Protein AF-0000000084339479 (afdb_homodimer)

Structure (mmCIF, N/CA/C/O backbone):
data_AF-0000000084339479-model_v1
#
loop_
_entity.id
_entity.type
_entity.pdbx_description
1 polymer 'Peptide/nickel transport system permease protein'
#
loop_
_atom_site.group_PDB
_atom_site.id
_atom_site.type_symbol
_atom_site.label_atom_id
_atom_site.label_alt_id
_atom_site.label_comp_id
_atom_site.label_asym_id
_atom_site.label_entity_id
_atom_site.label_seq_id
_atom_site.pdbx_PDB_ins_code
_atom_site.Cartn_x
_atom_site.Cartn_y
_atom_site.Cartn_z
_atom_site.occupancy
_atom_site.B_iso_or_equiv
_atom_site.auth_seq_id
_atom_site.auth_comp_id
_atom_site.auth_asym_id
_atom_site.auth_atom_id
_atom_site.pdbx_PDB_model_num
ATOM 1 N N . MET A 1 1 ? 28.578 -11.828 -44.906 1 36.53 1 MET A N 1
ATOM 2 C CA . MET A 1 1 ? 28.547 -10.891 -43.781 1 36.53 1 MET A CA 1
ATOM 3 C C . MET A 1 1 ? 27.219 -10.984 -43.031 1 36.53 1 MET A C 1
ATOM 5 O O . MET A 1 1 ? 27.062 -10.43 -41.938 1 36.53 1 MET A O 1
ATOM 9 N N . PRO A 1 2 ? 26.031 -11.352 -43.688 1 53.72 2 PRO A N 1
ATOM 10 C CA . PRO A 1 2 ? 24.734 -11.594 -43.062 1 53.72 2 PRO A CA 1
ATOM 11 C C . PRO A 1 2 ? 24.766 -12.773 -42.062 1 53.72 2 PRO A C 1
ATOM 13 O O . PRO A 1 2 ? 23.953 -12.828 -41.156 1 53.72 2 PRO A O 1
ATOM 16 N N . ASP A 1 3 ? 25.703 -13.727 -42.344 1 50.62 3 ASP A N 1
ATOM 17 C CA . ASP A 1 3 ? 25.672 -14.961 -41.562 1 50.62 3 ASP A CA 1
ATOM 18 C C . ASP A 1 3 ? 26.141 -14.719 -40.125 1 50.62 3 ASP A C 1
ATOM 20 O O . ASP A 1 3 ? 25.75 -15.445 -39.219 1 50.62 3 ASP A O 1
ATOM 24 N N . ALA A 1 4 ? 27.078 -13.734 -39.969 1 52.03 4 ALA A N 1
ATOM 25 C CA . ALA A 1 4 ? 27.609 -13.484 -38.625 1 52.03 4 ALA A CA 1
ATOM 26 C C . ALA A 1 4 ? 26.531 -12.914 -37.688 1 52.03 4 ALA A C 1
ATOM 28 O O . ALA A 1 4 ? 26.547 -13.172 -36.5 1 52.03 4 ALA A O 1
ATOM 29 N N . LEU A 1 5 ? 25.578 -12.125 -38.188 1 45.97 5 LEU A N 1
ATOM 30 C CA . LEU A 1 5 ? 24.531 -11.57 -37.312 1 45.97 5 LEU A CA 1
ATOM 31 C C . LEU A 1 5 ? 23.578 -12.656 -36.844 1 45.97 5 LEU A C 1
ATOM 33 O O . LEU A 1 5 ? 23.078 -12.594 -35.719 1 45.97 5 LEU A O 1
ATOM 37 N N . LEU A 1 6 ? 23.375 -13.727 -37.719 1 43.97 6 LEU A N 1
ATOM 38 C CA . LEU A 1 6 ? 22.453 -14.781 -37.312 1 43.97 6 LEU A CA 1
ATOM 39 C C . LEU A 1 6 ? 23.094 -15.656 -36.219 1 43.97 6 LEU A C 1
ATOM 41 O O . LEU A 1 6 ? 22.391 -16.203 -35.375 1 43.97 6 LEU A O 1
ATOM 45 N N . ASP A 1 7 ? 24.391 -15.797 -36.219 1 41 7 ASP A N 1
ATOM 46 C CA . ASP A 1 7 ? 25.016 -16.688 -35.219 1 41 7 ASP A CA 1
ATOM 47 C C . ASP A 1 7 ? 25.016 -16.047 -33.844 1 41 7 ASP A C 1
ATOM 49 O O . ASP A 1 7 ? 25.031 -16.766 -32.844 1 41 7 ASP A O 1
ATOM 53 N N . ARG A 1 8 ? 25.156 -14.688 -33.75 1 44.06 8 ARG A N 1
ATOM 54 C CA . ARG A 1 8 ? 25.141 -14.125 -32.406 1 44.06 8 ARG A CA 1
ATOM 55 C C . ARG A 1 8 ? 23.734 -14.18 -31.797 1 44.06 8 ARG A C 1
ATOM 57 O O . ARG A 1 8 ? 23.562 -14.086 -30.578 1 44.06 8 ARG A O 1
ATOM 64 N N . ALA A 1 9 ? 22.766 -14.07 -32.531 1 43.03 9 ALA A N 1
ATOM 65 C CA . ALA A 1 9 ? 21.406 -14.188 -31.984 1 43.03 9 ALA A CA 1
ATOM 66 C C . ALA A 1 9 ? 21.141 -15.594 -31.469 1 43.03 9 ALA A C 1
ATOM 68 O O . ALA A 1 9 ? 20.438 -15.773 -30.469 1 43.03 9 ALA A O 1
ATOM 69 N N . ALA A 1 10 ? 21.625 -16.656 -32.188 1 42.41 10 ALA A N 1
ATOM 70 C CA . ALA A 1 10 ? 21.406 -18.016 -31.734 1 42.41 10 ALA A CA 1
ATOM 71 C C . ALA A 1 10 ? 22.172 -18.312 -30.438 1 42.41 10 ALA A C 1
ATOM 73 O O . ALA A 1 10 ? 21.797 -19.203 -29.688 1 42.41 10 ALA A O 1
ATOM 74 N N . ARG A 1 11 ? 23.297 -17.656 -30.312 1 43.84 11 ARG A N 1
ATOM 75 C CA . ARG A 1 11 ? 24.062 -17.984 -29.109 1 43.84 11 ARG A CA 1
ATOM 76 C C . ARG A 1 11 ? 23.484 -17.281 -27.891 1 43.84 11 ARG A C 1
ATOM 78 O O . ARG A 1 11 ? 23.859 -17.578 -26.75 1 43.84 11 ARG A O 1
ATOM 85 N N . SER A 1 12 ? 22.797 -16.219 -28.109 1 44.03 12 SER A N 1
ATOM 86 C CA . SER A 1 12 ? 22.297 -15.469 -26.969 1 44.03 12 SER A CA 1
ATOM 87 C C . SER A 1 12 ? 21.094 -16.156 -26.328 1 44.03 12 SER A C 1
ATOM 89 O O . SER A 1 12 ? 20.828 -15.984 -25.141 1 44.03 12 SER A O 1
ATOM 91 N N . VAL A 1 13 ? 20.359 -17 -27.109 1 41.72 13 VAL A N 1
ATOM 92 C CA . VAL A 1 13 ? 19.188 -17.625 -26.5 1 41.72 13 VAL A CA 1
ATOM 93 C C . VAL A 1 13 ? 19.609 -18.766 -25.578 1 41.72 13 VAL A C 1
ATOM 95 O O . VAL A 1 13 ? 19.016 -18.969 -24.516 1 41.72 13 VAL A O 1
ATOM 98 N N . PRO A 1 14 ? 20.672 -19.484 -26.047 1 42.66 14 PRO A N 1
ATOM 99 C CA . PRO A 1 14 ? 20.969 -20.625 -25.188 1 42.66 14 PRO A CA 1
ATOM 100 C C . PRO A 1 14 ? 21.484 -20.219 -23.812 1 42.66 14 PRO A C 1
ATOM 102 O O . PRO A 1 14 ? 21.234 -20.906 -22.812 1 42.66 14 PRO A O 1
ATOM 105 N N . ALA A 1 15 ? 22.438 -19.281 -23.906 1 44.34 15 ALA A N 1
ATOM 106 C CA . ALA A 1 15 ? 23.016 -18.938 -22.609 1 44.34 15 ALA A CA 1
ATOM 107 C C . ALA A 1 15 ? 21.953 -18.406 -21.656 1 44.34 15 ALA A C 1
ATOM 109 O O . ALA A 1 15 ? 22 -18.641 -20.453 1 44.34 15 ALA A O 1
ATOM 110 N N . ARG A 1 16 ? 21.062 -17.75 -22.25 1 49 16 ARG A N 1
ATOM 111 C CA . ARG A 1 16 ? 19.953 -17.266 -21.422 1 49 16 ARG A CA 1
ATOM 112 C C . ARG A 1 16 ? 19.094 -18.422 -20.938 1 49 16 ARG A C 1
ATOM 114 O O . ARG A 1 16 ? 18.516 -18.359 -19.844 1 49 16 ARG A O 1
ATOM 121 N N . ALA A 1 17 ? 18.844 -19.391 -21.797 1 45.84 17 ALA A N 1
ATOM 122 C CA . ALA A 1 17 ? 18.125 -20.594 -21.391 1 45.84 17 ALA A CA 1
ATOM 123 C C . ALA A 1 17 ? 18.922 -21.375 -20.344 1 45.84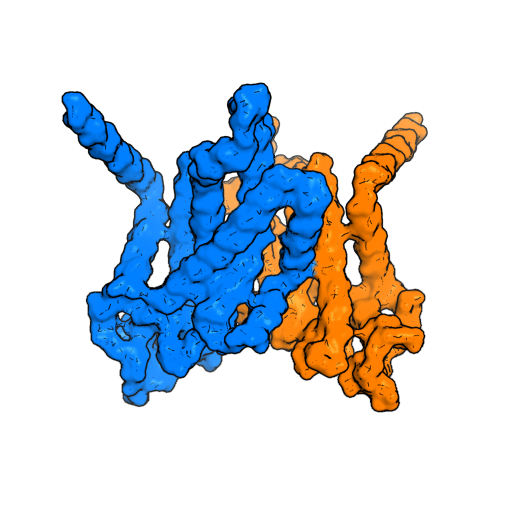 17 ALA A C 1
ATOM 125 O O . ALA A 1 17 ? 18.328 -21.969 -19.438 1 45.84 17 ALA A O 1
ATOM 126 N N . ALA A 1 18 ? 20.094 -21.422 -20.547 1 48.28 18 ALA A N 1
ATOM 127 C CA . ALA A 1 18 ? 20.922 -22.156 -19.594 1 48.28 18 ALA A CA 1
ATOM 128 C C . ALA A 1 18 ? 20.906 -21.5 -18.219 1 48.28 18 ALA A C 1
ATOM 130 O O . ALA A 1 18 ? 20.891 -22.172 -17.188 1 48.28 18 ALA A O 1
ATOM 131 N N . ALA A 1 19 ? 21.078 -20.219 -18.172 1 48.78 19 ALA A N 1
ATOM 132 C CA . ALA A 1 19 ? 20.984 -19.5 -16.891 1 48.78 19 ALA A CA 1
ATOM 133 C C . ALA A 1 19 ? 19.609 -19.688 -16.266 1 48.78 19 ALA A C 1
ATOM 135 O O . ALA A 1 19 ? 19.484 -19.688 -15.031 1 48.78 19 ALA A O 1
ATOM 136 N N . LEU A 1 20 ? 18.562 -19.922 -17.047 1 50.12 20 LEU A N 1
ATOM 137 C CA . LEU A 1 20 ? 17.25 -20.266 -16.547 1 50.12 20 LEU A CA 1
ATOM 138 C C . LEU A 1 20 ? 17.266 -21.641 -15.852 1 50.12 20 LEU A C 1
ATOM 140 O O . LEU A 1 20 ? 16.5 -21.875 -14.93 1 50.12 20 LEU A O 1
ATOM 144 N N . ARG A 1 21 ? 18.016 -22.562 -16.406 1 49.53 21 ARG A N 1
ATOM 145 C CA . ARG A 1 21 ? 18.094 -23.906 -15.852 1 49.53 21 ARG A CA 1
ATOM 146 C C . ARG A 1 21 ? 18.656 -23.891 -14.43 1 49.53 21 ARG A C 1
ATOM 148 O O . ARG A 1 21 ? 18.375 -24.797 -13.641 1 49.53 21 ARG A O 1
ATOM 155 N N . THR A 1 22 ? 19.391 -22.891 -14.109 1 56.66 22 THR A N 1
ATOM 156 C CA . THR A 1 22 ? 20.062 -22.969 -12.82 1 56.66 22 THR A CA 1
ATOM 157 C C . THR A 1 22 ? 19.25 -22.25 -11.742 1 56.66 22 THR A C 1
ATOM 159 O O . THR A 1 22 ? 19.625 -22.25 -10.57 1 56.66 22 THR A O 1
ATOM 162 N N . GLN A 1 23 ? 17.969 -21.828 -12.211 1 75.38 23 GLN A N 1
ATOM 163 C CA . GLN A 1 23 ? 17.219 -21.281 -11.094 1 75.38 23 GLN A CA 1
ATOM 164 C C . GLN A 1 23 ? 15.781 -21.797 -11.094 1 75.38 23 GLN A C 1
ATOM 166 O O . GLN A 1 23 ? 14.898 -21.188 -11.711 1 75.38 23 GLN A O 1
ATOM 171 N N . PRO A 1 24 ? 15.539 -23.047 -10.617 1 81.44 24 PRO A N 1
ATOM 172 C CA . PRO A 1 24 ? 14.219 -23.672 -10.609 1 81.44 24 PRO A CA 1
ATOM 173 C C . PRO A 1 24 ? 13.094 -22.703 -10.25 1 81.44 24 PRO A C 1
ATOM 175 O O . PRO A 1 24 ? 12 -22.781 -10.805 1 81.44 24 PRO A O 1
ATOM 178 N N . GLY A 1 25 ? 13.391 -21.734 -9.484 1 87.94 25 GLY A N 1
ATOM 179 C CA . GLY A 1 25 ? 12.383 -20.75 -9.125 1 87.94 25 GLY A CA 1
ATOM 180 C C . GLY A 1 25 ? 11.961 -19.875 -10.281 1 87.94 25 GLY A C 1
ATOM 181 O O . GLY A 1 25 ? 10.789 -19.531 -10.414 1 87.94 25 GLY A O 1
ATOM 182 N N . LEU A 1 26 ? 12.82 -19.656 -11.102 1 91.19 26 LEU A N 1
ATOM 183 C CA . LEU A 1 26 ? 12.531 -18.812 -12.258 1 91.19 26 LEU A CA 1
ATOM 184 C C . LEU A 1 26 ? 11.695 -19.562 -13.289 1 91.19 26 LEU A C 1
ATOM 186 O O . LEU A 1 26 ? 10.797 -18.984 -13.906 1 91.19 26 LEU A O 1
ATOM 190 N N . VAL A 1 27 ? 12.008 -20.828 -13.461 1 93.75 27 VAL A N 1
ATOM 191 C CA . VAL A 1 27 ? 11.266 -21.641 -14.414 1 93.75 27 VAL A CA 1
ATOM 192 C C . VAL A 1 27 ? 9.805 -21.75 -13.977 1 93.75 27 VAL A C 1
ATOM 194 O O . VAL A 1 27 ? 8.891 -21.594 -14.797 1 93.75 27 VAL A O 1
ATOM 197 N N . VAL A 1 28 ? 9.625 -21.938 -12.68 1 94.94 28 VAL A N 1
ATOM 198 C CA . VAL A 1 28 ? 8.266 -22.047 -12.148 1 94.94 28 VAL A CA 1
ATOM 199 C C . VAL A 1 28 ? 7.535 -20.719 -12.344 1 94.94 28 VAL A C 1
ATOM 201 O O . VAL A 1 28 ? 6.352 -20.703 -12.695 1 94.94 28 VAL A O 1
ATOM 204 N N . ALA A 1 29 ? 8.227 -19.688 -12.125 1 96 29 ALA A N 1
ATOM 205 C CA . ALA A 1 29 ? 7.637 -18.359 -12.289 1 96 29 ALA A CA 1
ATOM 206 C C . ALA A 1 29 ? 7.242 -18.109 -13.742 1 96 29 ALA A C 1
ATOM 208 O O . ALA A 1 29 ? 6.141 -17.641 -14.023 1 96 29 ALA A O 1
ATOM 209 N N . LEU A 1 30 ? 8.078 -18.516 -14.648 1 96.19 30 LEU A N 1
ATOM 210 C CA . LEU A 1 30 ? 7.805 -18.328 -16.078 1 96.19 30 LEU A CA 1
ATOM 211 C C . LEU A 1 30 ? 6.641 -19.203 -16.531 1 96.19 30 LEU A C 1
ATOM 213 O O . LEU A 1 30 ? 5.812 -18.766 -17.328 1 96.19 30 LEU A O 1
ATOM 217 N N . LEU A 1 31 ? 6.609 -20.344 -16.031 1 96.88 31 LEU A N 1
ATOM 218 C CA . LEU A 1 31 ? 5.516 -21.234 -16.375 1 96.88 31 LEU A CA 1
ATOM 219 C C . LEU A 1 31 ? 4.188 -20.703 -15.844 1 96.88 31 LEU A C 1
ATOM 221 O O . LEU A 1 31 ? 3.162 -20.797 -16.516 1 96.88 31 LEU A O 1
ATOM 225 N N . THR A 1 32 ? 4.23 -20.203 -14.641 1 97.31 32 THR A N 1
ATOM 226 C CA . THR A 1 32 ? 3.033 -19.609 -14.047 1 97.31 32 THR A CA 1
ATOM 227 C C . THR A 1 32 ? 2.535 -18.438 -14.891 1 97.31 32 THR A C 1
ATOM 229 O O . THR A 1 32 ? 1.341 -18.344 -15.18 1 97.31 32 THR A O 1
ATOM 232 N N . LEU A 1 33 ? 3.434 -17.625 -15.297 1 97.38 33 LEU A N 1
ATOM 233 C CA . LEU A 1 33 ? 3.055 -16.469 -16.094 1 97.38 33 LEU A CA 1
ATOM 234 C C . LEU A 1 33 ? 2.557 -16.906 -17.469 1 97.38 33 LEU A C 1
ATOM 236 O O . LEU A 1 33 ? 1.633 -16.297 -18.016 1 97.38 33 LEU A O 1
ATOM 240 N N . ALA A 1 34 ? 3.18 -17.938 -18.047 1 97.5 34 ALA A N 1
ATOM 241 C CA . ALA A 1 34 ? 2.719 -18.484 -19.328 1 97.5 34 ALA A CA 1
ATOM 242 C C . ALA A 1 34 ? 1.298 -19.016 -19.203 1 97.5 34 ALA A C 1
ATOM 244 O O . ALA A 1 34 ? 0.477 -18.828 -20.109 1 97.5 34 ALA A O 1
ATOM 245 N N . LEU A 1 35 ? 1.099 -19.641 -18.125 1 97.69 35 LEU A N 1
ATOM 246 C CA . LEU A 1 35 ? -0.233 -20.172 -17.891 1 97.69 35 LEU A CA 1
ATOM 247 C C . LEU A 1 35 ? -1.263 -19.062 -17.766 1 97.69 35 LEU A C 1
ATOM 249 O O . LEU A 1 35 ? -2.326 -19.109 -18.391 1 97.69 35 LEU A O 1
ATOM 253 N N . VAL A 1 36 ? -0.964 -18.094 -16.984 1 97.81 36 VAL A N 1
ATOM 254 C CA . VAL A 1 36 ? -1.865 -16.953 -16.781 1 97.81 36 VAL A CA 1
ATOM 255 C C . VAL A 1 36 ? -2.1 -16.234 -18.094 1 97.81 36 VAL A C 1
ATOM 257 O O . VAL A 1 36 ? -3.227 -15.828 -18.391 1 97.81 36 VAL A O 1
ATOM 260 N N . LEU A 1 37 ? -1.092 -16.078 -18.875 1 97.56 37 LEU A N 1
ATOM 261 C CA . LEU A 1 37 ? -1.228 -15.461 -20.188 1 97.56 37 LEU A CA 1
ATOM 262 C C . LEU A 1 37 ? -2.094 -16.312 -21.109 1 97.56 37 LEU A C 1
ATOM 264 O O . LEU A 1 37 ? -2.9 -15.789 -21.875 1 97.56 37 LEU A O 1
ATOM 268 N N . GLY A 1 38 ? -1.853 -17.625 -21.062 1 97.62 38 GLY A N 1
ATOM 269 C CA . GLY A 1 38 ? -2.717 -18.516 -21.797 1 97.62 38 GLY A CA 1
ATOM 270 C C . GLY A 1 38 ? -4.18 -18.391 -21.422 1 97.62 38 GLY A C 1
ATOM 271 O O . GLY A 1 38 ? -5.051 -18.375 -22.297 1 97.62 38 GLY A O 1
ATOM 272 N N . TRP A 1 39 ? -4.414 -18.25 -20.078 1 97.81 39 TRP A N 1
ATOM 273 C CA . TRP A 1 39 ? -5.781 -18.047 -19.609 1 97.81 39 TRP A CA 1
ATOM 274 C C . TRP A 1 39 ? -6.371 -16.766 -20.188 1 97.81 39 TRP A C 1
ATOM 276 O O . TRP A 1 39 ? -7.559 -16.719 -20.516 1 97.81 39 TRP A O 1
ATOM 286 N N . ALA A 1 40 ? -5.57 -15.766 -20.281 1 97.06 40 ALA A N 1
ATOM 287 C CA . ALA A 1 40 ? -6.039 -14.453 -20.734 1 97.06 40 ALA A CA 1
ATOM 288 C C . ALA A 1 40 ? -6.316 -14.445 -22.234 1 97.06 40 ALA A C 1
ATOM 290 O O . ALA A 1 40 ? -7.293 -13.844 -22.688 1 97.06 40 ALA A O 1
ATOM 291 N N . LEU A 1 41 ? -5.547 -15.164 -23 1 96.69 41 LEU A N 1
ATOM 292 C CA . LEU A 1 41 ? -5.621 -15.086 -24.453 1 96.69 41 LEU A CA 1
ATOM 293 C C . LEU A 1 41 ? -6.539 -16.172 -25.016 1 96.69 41 LEU A C 1
ATOM 295 O O . LEU A 1 41 ? -7.203 -15.961 -26.031 1 96.69 41 LEU A O 1
ATOM 299 N N . LEU A 1 42 ? -6.484 -17.328 -24.344 1 96.81 42 LEU A N 1
ATOM 300 C CA . LEU A 1 42 ? -7.266 -18.453 -24.828 1 96.81 42 LEU A CA 1
ATOM 301 C C . LEU A 1 42 ? -8.008 -19.125 -23.688 1 96.81 42 LEU A C 1
ATOM 303 O O . LEU A 1 42 ? -7.789 -20.312 -23.406 1 96.81 42 LEU A O 1
ATOM 307 N N . PRO A 1 43 ? -8.891 -18.375 -23.109 1 94.88 43 PRO A N 1
ATOM 308 C CA . PRO A 1 43 ? -9.57 -18.969 -21.969 1 94.88 43 PRO A CA 1
ATOM 309 C C . PRO A 1 43 ? -10.375 -20.203 -22.328 1 94.88 43 PRO A C 1
ATOM 311 O O . PRO A 1 43 ? -10.477 -21.141 -21.531 1 94.88 43 PRO A O 1
ATOM 314 N N . GLY A 1 44 ? -10.891 -20.312 -23.562 1 94.38 44 GLY A N 1
ATOM 315 C CA . GLY A 1 44 ? -11.703 -21.438 -24 1 94.38 44 GLY A CA 1
ATOM 316 C C . GLY A 1 44 ? -10.93 -22.75 -24.047 1 94.38 44 GLY A C 1
ATOM 317 O O . GLY A 1 44 ? -11.516 -23.828 -23.922 1 94.38 44 GLY A O 1
ATOM 318 N N . VAL A 1 45 ? -9.656 -22.672 -24.219 1 95.31 45 VAL A N 1
ATOM 319 C CA . VAL A 1 45 ? -8.82 -23.875 -24.281 1 95.31 45 VAL A CA 1
ATOM 320 C C . VAL A 1 45 ? -8.641 -24.469 -22.891 1 95.31 45 VAL A C 1
ATOM 322 O O . VAL A 1 45 ? -8.609 -25.688 -22.734 1 95.31 45 VAL A O 1
ATOM 325 N N . PHE A 1 46 ? -8.648 -23.641 -21.891 1 95.12 46 PHE A N 1
ATOM 326 C CA . PHE A 1 46 ? -8.398 -24.094 -20.531 1 95.12 46 PHE A CA 1
ATOM 327 C C . PHE A 1 46 ? -9.711 -24.344 -19.781 1 95.12 46 PHE A C 1
ATOM 329 O O . PHE A 1 46 ? -9.766 -25.156 -18.859 1 95.12 46 PHE A O 1
ATOM 336 N N . ALA A 1 47 ? -10.664 -23.578 -20.125 1 94.25 47 ALA A N 1
ATOM 337 C CA . ALA A 1 47 ? -12 -23.703 -19.562 1 94.25 47 ALA A CA 1
ATOM 338 C C . ALA A 1 47 ? -13.07 -23.469 -20.625 1 94.25 47 ALA A C 1
ATOM 340 O O . ALA A 1 47 ? -13.453 -22.344 -20.906 1 94.25 47 ALA A O 1
ATOM 341 N N . SER A 1 48 ? -13.641 -24.5 -21.109 1 88.75 48 SER A N 1
ATOM 342 C CA . SER A 1 48 ? -14.547 -24.438 -22.25 1 88.75 48 SER A CA 1
ATOM 343 C C . SER A 1 48 ? -15.961 -24.062 -21.812 1 88.75 48 SER A C 1
ATOM 345 O O . SER A 1 48 ? -16.797 -23.688 -22.625 1 88.75 48 SER A O 1
ATOM 347 N N . GLY A 1 49 ? -16.125 -24.062 -20.594 1 89.06 49 GLY A N 1
ATOM 348 C CA . GLY A 1 49 ? -17.484 -23.766 -20.125 1 89.06 49 GLY A CA 1
ATOM 349 C C . GLY A 1 49 ? -17.797 -22.281 -20.109 1 89.06 49 GLY A C 1
ATOM 350 O O . GLY A 1 49 ? -16.906 -21.453 -20.312 1 89.06 49 GLY A O 1
ATOM 351 N N . ASP A 1 50 ? -19.094 -22.016 -19.938 1 92.19 50 ASP A N 1
ATOM 352 C CA . ASP A 1 50 ? -19.578 -20.641 -19.781 1 92.19 50 ASP A CA 1
ATOM 353 C C . ASP A 1 50 ? -19.375 -20.156 -18.359 1 92.19 50 ASP A C 1
ATOM 355 O O . ASP A 1 50 ? -19.938 -20.719 -17.422 1 92.19 50 ASP A O 1
ATOM 359 N N . PRO A 1 51 ? -18.625 -19.078 -18.219 1 92.81 51 PRO A N 1
ATOM 360 C CA . PRO A 1 51 ? -18.359 -18.562 -16.875 1 92.81 51 PRO A CA 1
ATOM 361 C C . PRO A 1 51 ? -19.594 -18 -16.203 1 92.81 51 PRO A C 1
ATOM 363 O O . PRO A 1 51 ? -19.594 -17.766 -14.992 1 92.81 51 PRO A O 1
ATOM 366 N N . LEU A 1 52 ? -20.672 -17.812 -16.969 1 92 52 LEU A N 1
ATOM 367 C CA . LEU A 1 52 ? -21.875 -17.203 -16.422 1 92 52 LEU A CA 1
ATOM 368 C C . LEU A 1 52 ? -22.969 -18.234 -16.188 1 92 52 LEU A C 1
ATOM 370 O O . LEU A 1 52 ? -24.016 -17.922 -15.633 1 92 52 LEU A O 1
ATOM 374 N N . ARG A 1 53 ? -22.688 -19.469 -16.531 1 90.19 53 ARG A N 1
ATOM 375 C CA . ARG A 1 53 ? -23.719 -20.5 -16.406 1 90.19 53 ARG A CA 1
ATOM 376 C C . ARG A 1 53 ? -23.859 -20.953 -14.961 1 90.19 53 ARG A C 1
ATOM 378 O O . ARG A 1 53 ? -22.922 -21.484 -14.375 1 90.19 53 ARG A O 1
ATOM 385 N N . ALA A 1 54 ? -25.031 -20.688 -14.461 1 92.25 54 ALA A N 1
ATOM 386 C CA . ALA A 1 54 ? -25.359 -21.078 -13.086 1 92.25 54 ALA A CA 1
ATOM 387 C C . ALA A 1 54 ? -26.141 -22.391 -13.062 1 92.25 54 ALA A C 1
ATOM 389 O O . ALA A 1 54 ? -27 -22.609 -13.906 1 92.25 54 ALA A O 1
ATOM 390 N N . ASP A 1 55 ? -25.75 -23.281 -12.242 1 92.19 55 ASP A N 1
ATOM 391 C CA . ASP A 1 55 ? -26.484 -24.531 -11.992 1 92.19 55 ASP A CA 1
ATOM 392 C C . ASP A 1 55 ? -26.922 -24.609 -10.531 1 92.19 55 ASP A C 1
ATOM 394 O O . ASP A 1 55 ? -26.141 -25.016 -9.664 1 92.19 55 ASP A O 1
ATOM 398 N N . PRO A 1 56 ? -28.172 -24.359 -10.281 1 91.94 56 PRO A N 1
ATOM 399 C CA . PRO A 1 56 ? -28.656 -24.328 -8.906 1 91.94 56 PRO A CA 1
ATOM 400 C C . PRO A 1 56 ? -28.469 -25.672 -8.188 1 91.94 56 PRO A C 1
ATOM 402 O O . PRO A 1 56 ? -28.391 -25.703 -6.961 1 91.94 56 PRO A O 1
ATOM 405 N N . ALA A 1 57 ? -28.297 -26.703 -8.906 1 91.38 57 ALA A N 1
ATOM 406 C CA . ALA A 1 57 ? -28.141 -28.031 -8.32 1 91.38 57 ALA A CA 1
ATOM 407 C C . ALA A 1 57 ? -26.688 -28.25 -7.859 1 91.38 57 ALA A C 1
ATOM 409 O O . ALA A 1 57 ? -26.422 -29.156 -7.062 1 91.38 57 ALA A O 1
ATOM 410 N N . ALA A 1 58 ? -25.875 -27.516 -8.258 1 92.31 58 ALA A N 1
ATOM 411 C CA . ALA A 1 58 ? -24.453 -27.688 -7.957 1 92.31 58 ALA A CA 1
ATOM 412 C C . ALA A 1 58 ? -23.906 -26.516 -7.141 1 92.31 58 ALA A C 1
ATOM 414 O O . ALA A 1 58 ? -22.797 -26.047 -7.371 1 92.31 58 ALA A O 1
ATOM 415 N N . ARG A 1 59 ? -24.719 -26.047 -6.234 1 93.25 59 ARG A N 1
ATOM 416 C CA . ARG A 1 59 ? -24.312 -24.891 -5.43 1 93.25 59 ARG A CA 1
ATOM 417 C C . ARG A 1 59 ? -23.297 -25.297 -4.367 1 93.25 59 ARG A C 1
ATOM 419 O O . ARG A 1 59 ? -23.453 -26.344 -3.721 1 93.25 59 ARG A O 1
ATOM 426 N N . LEU A 1 60 ? -22.266 -24.547 -4.25 1 95.06 60 LEU A N 1
ATOM 427 C CA . LEU A 1 60 ? -21.281 -24.641 -3.178 1 95.06 60 LEU A CA 1
ATOM 428 C C . LEU A 1 60 ? -20.672 -26.047 -3.125 1 95.06 60 LEU A C 1
ATOM 430 O O . LEU A 1 60 ? -20.562 -26.641 -2.051 1 95.06 60 LEU A O 1
ATOM 434 N N . LEU A 1 61 ? -20.359 -26.562 -4.266 1 94.81 61 LEU A N 1
ATOM 435 C CA . LEU A 1 61 ? -19.641 -27.828 -4.34 1 94.81 61 LEU A CA 1
ATOM 436 C C . LEU A 1 61 ? -18.141 -27.609 -4.172 1 94.81 61 LEU A C 1
ATOM 438 O O . LEU A 1 61 ? -17.562 -26.75 -4.828 1 94.81 61 LEU A O 1
ATOM 442 N N . PRO A 1 62 ? -17.562 -28.359 -3.266 1 95.12 62 PRO A N 1
ATOM 443 C CA . PRO A 1 62 ? -16.109 -28.234 -3.084 1 95.12 62 PRO A CA 1
ATOM 444 C C . PRO A 1 62 ? -15.32 -28.672 -4.312 1 95.12 62 PRO A C 1
ATOM 446 O O . PRO A 1 62 ? -15.883 -29.297 -5.219 1 95.12 62 PRO A O 1
ATOM 449 N N . PRO A 1 63 ? -14.047 -28.328 -4.297 1 96 63 PRO A N 1
ATOM 450 C CA . PRO A 1 63 ? -13.211 -28.766 -5.422 1 96 63 PRO A CA 1
ATOM 451 C C . PRO A 1 63 ? -13.195 -30.281 -5.594 1 96 63 PRO A C 1
ATOM 453 O O . PRO A 1 63 ? -13.141 -31.016 -4.605 1 96 63 PRO A O 1
ATOM 456 N N . GLY A 1 64 ? -13.391 -30.719 -6.773 1 92.88 64 GLY A N 1
ATOM 457 C CA . GLY A 1 64 ? -13.43 -32.125 -7.105 1 92.88 64 GLY A CA 1
ATOM 458 C C . GLY A 1 64 ? -13.492 -32.406 -8.602 1 92.88 64 GLY A C 1
ATOM 459 O O . GLY A 1 64 ? -13.266 -31.484 -9.406 1 92.88 64 GLY A O 1
ATOM 460 N N . PRO A 1 65 ? -13.719 -33.688 -8.82 1 89.62 65 PRO A N 1
ATOM 461 C CA . PRO A 1 65 ? -13.836 -34.031 -10.242 1 89.62 65 PRO A CA 1
ATOM 462 C C . PRO A 1 65 ? -15 -33.312 -10.922 1 89.62 65 PRO A C 1
ATOM 464 O O . PRO A 1 65 ? -16.094 -33.25 -10.359 1 89.62 65 PRO A O 1
ATOM 467 N N . GLY A 1 66 ? -14.797 -32.656 -12 1 88.38 66 GLY A N 1
ATOM 468 C CA . GLY A 1 66 ? -15.812 -31.922 -12.734 1 88.38 66 GLY A CA 1
ATOM 469 C C . GLY A 1 66 ? -15.75 -30.422 -12.469 1 88.38 66 GLY A C 1
ATOM 470 O O . GLY A 1 66 ? -16.141 -29.625 -13.328 1 88.38 66 GLY A O 1
ATOM 471 N N . HIS A 1 67 ? -15.453 -30.156 -11.188 1 93.12 67 HIS A N 1
ATOM 472 C CA . HIS A 1 67 ? -15.273 -28.75 -10.797 1 93.12 67 HIS A CA 1
ATOM 473 C C . HIS A 1 67 ? -13.953 -28.562 -10.047 1 93.12 67 HIS A C 1
ATOM 475 O O . HIS A 1 67 ? -13.922 -28.609 -8.82 1 93.12 67 HIS A O 1
ATOM 481 N N . TRP A 1 68 ? -12.953 -28.172 -10.719 1 93.75 68 TRP A N 1
ATOM 482 C CA . TRP A 1 68 ? -11.594 -28.156 -10.188 1 93.75 68 TRP A CA 1
ATOM 483 C C . TRP A 1 68 ? -11.484 -27.203 -9.008 1 93.75 68 TRP A C 1
ATOM 485 O O . TRP A 1 68 ? -10.859 -27.516 -7.996 1 93.75 68 TRP A O 1
ATOM 495 N N . PHE A 1 69 ? -12.109 -26 -9.133 1 96.56 69 PHE A N 1
ATOM 496 C CA . PHE A 1 69 ? -12.062 -25.016 -8.078 1 96.56 69 PHE A CA 1
ATOM 497 C C . PHE A 1 69 ? -13.375 -24.984 -7.297 1 96.56 69 PHE A C 1
ATOM 499 O O . PHE A 1 69 ? -13.609 -24.078 -6.492 1 96.56 69 PHE A O 1
ATOM 506 N N . GLY A 1 70 ? -14.195 -26 -7.625 1 95.62 70 GLY A N 1
ATOM 507 C CA . GLY A 1 70 ? -15.516 -25.984 -7.004 1 95.62 70 GLY A CA 1
ATOM 508 C C . GLY A 1 70 ? -16.469 -25.016 -7.668 1 95.62 70 GLY A C 1
ATOM 509 O O . GLY A 1 70 ? -16.234 -24.562 -8.781 1 95.62 70 GLY A O 1
ATOM 510 N N . THR A 1 71 ? -17.688 -24.859 -6.992 1 95.5 71 THR A N 1
ATOM 511 C CA . THR A 1 71 ? -18.719 -23.969 -7.516 1 95.5 71 THR A CA 1
ATOM 512 C C . THR A 1 71 ? -19.062 -22.875 -6.496 1 95.5 71 THR A C 1
ATOM 514 O O . THR A 1 71 ? -18.672 -22.969 -5.332 1 95.5 71 THR A O 1
ATOM 517 N N . ASP A 1 72 ? -19.641 -21.828 -6.957 1 94.19 72 ASP A N 1
ATOM 518 C CA . ASP A 1 72 ? -19.938 -20.703 -6.074 1 94.19 72 ASP A CA 1
ATOM 519 C C . ASP A 1 72 ? -21.375 -20.781 -5.562 1 94.19 72 ASP A C 1
ATOM 521 O O . ASP A 1 72 ? -21.984 -21.859 -5.57 1 94.19 72 ASP A O 1
ATOM 525 N N . GLU A 1 73 ? -21.906 -19.688 -5.016 1 92 73 GLU A N 1
ATOM 526 C CA . GLU A 1 73 ? -23.172 -19.672 -4.293 1 92 73 GLU A CA 1
ATOM 527 C C . GLU A 1 73 ? -24.359 -19.891 -5.242 1 92 73 GLU A C 1
ATOM 529 O O . GLU A 1 73 ? -25.438 -20.297 -4.812 1 92 73 GLU A O 1
ATOM 534 N N . VAL A 1 74 ? -24.109 -19.625 -6.535 1 92.69 74 VAL A N 1
ATOM 535 C CA . VAL A 1 74 ? -25.203 -19.812 -7.48 1 92.69 74 VAL A CA 1
ATOM 536 C C . VAL A 1 74 ? -24.922 -21.016 -8.375 1 92.69 74 VAL A C 1
ATOM 538 O O . VAL A 1 74 ? -25.641 -21.281 -9.336 1 92.69 74 VAL A O 1
ATOM 541 N N . GLY A 1 75 ? -23.844 -21.719 -8.078 1 93.81 75 GLY A N 1
ATOM 542 C CA . GLY A 1 75 ? -23.547 -22.953 -8.773 1 93.81 75 GLY A CA 1
ATOM 543 C C . GLY A 1 75 ? -22.703 -22.75 -10.016 1 93.81 75 GLY A C 1
ATOM 544 O O . GLY A 1 75 ? -22.766 -23.547 -10.961 1 93.81 75 GLY A O 1
ATOM 545 N N . ARG A 1 76 ? -22.047 -21.656 -10.109 1 95.06 76 ARG A N 1
ATOM 546 C CA . ARG A 1 76 ? -21.141 -21.422 -11.234 1 95.06 76 ARG A CA 1
ATOM 547 C C . ARG A 1 76 ? -19.781 -22.062 -10.984 1 95.06 76 ARG A C 1
ATOM 549 O O . ARG A 1 76 ? -19.297 -22.078 -9.852 1 95.06 76 ARG A O 1
ATOM 556 N N . ASP A 1 77 ? -19.172 -22.594 -12.07 1 95 77 ASP A N 1
ATOM 557 C CA . ASP A 1 77 ? -17.875 -23.234 -11.977 1 95 77 ASP A CA 1
ATOM 558 C C . ASP A 1 77 ? -16.781 -22.203 -11.711 1 95 77 ASP A C 1
ATOM 560 O O . ASP A 1 77 ? -16.5 -21.344 -12.555 1 95 77 ASP A O 1
ATOM 564 N N . LEU A 1 78 ? -16.141 -22.328 -10.633 1 96.19 78 LEU A N 1
ATOM 565 C CA . LEU A 1 78 ? -15.188 -21.328 -10.188 1 96.19 78 LEU A CA 1
ATOM 566 C C . LEU A 1 78 ? -13.922 -21.375 -11.031 1 96.19 78 LEU A C 1
ATOM 568 O O . LEU A 1 78 ? -13.305 -20.328 -11.289 1 96.19 78 LEU A O 1
ATOM 572 N N . TRP A 1 79 ? -13.539 -22.547 -11.477 1 97 79 TRP A N 1
ATOM 573 C CA . TRP A 1 79 ? -12.383 -22.672 -12.352 1 97 79 TRP A CA 1
ATOM 574 C C . TRP A 1 79 ? -12.594 -21.891 -13.641 1 97 79 TRP A C 1
ATOM 576 O O . TRP A 1 79 ? -11.734 -21.094 -14.039 1 97 79 TRP A O 1
ATOM 586 N N . THR A 1 80 ? -13.727 -22.094 -14.211 1 96.44 80 THR A N 1
ATOM 587 C CA . THR A 1 80 ? -14.07 -21.406 -15.453 1 96.44 80 THR A CA 1
ATOM 588 C C . THR A 1 80 ? -14.102 -19.891 -15.242 1 96.44 80 THR A C 1
ATOM 590 O O . THR A 1 80 ? -13.602 -19.125 -16.078 1 96.44 80 THR A O 1
ATOM 593 N N . ARG A 1 81 ? -14.57 -19.5 -14.141 1 96.06 81 ARG A N 1
ATOM 594 C CA . ARG A 1 81 ? -14.68 -18.078 -13.867 1 96.06 81 ARG A CA 1
ATOM 595 C C . ARG A 1 81 ? -13.305 -17.453 -13.625 1 96.06 81 ARG A C 1
ATOM 597 O O . ARG A 1 81 ? -13.031 -16.344 -14.062 1 96.06 81 ARG A O 1
ATOM 604 N N . VAL A 1 82 ? -12.438 -18.156 -12.961 1 96.88 82 VAL A N 1
ATOM 605 C CA . VAL A 1 82 ? -11.094 -17.656 -12.703 1 96.88 82 VAL A CA 1
ATOM 606 C C . VAL A 1 82 ? -10.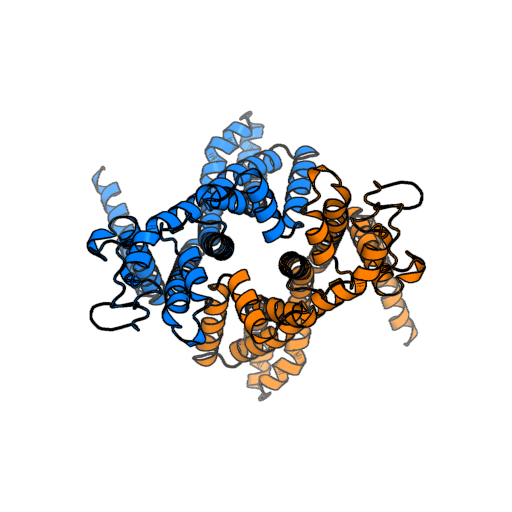336 -17.516 -14.023 1 96.88 82 VAL A C 1
ATOM 608 O O . VAL A 1 82 ? -9.703 -16.484 -14.281 1 96.88 82 VAL A O 1
ATOM 611 N N . VAL A 1 83 ? -10.414 -18.547 -14.859 1 97.56 83 VAL A N 1
ATOM 612 C CA . VAL A 1 83 ? -9.711 -18.562 -16.141 1 97.56 83 VAL A CA 1
ATOM 613 C C . VAL A 1 83 ? -10.227 -17.438 -17.031 1 97.56 83 VAL A C 1
ATOM 615 O O . VAL A 1 83 ? -9.438 -16.641 -17.547 1 97.56 83 VAL A O 1
ATOM 618 N N . HIS A 1 84 ? -11.5 -17.297 -17.109 1 96.25 84 HIS A N 1
ATOM 619 C CA . HIS A 1 84 ? -12.094 -16.297 -18 1 96.25 84 HIS A CA 1
ATOM 620 C C . HIS A 1 84 ? -11.969 -14.898 -17.391 1 96.25 84 HIS A C 1
ATOM 622 O O . HIS A 1 84 ? -12.07 -13.898 -18.109 1 96.25 84 HIS A O 1
ATOM 628 N N . GLY A 1 85 ? -11.758 -14.805 -16.125 1 95.56 85 GLY A N 1
ATOM 629 C CA . GLY A 1 85 ? -11.578 -13.523 -15.469 1 95.56 85 GLY A CA 1
ATOM 630 C C . GLY A 1 85 ? -10.156 -13 -15.57 1 95.56 85 GLY A C 1
ATOM 631 O O . GLY A 1 85 ? -9.883 -11.844 -15.242 1 95.56 85 GLY A O 1
ATOM 632 N N . THR A 1 86 ? -9.289 -13.805 -16.062 1 97.25 86 THR A N 1
ATOM 633 C CA . THR A 1 86 ? -7.867 -13.484 -16.109 1 97.25 86 THR A CA 1
ATOM 634 C C . THR A 1 86 ? -7.605 -12.32 -17.062 1 97.25 86 THR A C 1
ATOM 636 O O . THR A 1 86 ? -6.855 -11.398 -16.75 1 97.25 86 THR A O 1
ATOM 639 N N . ALA A 1 87 ? -8.234 -12.336 -18.203 1 96.5 87 ALA A N 1
ATOM 640 C CA . ALA A 1 87 ? -8 -11.305 -19.203 1 96.5 87 ALA A CA 1
ATOM 641 C C . ALA A 1 87 ? -8.336 -9.922 -18.656 1 96.5 87 ALA A C 1
ATOM 643 O O . ALA A 1 87 ? -7.539 -8.984 -18.797 1 96.5 87 ALA A O 1
ATOM 644 N N . LEU A 1 88 ? -9.453 -9.828 -18.031 1 95.19 88 LEU A N 1
ATOM 645 C CA . LEU A 1 88 ? -9.906 -8.547 -17.5 1 95.19 88 LEU A CA 1
ATOM 646 C C . LEU A 1 88 ? -9 -8.086 -16.359 1 95.19 88 LEU A C 1
ATOM 648 O O . LEU A 1 88 ? -8.672 -6.902 -16.266 1 95.19 88 LEU A O 1
ATOM 652 N N . SER A 1 89 ? -8.641 -8.945 -15.508 1 96 89 SER A N 1
ATOM 653 C CA . SER A 1 89 ? -7.754 -8.625 -14.398 1 96 89 SER A CA 1
ATOM 654 C C . SER A 1 89 ? -6.391 -8.156 -14.891 1 96 89 SER A C 1
ATOM 656 O O . SER A 1 89 ? -5.852 -7.168 -14.398 1 96 89 SER A O 1
ATOM 658 N N . LEU A 1 90 ? -5.867 -8.859 -15.891 1 96.69 90 LEU A N 1
ATOM 659 C CA . LEU A 1 90 ? -4.566 -8.492 -16.438 1 96.69 90 LEU A CA 1
ATOM 660 C C . LEU A 1 90 ? -4.645 -7.168 -17.188 1 96.69 90 LEU A C 1
ATOM 662 O O . LEU A 1 90 ? -3.709 -6.367 -17.141 1 96.69 90 LEU A O 1
ATOM 666 N N . GLN A 1 91 ? -5.688 -7.008 -17.891 1 96.38 91 GLN A N 1
ATOM 667 C CA . GLN A 1 91 ? -5.867 -5.75 -18.609 1 96.38 91 GLN A CA 1
ATOM 668 C C . GLN A 1 91 ? -5.875 -4.566 -17.656 1 96.38 91 GLN A C 1
ATOM 670 O O . GLN A 1 91 ? -5.227 -3.549 -17.906 1 96.38 91 GLN A O 1
ATOM 675 N N . ALA A 1 92 ? -6.605 -4.688 -16.578 1 96.44 92 ALA A N 1
ATOM 676 C CA . ALA A 1 92 ? -6.668 -3.621 -15.586 1 96.44 92 ALA A CA 1
ATOM 677 C C . ALA A 1 92 ? -5.289 -3.342 -15 1 96.44 92 ALA A C 1
ATOM 679 O O . ALA A 1 92 ? -4.91 -2.184 -14.812 1 96.44 92 ALA A O 1
ATOM 680 N N . THR A 1 93 ? -4.617 -4.379 -14.758 1 96.88 93 THR A N 1
ATOM 681 C CA . THR A 1 93 ? -3.287 -4.27 -14.172 1 96.88 93 THR A CA 1
ATOM 682 C C . THR A 1 93 ? -2.326 -3.574 -15.133 1 96.88 93 THR A C 1
ATOM 684 O O . THR A 1 93 ? -1.624 -2.637 -14.742 1 96.88 93 THR A O 1
ATOM 687 N N . LEU A 1 94 ? -2.293 -4.016 -16.328 1 97.12 94 LEU A N 1
ATOM 688 C CA . LEU A 1 94 ? -1.383 -3.457 -17.328 1 97.12 94 LEU A CA 1
ATOM 689 C C . LEU A 1 94 ? -1.739 -2.008 -17.641 1 97.12 94 LEU A C 1
ATOM 691 O O . LEU A 1 94 ? -0.853 -1.18 -17.859 1 97.12 94 LEU A O 1
ATOM 695 N N . LEU A 1 95 ? -2.977 -1.753 -17.672 1 97.56 95 LEU A N 1
ATOM 696 C CA . LEU A 1 95 ? -3.416 -0.377 -17.891 1 97.56 95 LEU A CA 1
ATOM 697 C C . LEU A 1 95 ? -2.975 0.517 -16.734 1 97.56 95 LEU A C 1
ATOM 699 O O . LEU A 1 95 ? -2.553 1.654 -16.953 1 97.56 95 LEU A O 1
ATOM 703 N N . ALA A 1 96 ? -3.131 0.037 -15.539 1 97.75 96 ALA A N 1
ATOM 704 C CA . ALA A 1 96 ? -2.709 0.797 -14.367 1 97.75 96 ALA A CA 1
ATOM 705 C C . ALA A 1 96 ? -1.223 1.137 -14.438 1 97.75 96 ALA A C 1
ATOM 707 O O . ALA A 1 96 ? -0.833 2.293 -14.258 1 97.75 96 ALA A O 1
ATOM 708 N N . VAL A 1 97 ? -0.447 0.126 -14.719 1 97.25 97 VAL A N 1
ATOM 709 C CA . VAL A 1 97 ? 0.994 0.331 -14.828 1 97.25 97 VAL A CA 1
ATOM 710 C C . VAL A 1 97 ? 1.297 1.279 -15.984 1 97.25 97 VAL A C 1
ATOM 712 O O . VAL A 1 97 ? 2.16 2.152 -15.867 1 97.25 97 VAL A O 1
ATOM 715 N N . GLY A 1 98 ? 0.576 1.112 -17.078 1 97.19 98 GLY A N 1
ATOM 716 C CA . GLY A 1 98 ? 0.751 1.979 -18.234 1 97.19 98 GLY A CA 1
ATOM 717 C C . GLY A 1 98 ? 0.472 3.439 -17.938 1 97.19 98 GLY A C 1
ATOM 718 O O . GLY A 1 98 ? 1.244 4.316 -18.328 1 97.19 98 GLY A O 1
ATOM 719 N N . VAL A 1 99 ? -0.556 3.688 -17.234 1 96.88 99 VAL A N 1
ATOM 720 C CA . VAL A 1 99 ? -0.934 5.047 -16.859 1 96.88 99 VAL A CA 1
ATOM 721 C C . VAL A 1 99 ? 0.146 5.656 -15.977 1 96.88 99 VAL A C 1
ATOM 723 O O . VAL A 1 99 ? 0.596 6.781 -16.219 1 96.88 99 VAL A O 1
ATOM 726 N N . GLY A 1 100 ? 0.524 4.938 -14.977 1 96.69 100 GLY A N 1
ATOM 727 C CA . GLY A 1 100 ? 1.586 5.41 -14.102 1 96.69 100 GLY A CA 1
ATOM 728 C C . GLY A 1 100 ? 2.887 5.68 -14.836 1 96.69 100 GLY A C 1
ATOM 729 O O . GLY A 1 100 ? 3.539 6.699 -14.602 1 96.69 100 GLY A O 1
ATOM 730 N N . LEU A 1 101 ? 3.186 4.742 -15.664 1 95.44 101 LEU A N 1
ATOM 731 C CA . LEU A 1 101 ? 4.418 4.852 -16.438 1 95.44 101 LEU A CA 1
ATOM 732 C C . LEU A 1 101 ? 4.383 6.074 -17.344 1 95.44 101 LEU A C 1
ATOM 734 O O . LEU A 1 101 ? 5.348 6.84 -17.406 1 95.44 101 LEU A O 1
ATOM 738 N N . LEU A 1 102 ? 3.291 6.258 -18 1 95.31 102 LEU A N 1
ATOM 739 C CA . LEU A 1 102 ? 3.174 7.355 -18.969 1 95.31 102 LEU A CA 1
ATOM 740 C C . LEU A 1 102 ? 3.195 8.703 -18.25 1 95.31 102 LEU A C 1
ATOM 742 O O . LEU A 1 102 ? 4.043 9.547 -18.531 1 95.31 102 LEU A O 1
ATOM 746 N N . ILE A 1 103 ? 2.363 8.859 -17.297 1 96 103 ILE A N 1
ATOM 747 C CA . ILE A 1 103 ? 2.256 10.133 -16.594 1 96 103 ILE A CA 1
ATOM 748 C C . ILE A 1 103 ? 3.508 10.359 -15.742 1 96 103 ILE A C 1
ATOM 750 O O . ILE A 1 103 ? 4.062 11.461 -15.727 1 96 103 ILE A O 1
ATOM 754 N N . GLY A 1 104 ? 3.912 9.328 -15.062 1 95.44 104 GLY A N 1
ATOM 755 C CA . GLY A 1 104 ? 5.121 9.438 -14.266 1 95.44 104 GLY A CA 1
ATOM 756 C C . GLY A 1 104 ? 6.348 9.781 -15.078 1 95.44 104 GLY A C 1
ATOM 757 O O . GLY A 1 104 ? 7.188 10.578 -14.641 1 95.44 104 GLY A O 1
ATOM 758 N N . SER A 1 105 ? 6.438 9.195 -16.234 1 92.94 105 SER A N 1
ATOM 759 C CA . SER A 1 105 ? 7.57 9.484 -17.109 1 92.94 105 SER A CA 1
ATOM 760 C C . SER A 1 105 ? 7.535 10.922 -17.594 1 92.94 105 SER A C 1
ATOM 762 O O . SER A 1 105 ? 8.57 11.594 -17.641 1 92.94 105 SER A O 1
ATOM 764 N N . ILE A 1 106 ? 6.398 11.383 -17.953 1 92.81 106 ILE A N 1
ATOM 765 C CA . ILE A 1 106 ? 6.25 12.758 -18.406 1 92.81 106 ILE A CA 1
ATOM 766 C C . ILE A 1 106 ? 6.66 13.719 -17.281 1 92.81 106 ILE A C 1
ATOM 768 O O . ILE A 1 106 ? 7.473 14.625 -17.5 1 92.81 106 ILE A O 1
ATOM 772 N N . VAL A 1 107 ? 6.207 13.469 -16.109 1 94.5 107 VAL A N 1
ATOM 773 C CA . VAL A 1 107 ? 6.512 14.312 -14.961 1 94.5 107 VAL A CA 1
ATOM 774 C C . VAL A 1 107 ? 8.008 14.234 -14.641 1 94.5 107 VAL A C 1
ATOM 776 O O . VAL A 1 107 ? 8.648 15.258 -14.398 1 94.5 107 VAL A O 1
ATOM 779 N N . GLY A 1 108 ? 8.531 13.008 -14.664 1 92.69 108 GLY A N 1
ATOM 780 C CA . GLY A 1 108 ? 9.938 12.812 -14.352 1 92.69 108 GLY A CA 1
ATOM 781 C C . GLY A 1 108 ? 10.867 13.477 -15.344 1 92.69 108 GLY A C 1
ATOM 782 O O . GLY A 1 108 ? 11.891 14.055 -14.961 1 92.69 108 GLY A O 1
ATOM 783 N N . VAL A 1 109 ? 10.516 13.406 -16.578 1 89 109 VAL A N 1
ATOM 784 C CA . VAL A 1 109 ? 11.344 14.008 -17.625 1 89 109 VAL A CA 1
ATOM 785 C C . VAL A 1 109 ? 11.32 15.531 -17.484 1 89 109 VAL A C 1
ATOM 787 O O . VAL A 1 109 ? 12.367 16.188 -17.547 1 89 109 VAL A O 1
ATOM 790 N N . ILE A 1 110 ? 10.164 16.062 -17.312 1 90.94 110 ILE A N 1
ATOM 791 C CA . ILE A 1 110 ? 10.031 17.516 -17.188 1 90.94 110 ILE A CA 1
ATOM 792 C C . ILE A 1 110 ? 10.797 18 -15.969 1 90.94 110 ILE A C 1
ATOM 794 O O . ILE A 1 110 ? 11.547 18.984 -16.047 1 90.94 110 ILE A O 1
ATOM 798 N N . ALA A 1 111 ? 10.641 17.312 -14.883 1 92.25 111 ALA A N 1
ATOM 799 C CA . ALA A 1 111 ? 11.312 17.703 -13.648 1 92.25 111 ALA A CA 1
ATOM 800 C C . ALA A 1 111 ? 12.828 17.562 -13.781 1 92.25 111 ALA A C 1
ATOM 802 O O . ALA A 1 111 ? 13.578 18.453 -13.383 1 92.25 111 ALA A O 1
ATOM 803 N N . GLY A 1 112 ? 13.242 16.469 -14.297 1 86.75 112 GLY A N 1
ATOM 804 C CA . GLY A 1 112 ? 14.672 16.203 -14.438 1 86.75 112 GLY A CA 1
ATOM 805 C C . GLY A 1 112 ? 15.352 17.125 -15.43 1 86.75 112 GLY A C 1
ATOM 806 O O . GLY A 1 112 ? 16.516 17.5 -15.25 1 86.75 112 GLY A O 1
ATOM 807 N N . TYR A 1 113 ? 14.625 17.5 -16.438 1 84.19 113 TYR A N 1
ATOM 808 C CA . TYR A 1 113 ? 15.195 18.328 -17.5 1 84.19 113 TYR A CA 1
ATOM 809 C C . TYR A 1 113 ? 15.188 19.797 -17.109 1 84.19 113 TYR A C 1
ATOM 811 O O . TYR A 1 113 ? 16.172 20.516 -17.328 1 84.19 113 TYR A O 1
ATOM 819 N N . ALA A 1 114 ? 14.055 20.281 -16.688 1 83.31 114 ALA A N 1
ATOM 820 C CA . ALA A 1 114 ? 13.891 21.703 -16.406 1 83.31 114 ALA A CA 1
ATOM 821 C C . ALA A 1 114 ? 14.75 22.125 -15.227 1 83.31 114 ALA A C 1
ATOM 823 O O . ALA A 1 114 ? 15.375 23.203 -15.25 1 83.31 114 ALA A O 1
ATOM 824 N N . GLY A 1 115 ? 14.852 21.359 -14.305 1 81.12 115 GLY A N 1
ATOM 825 C CA . GLY A 1 115 ? 15.539 21.75 -13.086 1 81.12 115 GLY A CA 1
ATOM 826 C C . GLY A 1 115 ? 14.914 22.953 -12.398 1 81.12 115 GLY A C 1
ATOM 827 O O . GLY A 1 115 ? 13.773 23.312 -12.711 1 81.12 115 GLY A O 1
ATOM 828 N N . GLY A 1 116 ? 15.523 23.531 -11.336 1 88.56 116 GLY A N 1
ATOM 829 C CA . GLY A 1 116 ? 15.133 24.781 -10.688 1 88.56 116 GLY A CA 1
ATOM 830 C C . GLY A 1 116 ? 13.773 24.703 -10.016 1 88.56 116 GLY A C 1
ATOM 831 O O . GLY A 1 116 ? 13.484 23.734 -9.312 1 88.56 116 GLY A O 1
ATOM 832 N N . TRP A 1 117 ? 12.992 25.719 -10.328 1 89.12 117 TRP A N 1
ATOM 833 C CA . TRP A 1 117 ? 11.719 25.828 -9.617 1 89.12 117 TRP A CA 1
ATOM 834 C C . TRP A 1 117 ? 10.711 24.812 -10.133 1 89.12 117 TRP A C 1
ATOM 836 O O . TRP A 1 117 ? 9.883 24.312 -9.367 1 89.12 117 TRP A O 1
ATOM 846 N N . ALA A 1 118 ? 10.773 24.438 -11.391 1 89.5 118 ALA A N 1
ATOM 847 C CA . ALA A 1 118 ? 9.852 23.453 -11.945 1 89.5 118 ALA A CA 1
ATOM 848 C C . ALA A 1 118 ? 10.094 22.078 -11.328 1 89.5 118 ALA A C 1
ATOM 850 O O . ALA A 1 118 ? 9.148 21.359 -11.008 1 89.5 118 ALA A O 1
ATOM 851 N N . ASP A 1 119 ? 11.305 21.734 -11.18 1 90.5 119 ASP A N 1
ATOM 852 C CA . ASP A 1 119 ? 11.688 20.5 -10.523 1 90.5 119 ASP A CA 1
ATOM 853 C C . ASP A 1 119 ? 11.164 20.453 -9.086 1 90.5 119 ASP A C 1
ATOM 855 O O . ASP A 1 119 ? 10.531 19.484 -8.68 1 90.5 119 ASP A O 1
ATOM 859 N N . SER A 1 120 ? 11.344 21.609 -8.469 1 90.31 120 SER A N 1
ATOM 860 C CA . SER A 1 120 ? 10.93 21.688 -7.074 1 90.31 120 SER A CA 1
ATOM 861 C C . SER A 1 120 ? 9.422 21.562 -6.934 1 90.31 120 SER A C 1
ATOM 863 O O . SER A 1 120 ? 8.93 20.844 -6.055 1 90.31 120 SER A O 1
ATOM 865 N N . LEU A 1 121 ? 8.727 22.188 -7.781 1 92.44 121 LEU A N 1
ATOM 866 C CA . LEU A 1 121 ? 7.27 22.172 -7.719 1 92.44 121 LEU A CA 1
ATOM 867 C C . LEU A 1 121 ? 6.727 20.781 -8.047 1 92.44 121 LEU A C 1
ATOM 869 O O . LEU A 1 121 ? 5.859 20.266 -7.336 1 92.44 121 LEU A O 1
ATOM 873 N N . LEU A 1 122 ? 7.246 20.172 -9.078 1 93.81 122 LEU A N 1
ATOM 874 C CA . LEU A 1 122 ? 6.762 18.859 -9.492 1 93.81 122 LEU A CA 1
ATOM 875 C C . LEU A 1 122 ? 7.074 17.812 -8.438 1 93.81 122 LEU A C 1
ATOM 877 O O . LEU A 1 122 ? 6.23 16.969 -8.133 1 93.81 122 LEU A O 1
ATOM 881 N N . MET A 1 123 ? 8.172 17.906 -7.816 1 91.5 123 MET A N 1
ATOM 882 C CA . MET A 1 123 ? 8.539 16.906 -6.809 1 91.5 123 MET A CA 1
ATOM 883 C C . MET A 1 123 ? 7.754 17.125 -5.52 1 91.5 123 MET A C 1
ATOM 885 O O . MET A 1 123 ? 7.438 16.172 -4.809 1 91.5 123 MET A O 1
ATOM 889 N N . ARG A 1 124 ? 7.438 18.422 -5.32 1 88.44 124 ARG A N 1
ATOM 890 C CA . ARG A 1 124 ? 6.57 18.688 -4.18 1 88.44 124 ARG A CA 1
ATOM 891 C C . ARG A 1 124 ? 5.191 18.062 -4.383 1 88.44 124 ARG A C 1
ATOM 893 O O . ARG A 1 124 ? 4.617 17.5 -3.445 1 88.44 124 ARG A O 1
ATOM 900 N N . LEU A 1 125 ? 4.719 18.156 -5.535 1 92.94 125 LEU A N 1
ATOM 901 C CA . LEU A 1 125 ? 3.43 17.547 -5.855 1 92.94 125 LEU A CA 1
ATOM 902 C C . LEU A 1 125 ? 3.498 16.031 -5.742 1 92.94 125 LEU A C 1
ATOM 904 O O . LEU A 1 125 ? 2.564 15.398 -5.242 1 92.94 125 LEU A O 1
ATOM 908 N N . VAL A 1 126 ? 4.539 15.484 -6.195 1 93.69 126 VAL A N 1
ATOM 909 C CA . VAL A 1 126 ? 4.762 14.039 -6.102 1 93.69 126 VAL A CA 1
ATOM 910 C C . VAL A 1 126 ? 4.797 13.617 -4.637 1 93.69 126 VAL A C 1
ATOM 912 O O . VAL A 1 126 ? 4.191 12.609 -4.262 1 93.69 126 VAL A O 1
ATOM 915 N N . ASP A 1 127 ? 5.363 14.422 -3.84 1 90 127 ASP A N 1
ATOM 916 C CA . ASP A 1 127 ? 5.461 14.117 -2.416 1 90 127 ASP A CA 1
ATOM 917 C C . ASP A 1 127 ? 4.09 14.188 -1.745 1 90 127 ASP A C 1
ATOM 919 O O . ASP A 1 127 ? 3.775 13.375 -0.876 1 90 127 ASP A O 1
ATOM 923 N N . VAL A 1 128 ? 3.377 15.117 -2.137 1 89.88 128 VAL A N 1
ATOM 924 C CA . VAL A 1 128 ? 2.033 15.266 -1.589 1 89.88 128 VAL A CA 1
ATOM 925 C C . VAL A 1 128 ? 1.188 14.047 -1.962 1 89.88 128 VAL A C 1
ATOM 927 O O . VAL A 1 128 ? 0.464 13.508 -1.123 1 89.88 128 VAL A O 1
ATOM 930 N N . LEU A 1 129 ? 1.276 13.625 -3.154 1 91.94 129 LEU A N 1
ATOM 931 C CA . LEU A 1 129 ? 0.531 12.453 -3.602 1 91.94 129 LEU A CA 1
ATOM 932 C C . LEU A 1 129 ? 0.919 11.219 -2.793 1 91.94 129 LEU A C 1
ATOM 934 O O . LEU A 1 129 ? 0.061 10.406 -2.441 1 91.94 129 LEU A O 1
ATOM 938 N N . LEU A 1 130 ? 2.131 11.125 -2.461 1 90.88 130 LEU A N 1
ATOM 939 C CA . LEU A 1 130 ? 2.635 9.977 -1.714 1 90.88 130 LEU A CA 1
ATOM 940 C C . LEU A 1 130 ? 2.195 10.047 -0.255 1 90.88 130 LEU A C 1
ATOM 942 O O . LEU A 1 130 ? 2.24 9.039 0.457 1 90.88 130 LEU A O 1
ATOM 946 N N . ALA A 1 131 ? 1.793 11.227 0.148 1 90.44 131 ALA A N 1
ATOM 947 C CA . ALA A 1 131 ? 1.423 11.422 1.547 1 90.44 131 ALA A CA 1
ATOM 948 C C . ALA A 1 131 ? -0.073 11.203 1.754 1 90.44 131 ALA A C 1
ATOM 950 O O . ALA A 1 131 ? -0.55 11.172 2.891 1 90.44 131 ALA A O 1
ATOM 951 N N . ILE A 1 132 ? -0.783 11.023 0.695 1 90.56 132 ILE A N 1
ATOM 952 C CA . ILE A 1 132 ? -2.203 10.695 0.767 1 90.56 132 ILE A CA 1
ATOM 953 C C . ILE A 1 132 ? -2.383 9.188 0.882 1 90.56 132 ILE A C 1
ATOM 955 O O . ILE A 1 132 ? -1.773 8.422 0.13 1 90.56 132 ILE A O 1
ATOM 959 N N . PRO A 1 133 ? -3.176 8.75 1.839 1 87.31 133 PRO A N 1
ATOM 960 C CA . PRO A 1 133 ? -3.463 7.316 1.892 1 87.31 133 PRO A CA 1
ATOM 961 C C . PRO A 1 133 ? -3.926 6.758 0.548 1 87.31 133 PRO A C 1
ATOM 963 O O . PRO A 1 133 ? -4.848 7.301 -0.067 1 87.31 133 PRO A O 1
ATOM 966 N N . GLY A 1 134 ? -3.219 5.758 0.096 1 87.94 134 GLY A N 1
ATOM 967 C CA . GLY A 1 134 ? -3.447 5.223 -1.237 1 87.94 134 GLY A CA 1
ATOM 968 C C . GLY A 1 134 ? -4.891 4.836 -1.487 1 87.94 134 GLY A C 1
ATOM 969 O O . GLY A 1 134 ? -5.445 5.137 -2.547 1 87.94 134 GLY A O 1
ATOM 970 N N . LEU A 1 135 ? -5.469 4.223 -0.536 1 87.38 135 LEU A N 1
ATOM 971 C CA . LEU A 1 135 ? -6.859 3.805 -0.681 1 87.38 135 LEU A CA 1
ATOM 972 C C . LEU A 1 135 ? -7.781 5.012 -0.816 1 87.38 135 LEU A C 1
ATOM 974 O O . LEU A 1 135 ? -8.695 5.016 -1.644 1 87.38 135 LEU A O 1
ATOM 978 N N . LEU A 1 136 ? -7.484 6.027 -0.008 1 86.44 136 LEU A N 1
ATOM 979 C CA . LEU A 1 136 ? -8.297 7.238 -0.064 1 86.44 136 LEU A CA 1
ATOM 980 C C . LEU A 1 136 ? -8.172 7.91 -1.428 1 86.44 136 LEU A C 1
ATOM 982 O O . LEU A 1 136 ? -9.172 8.367 -1.992 1 86.44 136 LEU A O 1
ATOM 986 N N . LEU A 1 137 ? -7.004 7.93 -1.854 1 90.5 137 LEU A N 1
ATOM 987 C CA . LEU A 1 137 ? -6.766 8.523 -3.168 1 90.5 137 LEU A CA 1
ATOM 988 C C . LEU A 1 137 ? -7.527 7.766 -4.25 1 90.5 137 LEU A C 1
ATOM 990 O O . LEU A 1 137 ? -8.211 8.375 -5.078 1 90.5 137 LEU A O 1
ATOM 994 N N . CYS A 1 138 ? -7.457 6.453 -4.211 1 93.06 138 CYS A N 1
ATOM 995 C CA . CYS A 1 138 ? -8.125 5.637 -5.219 1 93.06 138 CYS A CA 1
ATOM 996 C C . CYS A 1 138 ? -9.641 5.797 -5.133 1 93.06 138 CYS A C 1
ATOM 998 O O . CYS A 1 138 ? -10.312 5.922 -6.156 1 93.06 138 CYS A O 1
ATOM 1000 N N . LEU A 1 139 ? -10.148 5.809 -3.943 1 88.69 139 LEU A N 1
ATOM 1001 C CA . LEU A 1 139 ? -11.594 5.941 -3.77 1 88.69 139 LEU A CA 1
ATOM 1002 C C . LEU A 1 139 ? -12.07 7.32 -4.211 1 88.69 139 LEU A C 1
ATOM 1004 O O . LEU A 1 139 ? -13.164 7.457 -4.762 1 88.69 139 LEU A O 1
ATOM 1008 N N . ALA A 1 140 ? -11.219 8.336 -3.912 1 88 140 ALA A N 1
ATOM 1009 C CA . ALA A 1 140 ? -11.555 9.68 -4.371 1 88 140 ALA A CA 1
ATOM 1010 C C . ALA A 1 140 ? -11.641 9.734 -5.895 1 88 140 ALA A C 1
ATOM 1012 O O . ALA A 1 140 ? -12.57 10.336 -6.449 1 88 140 ALA A O 1
ATOM 1013 N N . VAL A 1 141 ? -10.734 9.094 -6.527 1 91.44 141 VAL A N 1
ATOM 1014 C CA . VAL A 1 141 ? -10.719 9.055 -7.984 1 91.44 141 VAL A CA 1
ATOM 1015 C C . VAL A 1 141 ? -11.93 8.273 -8.492 1 91.44 141 VAL A C 1
ATOM 1017 O O . VAL A 1 141 ? -12.594 8.695 -9.438 1 91.44 141 VAL A O 1
ATOM 1020 N N . LEU A 1 142 ? -12.25 7.23 -7.836 1 91.62 142 LEU A N 1
ATOM 1021 C CA . LEU A 1 142 ? -13.352 6.375 -8.25 1 91.62 142 LEU A CA 1
ATOM 1022 C C . LEU A 1 142 ? -14.695 7.062 -8.016 1 91.62 142 LEU A C 1
ATOM 1024 O O . LEU A 1 142 ? -15.664 6.812 -8.734 1 91.62 142 LEU A O 1
ATOM 1028 N N . ALA A 1 143 ? -14.727 7.879 -7 1 87.38 143 ALA A N 1
ATOM 1029 C CA . ALA A 1 143 ? -15.938 8.656 -6.754 1 87.38 143 ALA A CA 1
ATOM 1030 C C . ALA A 1 143 ? -16.25 9.562 -7.938 1 87.38 143 ALA A C 1
ATOM 1032 O O . ALA A 1 143 ? -17.422 9.812 -8.242 1 87.38 143 ALA A O 1
ATOM 1033 N N . ALA A 1 144 ? -15.297 10.008 -8.633 1 89.31 144 ALA A N 1
ATOM 1034 C CA . ALA A 1 144 ? -15.469 10.898 -9.773 1 89.31 144 ALA A CA 1
ATOM 1035 C C . ALA A 1 144 ? -15.695 10.109 -11.062 1 89.31 144 ALA A C 1
ATOM 1037 O O . ALA A 1 144 ? -16.484 10.516 -11.906 1 89.31 144 ALA A O 1
ATOM 1038 N N . LEU A 1 145 ? -15.047 8.992 -11.211 1 91.81 145 LEU A N 1
ATOM 1039 C CA . LEU A 1 145 ? -15.039 8.266 -12.477 1 91.81 145 LEU A CA 1
ATOM 1040 C C . LEU A 1 145 ? -16.125 7.199 -12.5 1 91.81 145 LEU A C 1
ATOM 1042 O O . LEU A 1 145 ? -16.547 6.75 -13.57 1 91.81 145 LEU A O 1
ATOM 1046 N N . GLY A 1 146 ? -16.516 6.668 -11.305 1 90.12 146 GLY A N 1
ATOM 1047 C CA . GLY A 1 146 ? -17.469 5.57 -11.219 1 90.12 146 GLY A CA 1
ATOM 1048 C C . GLY A 1 146 ? -16.812 4.227 -10.992 1 90.12 146 GLY A C 1
ATOM 1049 O O . GLY A 1 146 ? -15.656 4.16 -10.555 1 90.12 146 GLY A O 1
ATOM 1050 N N . ARG A 1 147 ? -17.641 3.229 -11.211 1 89.56 147 ARG A N 1
ATOM 1051 C CA . ARG A 1 147 ? -17.156 1.864 -10.992 1 89.56 147 ARG A CA 1
ATOM 1052 C C . ARG A 1 147 ? -16.766 1.204 -12.312 1 89.56 147 ARG A C 1
ATOM 1054 O O . ARG A 1 147 ? -17.297 1.557 -13.367 1 89.56 147 ARG A O 1
ATOM 1061 N N . GLY A 1 148 ? -15.68 0.358 -12.219 1 92.56 148 GLY A N 1
ATOM 1062 C CA . GLY A 1 148 ? -15.25 -0.369 -13.398 1 92.56 148 GLY A CA 1
ATOM 1063 C C . GLY A 1 148 ? -13.773 -0.713 -13.383 1 92.56 148 GLY A C 1
ATOM 1064 O O . GLY A 1 148 ? -13.008 -0.136 -12.609 1 92.56 148 GLY A O 1
ATOM 1065 N N . THR A 1 149 ? -13.438 -1.646 -14.227 1 92.31 149 THR 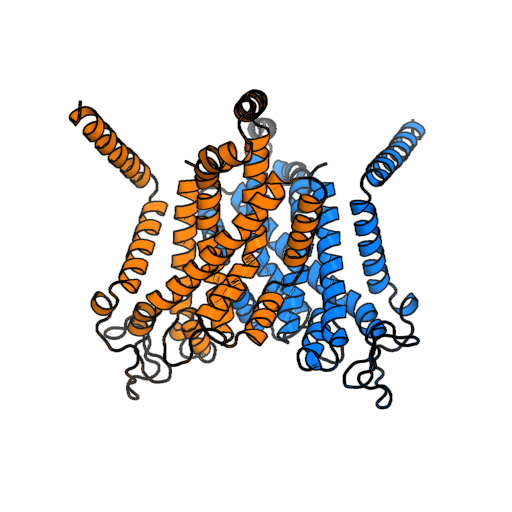A N 1
ATOM 1066 C CA . THR A 1 149 ? -12.055 -2.117 -14.258 1 92.31 149 THR A CA 1
ATOM 1067 C C . THR A 1 149 ? -11.133 -1.035 -14.805 1 92.31 149 THR A C 1
ATOM 1069 O O . THR A 1 149 ? -10 -0.877 -14.32 1 92.31 149 THR A O 1
ATOM 1072 N N . VAL A 1 150 ? -11.602 -0.274 -15.766 1 94.44 150 VAL A N 1
ATOM 1073 C CA . VAL A 1 150 ? -10.789 0.799 -16.328 1 94.44 150 VAL A CA 1
ATOM 1074 C C . VAL A 1 150 ? -10.625 1.922 -15.312 1 94.44 150 VAL A C 1
ATOM 1076 O O . VAL A 1 150 ? -9.539 2.49 -15.172 1 94.44 150 VAL A O 1
ATOM 1079 N N . GLU A 1 151 ? -11.695 2.199 -14.633 1 96 151 GLU A N 1
ATOM 1080 C CA . GLU A 1 151 ? -11.664 3.236 -13.602 1 96 151 GLU A CA 1
ATOM 1081 C C . GLU A 1 151 ? -10.688 2.879 -12.484 1 96 151 GLU A C 1
ATOM 1083 O O . GLU A 1 151 ? -9.93 3.73 -12.023 1 96 151 GLU A O 1
ATOM 1088 N N . ILE A 1 152 ? -10.711 1.595 -12.102 1 95.94 152 ILE A N 1
ATOM 1089 C CA . ILE A 1 152 ? -9.758 1.126 -11.094 1 95.94 152 ILE A CA 1
ATOM 1090 C C . ILE A 1 152 ? -8.336 1.281 -11.617 1 95.94 152 ILE A C 1
ATOM 1092 O O . ILE A 1 152 ? -7.438 1.705 -10.883 1 95.94 152 ILE A O 1
ATOM 1096 N N . ALA A 1 153 ? -8.195 0.894 -12.875 1 96.88 153 ALA A N 1
ATOM 1097 C CA . ALA A 1 153 ? -6.871 0.966 -13.492 1 96.88 153 ALA A CA 1
ATOM 1098 C C . ALA A 1 153 ? -6.332 2.393 -13.469 1 96.88 153 ALA A C 1
ATOM 1100 O O . ALA A 1 153 ? -5.164 2.617 -13.141 1 96.88 153 ALA A O 1
ATOM 1101 N N . VAL A 1 154 ? -7.141 3.307 -13.734 1 97.06 154 VAL A N 1
ATOM 1102 C CA . VAL A 1 154 ? -6.738 4.711 -13.75 1 97.06 154 VAL A CA 1
ATOM 1103 C C . VAL A 1 154 ? -6.41 5.172 -12.336 1 97.06 154 VAL A C 1
ATOM 1105 O O . VAL A 1 154 ? -5.391 5.832 -12.109 1 97.06 154 VAL A O 1
ATOM 1108 N N . ALA A 1 155 ? -7.266 4.793 -11.406 1 96.62 155 ALA A N 1
ATOM 1109 C CA . ALA A 1 155 ? -7.059 5.176 -10.016 1 96.62 155 ALA A CA 1
ATOM 1110 C C . ALA A 1 155 ? -5.734 4.637 -9.484 1 96.62 155 ALA A C 1
ATOM 1112 O O . ALA A 1 155 ? -4.938 5.379 -8.906 1 96.62 155 ALA A O 1
ATOM 1113 N N . VAL A 1 156 ? -5.492 3.406 -9.727 1 96.31 156 VAL A N 1
ATOM 1114 C CA . VAL A 1 156 ? -4.258 2.762 -9.289 1 96.31 156 VAL A CA 1
ATOM 1115 C C . VAL A 1 156 ? -3.07 3.359 -10.039 1 96.31 156 VAL A C 1
ATOM 1117 O O . VAL A 1 156 ? -1.999 3.561 -9.469 1 96.31 156 VAL A O 1
ATOM 1120 N N . GLY A 1 157 ? -3.24 3.605 -11.297 1 97.31 157 GLY A N 1
ATOM 1121 C CA . GLY A 1 157 ? -2.197 4.223 -12.102 1 97.31 157 GLY A CA 1
ATOM 1122 C C . GLY A 1 157 ? -1.763 5.578 -11.578 1 97.31 157 GLY A C 1
ATOM 1123 O O . GLY A 1 157 ? -0.565 5.863 -11.492 1 97.31 157 GLY A O 1
ATOM 1124 N N . ILE A 1 158 ? -2.684 6.336 -11.195 1 95.69 158 ILE A N 1
ATOM 1125 C CA . ILE A 1 158 ? -2.391 7.656 -10.648 1 95.69 158 ILE A CA 1
ATOM 1126 C C . ILE A 1 158 ? -1.577 7.512 -9.367 1 95.69 158 ILE A C 1
ATOM 1128 O O . ILE A 1 158 ? -0.633 8.266 -9.133 1 95.69 158 ILE A O 1
ATOM 1132 N N . GLY A 1 159 ? -1.932 6.527 -8.633 1 94 159 GLY A N 1
ATOM 1133 C CA . GLY A 1 159 ? -1.211 6.254 -7.398 1 94 159 GLY A CA 1
ATOM 1134 C C . GLY A 1 159 ? 0.226 5.828 -7.629 1 94 159 GLY A C 1
ATOM 1135 O O . GLY A 1 159 ? 1.065 5.945 -6.73 1 94 159 GLY A O 1
ATOM 1136 N N . SER A 1 160 ? 0.537 5.387 -8.773 1 94.75 160 SER A N 1
ATOM 1137 C CA . SER A 1 160 ? 1.872 4.871 -9.055 1 94.75 160 SER A CA 1
ATOM 1138 C C . SER A 1 160 ? 2.734 5.918 -9.75 1 94.75 160 SER A C 1
ATOM 1140 O O . SER A 1 160 ? 3.926 5.695 -9.977 1 94.75 160 SER A O 1
ATOM 1142 N N . VAL A 1 161 ? 2.184 7.066 -10.008 1 95.75 161 VAL A N 1
ATOM 1143 C CA . VAL A 1 161 ? 2.854 8.125 -10.758 1 95.75 161 VAL A CA 1
ATOM 1144 C C . VAL A 1 161 ? 4.109 8.57 -10.008 1 95.75 161 VAL A C 1
ATOM 1146 O O . VAL A 1 161 ? 5.184 8.688 -10.609 1 95.75 161 VAL A O 1
ATOM 1149 N N . PRO A 1 162 ? 4 8.773 -8.727 1 94.94 162 PRO A N 1
ATOM 1150 C CA . PRO A 1 162 ? 5.188 9.266 -8.016 1 94.94 162 PRO A CA 1
ATOM 1151 C C . PRO A 1 162 ? 6.375 8.312 -8.133 1 94.94 162 PRO A C 1
ATOM 1153 O O . PRO A 1 162 ? 7.512 8.758 -8.32 1 94.94 162 PRO A O 1
ATOM 1156 N N . GLY A 1 163 ? 6.168 7.051 -8.086 1 92.81 163 GLY A N 1
ATOM 1157 C CA . GLY A 1 163 ? 7.234 6.074 -8.203 1 92.81 163 GLY A CA 1
ATOM 1158 C C . GLY A 1 163 ? 7.965 6.141 -9.531 1 92.81 163 GLY A C 1
ATOM 1159 O O . GLY A 1 163 ? 9.195 6.16 -9.57 1 92.81 163 GLY A O 1
ATOM 1160 N N . PHE A 1 164 ? 7.238 6.219 -10.539 1 94.12 164 PHE A N 1
ATOM 1161 C CA . PHE A 1 164 ? 7.836 6.305 -11.867 1 94.12 164 PHE A CA 1
ATOM 1162 C C . PHE A 1 164 ? 8.492 7.664 -12.078 1 94.12 164 PHE A C 1
ATOM 1164 O O . PHE A 1 164 ? 9.562 7.754 -12.68 1 94.12 164 PHE A O 1
ATOM 1171 N N . ALA A 1 165 ? 7.836 8.672 -11.586 1 95.19 165 ALA A N 1
ATOM 1172 C CA . ALA A 1 165 ? 8.359 10.023 -11.75 1 95.19 165 ALA A CA 1
ATOM 1173 C C . ALA A 1 165 ? 9.742 10.164 -11.109 1 95.19 165 ALA A C 1
ATOM 1175 O O . ALA A 1 165 ? 10.648 10.734 -11.711 1 95.19 165 ALA A O 1
ATOM 1176 N N . ARG A 1 166 ? 9.891 9.609 -10.023 1 92.94 166 ARG A N 1
ATOM 1177 C CA . ARG A 1 166 ? 11.164 9.719 -9.312 1 92.94 166 ARG A CA 1
ATOM 1178 C C . ARG A 1 166 ? 12.258 8.938 -10.031 1 92.94 166 ARG A C 1
ATOM 1180 O O . ARG A 1 166 ? 13.398 9.406 -10.133 1 92.94 166 ARG A O 1
ATOM 1187 N N . VAL A 1 167 ? 11.969 7.832 -10.484 1 91.94 167 VAL A N 1
ATOM 1188 C CA . VAL A 1 167 ? 12.945 6.988 -11.156 1 91.94 167 VAL A CA 1
ATOM 1189 C C . VAL A 1 167 ? 13.367 7.633 -12.477 1 91.94 167 VAL A C 1
ATOM 1191 O O . VAL A 1 167 ? 14.562 7.711 -12.789 1 91.94 167 VAL A O 1
ATOM 1194 N N . VAL A 1 168 ? 12.359 8.117 -13.188 1 91.25 168 VAL A N 1
ATOM 1195 C CA . VAL A 1 168 ? 12.641 8.75 -14.469 1 91.25 168 VAL A CA 1
ATOM 1196 C C . VAL A 1 168 ? 13.43 10.039 -14.25 1 91.25 168 VAL A C 1
ATOM 1198 O O . VAL A 1 168 ? 14.398 10.312 -14.969 1 91.25 168 VAL A O 1
ATOM 1201 N N . ARG A 1 169 ? 12.992 10.758 -13.297 1 92.12 169 ARG A N 1
ATOM 1202 C CA . ARG A 1 169 ? 13.727 11.984 -12.992 1 92.12 169 ARG A CA 1
ATOM 1203 C C . ARG A 1 169 ? 15.188 11.68 -12.664 1 92.12 169 ARG A C 1
ATOM 1205 O O . ARG A 1 169 ? 16.094 12.359 -13.148 1 92.12 169 ARG A O 1
ATOM 1212 N N . ALA A 1 170 ? 15.414 10.742 -11.859 1 90.5 170 ALA A N 1
ATOM 1213 C CA . ALA A 1 170 ? 16.766 10.375 -11.461 1 90.5 170 ALA A CA 1
ATOM 1214 C C . ALA A 1 170 ? 17.609 9.977 -12.672 1 90.5 170 ALA A C 1
ATOM 1216 O O . ALA A 1 170 ? 18.781 10.336 -12.766 1 90.5 170 ALA A O 1
ATOM 1217 N N . GLU A 1 171 ? 17.016 9.281 -13.508 1 87.81 171 GLU A N 1
ATOM 1218 C CA . GLU A 1 171 ? 17.734 8.852 -14.711 1 87.81 171 GLU A CA 1
ATOM 1219 C C . GLU A 1 171 ? 18.031 10.039 -15.625 1 87.81 171 GLU A C 1
ATOM 1221 O O . GLU A 1 171 ? 19.125 10.133 -16.203 1 87.81 171 GLU A O 1
ATOM 1226 N N . VAL A 1 172 ? 17.094 10.93 -15.742 1 86.69 172 VAL A N 1
ATOM 1227 C CA . VAL A 1 172 ? 17.25 12.109 -16.594 1 86.69 172 VAL A CA 1
ATOM 1228 C C . VAL A 1 172 ? 18.375 12.992 -16.031 1 86.69 172 VAL A C 1
ATOM 1230 O O . VAL A 1 172 ? 19.234 13.469 -16.781 1 86.69 172 VAL A O 1
ATOM 1233 N N . VAL A 1 173 ? 18.375 13.211 -14.797 1 87.56 173 VAL A N 1
ATOM 1234 C CA . VAL A 1 173 ? 19.406 14.039 -14.164 1 87.56 173 VAL A CA 1
ATOM 1235 C C . VAL A 1 173 ? 20.766 13.375 -14.32 1 87.56 173 VAL A C 1
ATOM 1237 O O . VAL A 1 173 ? 21.766 14.055 -14.594 1 87.56 173 VAL A O 1
ATOM 1240 N N . ARG A 1 174 ? 20.797 12.109 -14.109 1 87.12 174 ARG A N 1
ATOM 1241 C CA . ARG A 1 174 ? 22.047 11.359 -14.258 1 87.12 174 ARG A CA 1
ATOM 1242 C C . ARG A 1 174 ? 22.609 11.508 -15.664 1 87.12 174 ARG A C 1
ATOM 1244 O O . ARG A 1 174 ? 23.812 11.734 -15.836 1 87.12 174 ARG A O 1
ATOM 1251 N N . ILE A 1 175 ? 21.859 11.445 -16.609 1 80.81 175 ILE A N 1
ATOM 1252 C CA . ILE A 1 175 ? 22.281 11.5 -18 1 80.81 175 ILE A CA 1
ATOM 1253 C C . ILE A 1 175 ? 22.672 12.93 -18.359 1 80.81 175 ILE A C 1
ATOM 1255 O O . ILE A 1 175 ? 23.656 13.148 -19.062 1 80.81 175 ILE A O 1
ATOM 1259 N N . ARG A 1 176 ? 21.859 13.789 -17.922 1 82.38 176 ARG A N 1
ATOM 1260 C CA . ARG A 1 176 ? 22.109 15.195 -18.219 1 82.38 176 ARG A CA 1
ATOM 1261 C C . ARG A 1 176 ? 23.453 15.648 -17.641 1 82.38 176 ARG A C 1
ATOM 1263 O O . ARG A 1 176 ? 24.094 16.547 -18.188 1 82.38 176 ARG A O 1
ATOM 1270 N N . THR A 1 177 ? 23.859 15.023 -16.625 1 82.88 177 THR A N 1
ATOM 1271 C CA . THR A 1 177 ? 25.094 15.43 -15.969 1 82.88 177 THR A CA 1
ATOM 1272 C C . THR A 1 177 ? 26.266 14.547 -16.406 1 82.88 177 THR A C 1
ATOM 1274 O O . THR A 1 177 ? 27.375 14.688 -15.906 1 82.88 177 THR A O 1
ATOM 1277 N N . ALA A 1 178 ? 25.922 13.719 -17.312 1 82.38 178 ALA A N 1
ATOM 1278 C CA . ALA A 1 178 ? 26.984 12.844 -17.812 1 82.38 178 ALA A CA 1
ATOM 1279 C C . ALA A 1 178 ? 27.969 13.625 -18.688 1 82.38 178 ALA A C 1
ATOM 1281 O O . ALA A 1 178 ? 27.562 14.531 -19.438 1 82.38 178 ALA A O 1
ATOM 1282 N N . PRO A 1 179 ? 29.234 13.242 -18.672 1 82.06 179 PRO A N 1
ATOM 1283 C CA . PRO A 1 179 ? 30.266 13.969 -19.406 1 82.06 179 PRO A CA 1
ATOM 1284 C C . PRO A 1 179 ? 29.984 14.039 -20.906 1 82.06 179 PRO A C 1
ATOM 1286 O O . PRO A 1 179 ? 30.266 15.055 -21.547 1 82.06 179 PRO A O 1
ATOM 1289 N N . TYR A 1 180 ? 29.5 12.969 -21.453 1 77.06 180 TYR A N 1
ATOM 1290 C CA . TYR A 1 180 ? 29.266 12.945 -22.891 1 77.06 180 TYR A CA 1
ATOM 1291 C C . TYR A 1 180 ? 28.156 13.914 -23.281 1 77.06 180 TYR A C 1
ATOM 1293 O O . TYR A 1 180 ? 28.188 14.492 -24.359 1 77.06 180 TYR A O 1
ATOM 1301 N N . VAL A 1 181 ? 27.25 14.078 -22.5 1 76.06 181 VAL A N 1
ATOM 1302 C CA . VAL A 1 181 ? 26.156 15.023 -22.781 1 76.06 181 VAL A CA 1
ATOM 1303 C C . VAL A 1 181 ? 26.656 16.453 -22.594 1 76.06 181 VAL A C 1
ATOM 1305 O O . VAL A 1 181 ? 26.312 17.344 -23.359 1 76.06 181 VAL A O 1
ATOM 1308 N N . GLU A 1 182 ? 27.453 16.594 -21.594 1 76.88 182 GLU A N 1
ATOM 1309 C CA . GLU A 1 182 ? 28.047 17.906 -21.391 1 76.88 182 GLU A CA 1
ATOM 1310 C C . GLU A 1 182 ? 28.891 18.328 -22.578 1 76.88 182 GLU A C 1
ATOM 1312 O O . GLU A 1 182 ? 28.859 19.484 -23 1 76.88 182 GLU A O 1
ATOM 1317 N N . ALA A 1 183 ? 29.578 17.375 -23 1 76.69 183 ALA A N 1
ATOM 1318 C CA . ALA A 1 183 ? 30.422 17.641 -24.156 1 76.69 183 ALA A CA 1
ATOM 1319 C C . ALA A 1 183 ? 29.578 17.953 -25.391 1 76.69 183 ALA A C 1
ATOM 1321 O O . ALA A 1 183 ? 29.922 18.859 -26.172 1 76.69 183 ALA A O 1
ATOM 1322 N N . ALA A 1 184 ? 28.5 17.234 -25.531 1 76 184 ALA A N 1
ATOM 1323 C CA . ALA A 1 184 ? 27.625 17.438 -26.688 1 76 184 ALA A CA 1
ATOM 1324 C C . ALA A 1 184 ? 26.938 18.797 -26.625 1 76 184 ALA A C 1
ATOM 1326 O O . ALA A 1 184 ? 26.812 19.484 -27.641 1 76 184 ALA A O 1
ATOM 1327 N N . THR A 1 185 ? 26.578 19.141 -25.469 1 74.38 185 THR A N 1
ATOM 1328 C CA . THR A 1 185 ? 25.922 20.438 -25.297 1 74.38 185 THR A CA 1
ATOM 1329 C C . THR A 1 185 ? 26.906 21.578 -25.516 1 74.38 185 THR A C 1
ATOM 1331 O O . THR A 1 185 ? 26.547 22.625 -26.047 1 74.38 185 THR A O 1
ATOM 1334 N N . ALA A 1 186 ? 28.062 21.266 -25.078 1 75.56 186 ALA A N 1
ATOM 1335 C CA . ALA A 1 186 ? 29.109 22.25 -25.328 1 75.56 186 ALA A CA 1
ATOM 1336 C C . ALA A 1 186 ? 29.359 22.438 -26.812 1 75.56 186 ALA A C 1
ATOM 1338 O O . ALA A 1 186 ? 29.781 23.5 -27.266 1 75.56 186 ALA A O 1
ATOM 1339 N N . SER A 1 187 ? 29.062 21.406 -27.516 1 81 187 SER A N 1
ATOM 1340 C CA . SER A 1 187 ? 29.25 21.453 -28.953 1 81 187 SER A CA 1
ATOM 1341 C C . SER A 1 187 ? 28.016 22 -29.656 1 81 187 SER A C 1
ATOM 1343 O O . SER A 1 187 ? 27.953 22.016 -30.891 1 81 187 SER A O 1
ATOM 1345 N N . GLY A 1 188 ? 26.984 22.328 -28.938 1 74.69 188 GLY A N 1
ATOM 1346 C CA . GLY A 1 188 ? 25.844 23.031 -29.5 1 74.69 188 GLY A CA 1
ATOM 1347 C C . GLY A 1 188 ? 24.609 22.141 -29.641 1 74.69 188 GLY A C 1
ATOM 1348 O O . GLY A 1 188 ? 23.625 22.547 -30.25 1 74.69 188 GLY A O 1
ATOM 1349 N N . VAL A 1 189 ? 24.75 20.953 -29.344 1 70.25 189 VAL A N 1
ATOM 1350 C CA . VAL A 1 189 ? 23.594 20.078 -29.469 1 70.25 189 VAL A CA 1
ATOM 1351 C C . VAL A 1 189 ? 22.609 20.344 -28.328 1 70.25 189 VAL A C 1
ATOM 1353 O O . VAL A 1 189 ? 23.016 20.562 -27.188 1 70.25 189 VAL A O 1
ATOM 1356 N N . ARG A 1 190 ? 21.344 20.5 -28.828 1 72.12 190 ARG A N 1
ATOM 1357 C CA . ARG A 1 190 ? 20.312 20.797 -27.844 1 72.12 190 ARG A CA 1
ATOM 1358 C C . ARG A 1 190 ? 20.125 19.625 -26.875 1 72.12 190 ARG A C 1
ATOM 1360 O O . ARG A 1 190 ? 20.078 18.469 -27.297 1 72.12 190 ARG A O 1
ATOM 1367 N N . THR A 1 191 ? 20.078 19.953 -25.594 1 69.69 191 THR A N 1
ATOM 1368 C CA . THR A 1 191 ? 19.969 18.984 -24.516 1 69.69 191 THR A CA 1
ATOM 1369 C C . THR A 1 191 ? 18.75 18.078 -24.703 1 69.69 191 THR A C 1
ATOM 1371 O O . THR A 1 191 ? 18.828 16.875 -24.469 1 69.69 191 THR A O 1
ATOM 1374 N N . LEU A 1 192 ? 17.734 18.641 -25.297 1 70.19 192 LEU A N 1
ATOM 1375 C CA . LEU A 1 192 ? 16.5 17.875 -25.484 1 70.19 192 LEU A CA 1
ATOM 1376 C C . LEU A 1 192 ? 16.688 16.797 -26.547 1 70.19 192 LEU A C 1
ATOM 1378 O O . LEU A 1 192 ? 16.125 15.703 -26.422 1 70.19 192 LEU A O 1
ATOM 1382 N N . ARG A 1 193 ? 17.422 17.172 -27.5 1 68.75 193 ARG A N 1
ATOM 1383 C CA . ARG A 1 193 ? 17.672 16.203 -28.562 1 68.75 193 ARG A CA 1
ATOM 1384 C C . ARG A 1 193 ? 18.547 15.055 -28.062 1 68.75 193 ARG A C 1
ATOM 1386 O O . ARG A 1 193 ? 18.344 13.898 -28.438 1 68.75 193 ARG A O 1
ATOM 1393 N N . VAL A 1 194 ? 19.391 15.438 -27.234 1 66.06 194 VAL A N 1
ATOM 1394 C CA . VAL A 1 194 ? 20.25 14.414 -26.656 1 66.06 194 VAL A CA 1
ATOM 1395 C C . VAL A 1 194 ? 19.438 13.516 -25.719 1 66.06 194 VAL A C 1
ATOM 1397 O O . VAL A 1 194 ? 19.609 12.297 -25.719 1 66.06 194 VAL A O 1
ATOM 1400 N N . LEU A 1 195 ? 18.531 14.117 -25.047 1 68 195 LEU A N 1
ATOM 1401 C CA . LEU A 1 195 ? 17.734 13.375 -24.062 1 68 195 LEU A CA 1
ATOM 1402 C C . LEU A 1 195 ? 16.797 12.406 -24.766 1 68 195 LEU A C 1
ATOM 1404 O O . LEU A 1 195 ? 16.656 11.25 -24.344 1 68 195 LEU A O 1
ATOM 1408 N N . THR A 1 196 ? 16.125 12.883 -25.812 1 70.94 196 THR A N 1
ATOM 1409 C CA . THR A 1 196 ? 15.148 12.039 -26.484 1 70.94 196 THR A CA 1
ATOM 1410 C C . THR A 1 196 ? 15.836 10.953 -27.312 1 70.94 196 THR A C 1
ATOM 1412 O O . THR A 1 196 ? 15.32 9.844 -27.438 1 70.94 196 THR A O 1
ATOM 1415 N N . SER A 1 197 ? 16.984 11.273 -27.75 1 64.75 197 SER A N 1
ATOM 1416 C CA . SER A 1 197 ? 17.656 10.336 -28.656 1 64.75 197 SER A CA 1
ATOM 1417 C C . SER A 1 197 ? 18.547 9.367 -27.891 1 64.75 197 SER A C 1
ATOM 1419 O O . SER A 1 197 ? 18.703 8.211 -28.297 1 64.75 197 SER A O 1
ATOM 1421 N N . HIS A 1 198 ? 19.031 9.805 -26.875 1 59.66 19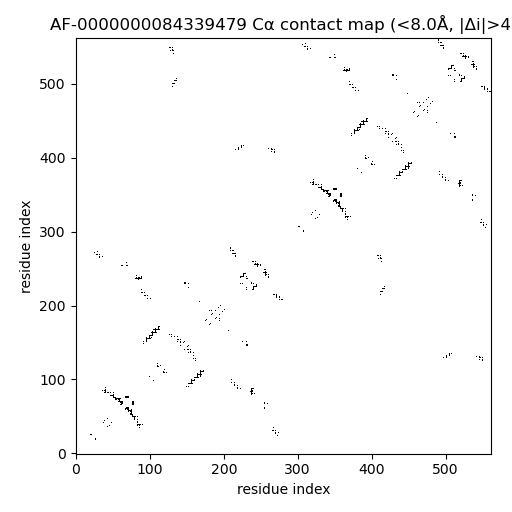8 HIS A N 1
ATOM 1422 C CA . HIS A 1 198 ? 20.031 8.961 -26.203 1 59.66 198 HIS A CA 1
ATOM 1423 C C . HIS A 1 198 ? 19.578 8.578 -24.797 1 59.66 198 HIS A C 1
ATOM 1425 O O . HIS A 1 198 ? 19.812 7.461 -24.344 1 59.66 198 HIS A O 1
ATOM 1431 N N . VAL A 1 199 ? 18.875 9.461 -24.219 1 58.97 199 VAL A N 1
ATOM 1432 C CA . VAL A 1 199 ? 18.625 9.312 -22.781 1 58.97 199 VAL A CA 1
ATOM 1433 C C . VAL A 1 199 ? 17.438 8.383 -22.562 1 58.97 199 VAL A C 1
ATOM 1435 O O . VAL A 1 199 ? 17.5 7.469 -21.734 1 58.97 199 VAL A O 1
ATOM 1438 N N . LEU A 1 200 ? 16.484 8.555 -23.391 1 65.81 200 LEU A N 1
ATOM 1439 C CA . LEU A 1 200 ? 15.25 7.812 -23.156 1 65.81 200 LEU A CA 1
ATOM 1440 C C . LEU A 1 200 ? 15.461 6.32 -23.391 1 65.81 200 LEU A C 1
ATOM 1442 O O . LEU A 1 200 ? 14.977 5.488 -22.625 1 65.81 200 LEU A O 1
ATOM 1446 N N . PRO A 1 201 ? 16.25 6.051 -24.375 1 66.88 201 PRO A N 1
ATOM 1447 C CA . PRO A 1 201 ? 16.484 4.617 -24.578 1 66.88 201 PRO A CA 1
ATOM 1448 C C . PRO A 1 201 ? 17.328 3.986 -23.484 1 66.88 201 PRO A C 1
ATOM 1450 O O . PRO A 1 201 ? 17.109 2.828 -23.109 1 66.88 201 PRO A O 1
ATOM 1453 N N . ASN A 1 202 ? 18.25 4.742 -22.953 1 65.19 202 ASN A N 1
ATOM 1454 C CA . ASN A 1 202 ? 19.078 4.227 -21.875 1 65.19 202 ASN A CA 1
ATOM 1455 C C . ASN A 1 202 ? 18.312 4.152 -20.547 1 65.19 202 ASN A C 1
ATOM 1457 O O . ASN A 1 202 ? 18.547 3.256 -19.734 1 65.19 202 ASN A O 1
ATOM 1461 N N . ALA A 1 203 ? 17.484 5.043 -20.375 1 74.31 203 ALA A N 1
ATOM 1462 C CA . ALA A 1 203 ? 16.672 5.078 -19.156 1 74.31 203 ALA A CA 1
ATOM 1463 C C . ALA A 1 203 ? 15.547 4.055 -19.234 1 74.31 203 ALA A C 1
ATOM 1465 O O . ALA A 1 203 ? 14.969 3.688 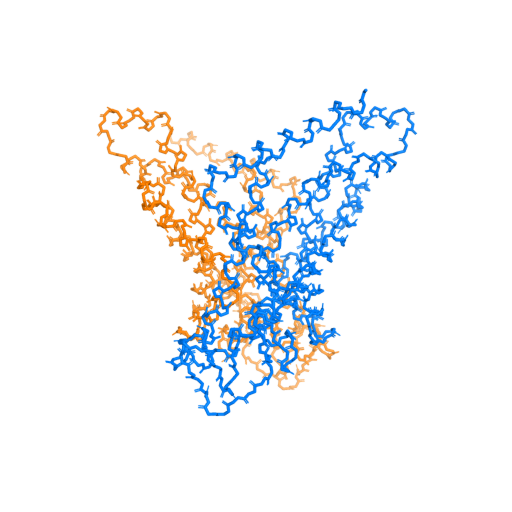-18.203 1 74.31 203 ALA A O 1
ATOM 1466 N N . ALA A 1 204 ? 15.422 3.51 -20.422 1 81.94 204 ALA A N 1
ATOM 1467 C CA . ALA A 1 204 ? 14.312 2.59 -20.641 1 81.94 204 ALA A CA 1
ATOM 1468 C C . ALA A 1 204 ? 14.516 1.286 -19.875 1 81.94 204 ALA A C 1
ATOM 1470 O O . ALA A 1 204 ? 13.555 0.705 -19.359 1 81.94 204 ALA A O 1
ATOM 1471 N N . GLY A 1 205 ? 15.805 0.908 -19.797 1 80.12 205 GLY A N 1
ATOM 1472 C CA . GLY A 1 205 ? 16.078 -0.321 -19.078 1 80.12 205 GLY A CA 1
ATOM 1473 C C . GLY A 1 205 ? 15.695 -0.237 -17.609 1 80.12 205 GLY A C 1
ATOM 1474 O O . GLY A 1 205 ? 15.008 -1.115 -17.078 1 80.12 205 GLY A O 1
ATOM 1475 N N . ALA A 1 206 ? 16.078 0.891 -17 1 81 206 ALA A N 1
ATOM 1476 C CA . ALA A 1 206 ? 15.797 1.077 -15.578 1 81 206 ALA A CA 1
ATOM 1477 C C . ALA A 1 206 ? 14.305 1.257 -15.344 1 81 206 ALA A C 1
ATOM 1479 O O . ALA A 1 206 ? 13.75 0.718 -14.375 1 81 206 ALA A O 1
ATOM 1480 N N . VAL A 1 207 ? 13.664 1.947 -16.188 1 87.62 207 VAL A N 1
ATOM 1481 C CA . VAL A 1 207 ? 12.242 2.246 -16.047 1 87.62 207 VAL A CA 1
ATOM 1482 C C . VAL A 1 207 ? 11.43 0.974 -16.266 1 87.62 207 VAL A C 1
ATOM 1484 O O . VAL A 1 207 ? 10.461 0.726 -15.539 1 87.62 207 VAL A O 1
ATOM 1487 N N . LEU A 1 208 ? 11.891 0.136 -17.172 1 87.25 208 LEU A N 1
ATOM 1488 C CA . LEU A 1 208 ? 11.18 -1.107 -17.453 1 87.25 208 LEU A CA 1
ATOM 1489 C C . LEU A 1 208 ? 11.352 -2.094 -16.297 1 87.25 208 LEU A C 1
ATOM 1491 O O . LEU A 1 208 ? 10.438 -2.869 -16 1 87.25 208 LEU A O 1
ATOM 1495 N N . ALA A 1 209 ? 12.508 -2.031 -15.727 1 86.31 209 ALA A N 1
ATOM 1496 C CA . ALA A 1 209 ? 12.727 -2.883 -14.555 1 86.31 209 ALA A CA 1
ATOM 1497 C C . ALA A 1 209 ? 11.773 -2.518 -13.422 1 86.31 209 ALA A C 1
ATOM 1499 O O . ALA A 1 209 ? 11.172 -3.398 -12.805 1 86.31 209 ALA A O 1
ATOM 1500 N N . VAL A 1 210 ? 11.617 -1.28 -13.258 1 88.5 210 VAL A N 1
ATOM 1501 C CA . VAL A 1 210 ? 10.727 -0.814 -12.203 1 88.5 210 VAL A CA 1
ATOM 1502 C C . VAL A 1 210 ? 9.273 -1.111 -12.586 1 88.5 210 VAL A C 1
ATOM 1504 O O . VAL A 1 210 ? 8.461 -1.455 -11.734 1 88.5 210 VAL A O 1
ATOM 1507 N N . ALA A 1 211 ? 8.992 -0.979 -13.797 1 92.25 211 ALA A N 1
ATOM 1508 C CA . ALA A 1 211 ? 7.648 -1.296 -14.281 1 92.25 211 ALA A CA 1
ATOM 1509 C C . ALA A 1 211 ? 7.297 -2.754 -14 1 92.25 211 ALA A C 1
ATOM 1511 O O . ALA A 1 211 ? 6.168 -3.064 -13.625 1 92.25 211 ALA A O 1
ATOM 1512 N N . GLY A 1 212 ? 8.289 -3.609 -14.242 1 91.5 212 GLY A N 1
ATOM 1513 C CA . GLY A 1 212 ? 8.07 -5.02 -13.953 1 91.5 212 GLY A CA 1
ATOM 1514 C C . GLY A 1 212 ? 7.711 -5.281 -12.5 1 91.5 212 GLY A C 1
ATOM 1515 O O . GLY A 1 212 ? 6.789 -6.047 -12.219 1 91.5 212 GLY A O 1
ATOM 1516 N N . LEU A 1 213 ? 8.383 -4.625 -11.68 1 88.62 213 LEU A N 1
ATOM 1517 C CA . LEU A 1 213 ? 8.117 -4.773 -10.258 1 88.62 213 LEU A CA 1
ATOM 1518 C C . LEU A 1 213 ? 6.758 -4.18 -9.898 1 88.62 213 LEU A C 1
ATOM 1520 O O . LEU A 1 213 ? 6.062 -4.699 -9.016 1 88.62 213 LEU A O 1
ATOM 1524 N N . GLN A 1 214 ? 6.41 -3.146 -10.57 1 94.5 214 GLN A N 1
ATOM 1525 C CA . GLN A 1 214 ? 5.16 -2.443 -10.289 1 94.5 214 GLN A CA 1
ATOM 1526 C C . GLN A 1 214 ? 3.955 -3.283 -10.703 1 94.5 214 GLN A C 1
ATOM 1528 O O . GLN A 1 214 ? 2.848 -3.072 -10.203 1 94.5 214 GLN A O 1
ATOM 1533 N N . ILE A 1 215 ? 4.16 -4.199 -11.617 1 95.75 215 ILE A N 1
ATOM 1534 C CA . ILE A 1 215 ? 3.055 -5.047 -12.055 1 95.75 215 ILE A CA 1
ATOM 1535 C C . ILE A 1 215 ? 2.506 -5.832 -10.867 1 95.75 215 ILE A C 1
ATOM 1537 O O . ILE A 1 215 ? 1.291 -5.906 -10.664 1 95.75 215 ILE A O 1
ATOM 1541 N N . GLY A 1 216 ? 3.422 -6.422 -10.117 1 94.38 216 GLY A N 1
ATOM 1542 C CA . GLY A 1 216 ? 2.986 -7.137 -8.93 1 94.38 216 GLY A CA 1
ATOM 1543 C C . GLY A 1 216 ? 2.172 -6.277 -7.98 1 94.38 216 GLY A C 1
ATOM 1544 O O . GLY A 1 216 ? 1.114 -6.699 -7.508 1 94.38 216 GLY A O 1
ATOM 1545 N N . THR A 1 217 ? 2.574 -5.094 -7.777 1 93 217 THR A N 1
ATOM 1546 C CA . THR A 1 217 ? 1.881 -4.168 -6.891 1 93 217 THR A CA 1
ATOM 1547 C C . THR A 1 217 ? 0.534 -3.762 -7.48 1 93 217 THR A C 1
ATOM 1549 O O . THR A 1 217 ? -0.444 -3.592 -6.75 1 93 217 THR A O 1
ATOM 1552 N N . ALA A 1 218 ? 0.55 -3.584 -8.703 1 96.31 218 ALA A N 1
ATOM 1553 C CA . ALA A 1 218 ? -0.683 -3.197 -9.383 1 96.31 218 ALA A CA 1
ATOM 1554 C C . ALA A 1 218 ? -1.728 -4.309 -9.297 1 96.31 218 ALA A C 1
ATOM 1556 O O . ALA A 1 218 ? -2.916 -4.035 -9.117 1 96.31 218 ALA A O 1
ATOM 1557 N N . VAL A 1 219 ? -1.234 -5.52 -9.484 1 96.38 219 VAL A N 1
ATOM 1558 C CA . VAL A 1 219 ? -2.152 -6.645 -9.352 1 96.38 219 VAL A CA 1
ATOM 1559 C C . VAL A 1 219 ? -2.814 -6.617 -7.977 1 96.38 219 VAL A C 1
ATOM 1561 O O . VAL A 1 219 ? -4.031 -6.789 -7.863 1 96.38 219 VAL A O 1
ATOM 1564 N N . LEU A 1 220 ? -2.07 -6.367 -7.023 1 94.81 220 LEU A N 1
ATOM 1565 C CA . LEU A 1 220 ? -2.566 -6.359 -5.648 1 94.81 220 LEU A CA 1
ATOM 1566 C C . LEU A 1 220 ? -3.527 -5.195 -5.426 1 94.81 220 LEU A C 1
ATOM 1568 O O . LEU A 1 220 ? -4.586 -5.367 -4.82 1 94.81 220 LEU A O 1
ATOM 1572 N N . ALA A 1 221 ? -3.184 -4.062 -5.918 1 95 221 ALA A N 1
ATOM 1573 C CA . ALA A 1 221 ? -4.02 -2.877 -5.75 1 95 221 ALA A CA 1
ATOM 1574 C C . ALA A 1 221 ? -5.348 -3.033 -6.484 1 95 221 ALA A C 1
ATOM 1576 O O . ALA A 1 221 ? -6.41 -2.74 -5.93 1 95 221 ALA A O 1
ATOM 1577 N N . VAL A 1 222 ? -5.254 -3.525 -7.668 1 95.44 222 VAL A N 1
ATOM 1578 C CA . VAL A 1 222 ? -6.449 -3.738 -8.477 1 95.44 222 VAL A CA 1
ATOM 1579 C C . VAL A 1 222 ? -7.359 -4.762 -7.797 1 95.44 222 VAL A C 1
ATOM 1581 O O . VAL A 1 222 ? -8.562 -4.539 -7.664 1 95.44 222 VAL A O 1
ATOM 1584 N N . SER A 1 223 ? -6.758 -5.824 -7.391 1 94.62 223 SER A N 1
ATOM 1585 C CA . SER A 1 223 ? -7.531 -6.867 -6.723 1 94.62 223 SER A CA 1
ATOM 1586 C C . SER A 1 223 ? -8.18 -6.344 -5.441 1 94.62 223 SER A C 1
ATOM 1588 O O . SER A 1 223 ? -9.312 -6.699 -5.125 1 94.62 223 SER A O 1
ATOM 1590 N N . SER A 1 224 ? -7.504 -5.512 -4.734 1 93.31 224 SER A N 1
ATOM 1591 C CA . SER A 1 224 ? -8.016 -4.961 -3.484 1 93.31 224 SER A CA 1
ATOM 1592 C C . SER A 1 224 ? -9.219 -4.055 -3.729 1 93.31 224 SER A C 1
ATOM 1594 O O . SER A 1 224 ? -10.227 -4.152 -3.023 1 93.31 224 SER A O 1
ATOM 1596 N N . LEU A 1 225 ? -9.164 -3.244 -4.688 1 93.25 225 LEU A N 1
ATOM 1597 C CA . LEU A 1 225 ? -10.266 -2.338 -4.988 1 93.25 225 LEU A CA 1
ATOM 1598 C C . LEU A 1 225 ? -11.461 -3.102 -5.555 1 93.25 225 LEU A C 1
ATOM 1600 O O . LEU A 1 225 ? -12.609 -2.768 -5.266 1 93.25 225 LEU A O 1
ATOM 1604 N N . SER A 1 226 ? -11.117 -4.109 -6.324 1 93.5 226 SER A N 1
ATOM 1605 C CA . SER A 1 226 ? -12.18 -4.965 -6.824 1 93.5 226 SER A CA 1
ATOM 1606 C C . SER A 1 226 ? -12.859 -5.727 -5.688 1 93.5 226 SER A C 1
ATOM 1608 O O . SER A 1 226 ? -14.07 -5.93 -5.707 1 93.5 226 SER A O 1
ATOM 1610 N N . PHE A 1 227 ? -12.062 -6.16 -4.789 1 90.56 227 PHE A N 1
ATOM 1611 C CA . PHE A 1 227 ? -12.586 -6.82 -3.6 1 90.56 227 PHE A CA 1
ATOM 1612 C C . PHE A 1 227 ? -13.57 -5.914 -2.865 1 90.56 227 PHE A C 1
ATOM 1614 O O . PHE A 1 227 ? -14.562 -6.387 -2.309 1 90.56 227 PHE A O 1
ATOM 1621 N N . LEU A 1 228 ? -13.375 -4.648 -2.934 1 89.44 228 LEU A N 1
ATOM 1622 C CA . LEU A 1 228 ? -14.227 -3.686 -2.248 1 89.44 228 LEU A CA 1
ATOM 1623 C C . LEU A 1 228 ? -15.477 -3.391 -3.068 1 89.44 228 LEU A C 1
ATOM 1625 O O . LEU A 1 228 ? -16.359 -2.648 -2.623 1 89.44 228 LEU A O 1
ATOM 1629 N N . GLY A 1 229 ? -15.492 -3.859 -4.262 1 89.75 229 GLY A N 1
ATOM 1630 C CA . GLY A 1 229 ? -16.703 -3.736 -5.051 1 89.75 229 GLY A CA 1
ATOM 1631 C C . GLY A 1 229 ? -16.594 -2.691 -6.145 1 89.75 229 GLY A C 1
ATOM 1632 O O . GLY A 1 229 ? -17.594 -2.348 -6.781 1 89.75 229 GLY A O 1
ATOM 1633 N N . PHE A 1 230 ? -15.391 -2.227 -6.387 1 91 230 PHE A N 1
ATOM 1634 C CA . PHE A 1 230 ? -15.242 -1.162 -7.371 1 91 230 PHE A CA 1
ATOM 1635 C C . PHE A 1 230 ? -14.805 -1.726 -8.719 1 91 230 PHE A C 1
ATOM 1637 O O . PHE A 1 230 ? -14.609 -0.976 -9.672 1 91 230 PHE A O 1
ATOM 1644 N N . GLY A 1 231 ? -14.602 -2.98 -8.703 1 88.69 231 GLY A N 1
ATOM 1645 C CA . GLY A 1 231 ? -14.07 -3.611 -9.906 1 88.69 231 GLY A CA 1
ATOM 1646 C C . GLY A 1 231 ? -15.133 -3.904 -10.945 1 88.69 231 GLY A C 1
ATOM 1647 O O . GLY A 1 231 ? -15.977 -3.049 -11.242 1 88.69 231 GLY A O 1
ATOM 1648 N N . ALA A 1 232 ? -15.047 -5.031 -11.547 1 87.5 232 ALA A N 1
ATOM 1649 C CA . ALA A 1 232 ? -15.945 -5.43 -12.617 1 87.5 232 ALA A CA 1
ATOM 1650 C C . ALA A 1 232 ? -17.375 -5.566 -12.109 1 87.5 232 ALA A C 1
ATOM 1652 O O . ALA A 1 232 ? -17.609 -6.051 -11 1 87.5 232 ALA A O 1
ATOM 1653 N N . VAL A 1 233 ? -18.297 -5.117 -12.906 1 85.56 233 VAL A N 1
ATOM 1654 C CA . VAL A 1 233 ? -19.719 -5.211 -12.57 1 85.56 233 VAL A CA 1
ATOM 1655 C C . VAL A 1 233 ? -20.203 -6.641 -12.789 1 85.56 233 VAL A C 1
ATOM 1657 O O . VAL A 1 233 ? -19.969 -7.23 -13.844 1 85.56 233 VAL A O 1
ATOM 1660 N N . PRO A 1 234 ? -20.719 -7.18 -11.711 1 82.44 234 PRO A N 1
ATOM 1661 C CA . PRO A 1 234 ? -21.297 -8.516 -11.914 1 82.44 234 PRO A CA 1
ATOM 1662 C C . PRO A 1 234 ? -22.219 -8.586 -13.125 1 82.44 234 PRO A C 1
ATOM 1664 O O . PRO A 1 234 ? -22.891 -7.602 -13.453 1 82.44 234 PRO A O 1
ATOM 1667 N N . PRO A 1 235 ? -22.156 -9.727 -13.969 1 88.88 235 PRO A N 1
ATOM 1668 C CA . PRO A 1 235 ? -21.641 -11.039 -13.586 1 88.88 235 PRO A CA 1
ATOM 1669 C C . PRO A 1 235 ? -20.234 -11.305 -14.125 1 88.88 235 PRO A C 1
ATOM 1671 O O . PRO A 1 235 ? -19.734 -12.43 -14.023 1 88.88 235 PRO A O 1
ATOM 1674 N N . THR A 1 236 ? -19.672 -10.289 -14.648 1 89.88 236 THR A N 1
ATOM 1675 C CA . THR A 1 236 ? -18.359 -10.438 -15.273 1 89.88 236 THR A CA 1
ATOM 1676 C C . THR A 1 236 ? -17.312 -10.859 -14.234 1 89.88 236 THR A C 1
ATOM 1678 O O . THR A 1 236 ? -17.141 -10.195 -13.211 1 89.88 236 THR A O 1
ATOM 1681 N N . PRO A 1 237 ? -16.625 -11.961 -14.578 1 92.94 237 PRO A N 1
ATOM 1682 C CA . PRO A 1 237 ? -15.641 -12.43 -13.602 1 92.94 237 PRO A CA 1
ATOM 1683 C C . PRO A 1 237 ? -14.352 -11.609 -13.641 1 92.94 237 PRO A C 1
ATOM 1685 O O . PRO A 1 237 ? -13.914 -11.18 -14.711 1 92.94 237 PRO A O 1
ATOM 1688 N N . GLU A 1 238 ? -13.805 -11.398 -12.57 1 94.06 238 GLU A N 1
ATOM 1689 C CA . GLU A 1 238 ? -12.531 -10.734 -12.273 1 94.06 238 GLU A CA 1
ATOM 1690 C C . GLU A 1 238 ? -11.945 -11.219 -10.953 1 94.06 238 GLU A C 1
ATOM 1692 O O . GLU A 1 238 ? -12.695 -11.555 -10.023 1 94.06 238 GLU A O 1
ATOM 1697 N N . TRP A 1 239 ? -10.68 -11.344 -10.922 1 95.5 239 TRP A N 1
ATOM 1698 C CA . TRP A 1 239 ? -10.031 -12.023 -9.805 1 95.5 239 TRP A CA 1
ATOM 1699 C C . TRP A 1 239 ? -10.43 -11.391 -8.477 1 95.5 239 TRP A C 1
ATOM 1701 O O . TRP A 1 239 ? -10.805 -12.086 -7.531 1 95.5 239 TRP A O 1
ATOM 1711 N N . GLY A 1 240 ? -10.336 -10.125 -8.406 1 92.81 240 GLY A N 1
ATOM 1712 C CA . GLY A 1 240 ? -10.656 -9.453 -7.16 1 92.81 240 GLY A CA 1
ATOM 1713 C C . GLY A 1 240 ? -12.109 -9.625 -6.742 1 92.81 240 GLY A C 1
ATOM 1714 O O . GLY A 1 240 ? -12.398 -9.812 -5.559 1 92.81 240 GLY A O 1
ATOM 1715 N N . SER A 1 241 ? -13.016 -9.539 -7.656 1 93.06 241 SER A N 1
ATOM 1716 C CA . SER A 1 241 ? -14.438 -9.719 -7.355 1 93.06 241 SER A CA 1
ATOM 1717 C C . SER A 1 241 ? -14.734 -11.156 -6.961 1 93.06 241 SER A C 1
ATOM 1719 O O . SER A 1 241 ? -15.617 -11.414 -6.137 1 93.06 241 SER A O 1
ATOM 1721 N N . LEU A 1 242 ? -13.977 -12.078 -7.57 1 94.31 242 LEU A N 1
ATOM 1722 C CA . LEU A 1 242 ? -14.156 -13.477 -7.215 1 94.31 242 LEU A CA 1
ATOM 1723 C C . LEU A 1 242 ? -13.727 -13.734 -5.773 1 94.31 242 LEU A C 1
ATOM 1725 O O . LEU A 1 242 ? -14.359 -14.508 -5.055 1 94.31 242 LEU A O 1
ATOM 1729 N N . VAL A 1 243 ? -12.703 -13.094 -5.355 1 91.94 243 VAL A N 1
ATOM 1730 C CA . VAL A 1 243 ? -12.25 -13.203 -3.975 1 91.94 243 VAL A CA 1
ATOM 1731 C C . VAL A 1 243 ? -13.305 -12.617 -3.037 1 91.94 243 VAL A C 1
ATOM 1733 O O . VAL A 1 243 ? -13.609 -13.203 -1.994 1 91.94 243 VAL A O 1
ATOM 1736 N N . ALA A 1 244 ? -13.914 -11.547 -3.432 1 90.94 244 ALA A N 1
ATOM 1737 C CA . ALA A 1 244 ? -14.914 -10.852 -2.625 1 90.94 244 ALA A CA 1
ATOM 1738 C C . ALA A 1 244 ? -16.156 -11.711 -2.434 1 90.94 244 ALA A C 1
ATOM 1740 O O . ALA A 1 244 ? -16.781 -11.68 -1.373 1 90.94 244 ALA A O 1
ATOM 1741 N N . ALA A 1 245 ? -16.484 -12.422 -3.447 1 89.38 245 ALA A N 1
ATOM 1742 C CA . ALA A 1 245 ? -17.688 -13.242 -3.416 1 89.38 245 ALA A CA 1
ATOM 1743 C C . ALA A 1 245 ? -17.594 -14.32 -2.344 1 89.38 245 ALA A C 1
ATOM 1745 O O . ALA A 1 245 ? -18.609 -14.75 -1.79 1 89.38 245 ALA A O 1
ATOM 1746 N N . GLY A 1 246 ? -16.375 -14.695 -2.059 1 89.5 246 GLY A N 1
ATOM 1747 C CA . GLY A 1 246 ? -16.172 -15.773 -1.104 1 89.5 246 GLY A CA 1
ATOM 1748 C C . GLY A 1 246 ? -16.062 -15.289 0.329 1 89.5 246 GLY A C 1
ATOM 1749 O O . GLY A 1 246 ? -15.984 -16.094 1.259 1 89.5 246 GLY A O 1
ATOM 1750 N N . ARG A 1 247 ? -16.172 -14.047 0.551 1 84.5 247 ARG A N 1
ATOM 1751 C CA . ARG A 1 247 ? -15.953 -13.477 1.877 1 84.5 247 ARG A CA 1
ATOM 1752 C C . ARG A 1 247 ? -17 -13.984 2.869 1 84.5 247 ARG A C 1
ATOM 1754 O O . ARG A 1 247 ? -16.672 -14.297 4.016 1 84.5 247 ARG A O 1
ATOM 1761 N N . ASN A 1 248 ? -18.219 -14.07 2.396 1 85.12 248 ASN A N 1
ATOM 1762 C CA . ASN A 1 248 ? -19.312 -14.445 3.283 1 85.12 248 ASN A CA 1
ATOM 1763 C C . ASN A 1 248 ? -19.438 -15.961 3.426 1 85.12 248 ASN A C 1
ATOM 1765 O O . ASN A 1 248 ? -20.25 -16.453 4.203 1 85.12 248 ASN A O 1
ATOM 1769 N N . TYR A 1 249 ? -18.562 -16.688 2.729 1 89.19 249 TYR A N 1
ATOM 1770 C CA . TYR A 1 249 ? -18.688 -18.141 2.707 1 89.19 249 TYR A CA 1
ATOM 1771 C C . TYR A 1 249 ? -17.422 -18.797 3.221 1 89.19 249 TYR A C 1
ATOM 1773 O O . TYR A 1 249 ? -17.203 -20 3.006 1 89.19 249 TYR A O 1
ATOM 1781 N N . LEU A 1 250 ? -16.672 -18.078 3.912 1 83.75 250 LEU A N 1
ATOM 1782 C CA . LEU A 1 250 ? -15.375 -18.578 4.332 1 83.75 250 LEU A CA 1
ATOM 1783 C C . LEU A 1 250 ? -15.523 -19.797 5.242 1 83.75 250 LEU A C 1
ATOM 1785 O O . LEU A 1 250 ? -14.719 -20.719 5.18 1 83.75 250 LEU A O 1
ATOM 1789 N N . ALA A 1 251 ? -16.562 -19.828 5.988 1 84.62 251 ALA A N 1
ATOM 1790 C CA . ALA A 1 251 ? -16.766 -20.922 6.941 1 84.62 251 ALA A CA 1
ATOM 1791 C C . ALA A 1 251 ? -17.328 -22.156 6.246 1 84.62 251 ALA A C 1
ATOM 1793 O O . ALA A 1 251 ? -17 -23.297 6.625 1 84.62 251 ALA A O 1
ATOM 1794 N N . THR A 1 252 ? -18.094 -22.016 5.227 1 89.94 252 THR A N 1
ATOM 1795 C CA . THR A 1 252 ? -18.812 -23.109 4.605 1 89.94 252 THR A CA 1
ATOM 1796 C C . THR A 1 252 ? -18.172 -23.516 3.291 1 89.94 252 THR A C 1
ATOM 1798 O O . THR A 1 252 ? -18.141 -24.703 2.939 1 89.94 252 THR A O 1
ATOM 1801 N N . ALA A 1 253 ? -17.656 -22.531 2.609 1 94.38 253 ALA A N 1
ATOM 1802 C CA . ALA A 1 253 ? -17.078 -22.75 1.289 1 94.38 253 ALA A CA 1
ATOM 1803 C C . ALA A 1 253 ? -15.805 -21.938 1.098 1 94.38 253 ALA A C 1
ATOM 1805 O O . ALA A 1 253 ? -15.75 -21.047 0.236 1 94.38 253 ALA A O 1
ATOM 1806 N N . TRP A 1 254 ? -14.766 -22.406 1.725 1 91.44 254 TRP A N 1
ATOM 1807 C CA . TRP A 1 254 ? -13.531 -21.641 1.788 1 91.44 254 TRP A CA 1
ATOM 1808 C C . TRP A 1 254 ? -12.891 -21.516 0.408 1 91.44 254 TRP A C 1
ATOM 1810 O O . TRP A 1 254 ? -12.148 -20.562 0.141 1 91.44 254 TRP A O 1
ATOM 1820 N N . TRP A 1 255 ? -13.164 -22.406 -0.494 1 95.19 255 TRP A N 1
ATOM 1821 C CA . TRP A 1 255 ? -12.484 -22.453 -1.786 1 95.19 255 TRP A CA 1
ATOM 1822 C C . TRP A 1 255 ? -12.891 -21.266 -2.652 1 95.19 255 TRP A C 1
ATOM 1824 O O . TRP A 1 255 ? -12.141 -20.844 -3.535 1 95.19 255 TRP A O 1
ATOM 1834 N N . ILE A 1 256 ? -14.055 -20.641 -2.391 1 94.12 256 ILE A N 1
ATOM 1835 C CA . ILE A 1 256 ? -14.562 -19.547 -3.213 1 94.12 256 ILE A CA 1
ATOM 1836 C C . ILE A 1 256 ? -13.656 -18.328 -3.08 1 94.12 256 ILE A C 1
ATOM 1838 O O . ILE A 1 256 ? -13.445 -17.594 -4.047 1 94.12 256 ILE A O 1
ATOM 1842 N N . SER A 1 257 ? -13.094 -18.141 -1.923 1 92.44 257 SER A N 1
ATOM 1843 C CA . SER A 1 257 ? -12.227 -16.984 -1.712 1 92.44 257 SER A CA 1
ATOM 1844 C C . SER A 1 257 ? -10.758 -17.391 -1.797 1 92.44 257 SER A C 1
ATOM 1846 O O . SER A 1 257 ? -9.953 -16.672 -2.406 1 92.44 257 SER A O 1
ATOM 1848 N N . VAL A 1 258 ? -10.391 -18.531 -1.345 1 92.94 258 VAL A N 1
ATOM 1849 C CA . VAL A 1 258 ? -8.992 -18.906 -1.156 1 92.94 258 VAL A CA 1
ATOM 1850 C C . VAL A 1 258 ? -8.367 -19.266 -2.506 1 92.94 258 VAL A C 1
ATOM 1852 O O . VAL A 1 258 ? -7.215 -18.906 -2.771 1 92.94 258 VAL A O 1
ATOM 1855 N N . LEU A 1 259 ? -9.055 -19.906 -3.305 1 95.75 259 LEU A N 1
ATOM 1856 C CA . LEU A 1 259 ? -8.461 -20.375 -4.547 1 95.75 259 LEU A CA 1
ATOM 1857 C C . LEU A 1 259 ? -8.219 -19.219 -5.512 1 95.75 259 LEU A C 1
ATOM 1859 O O . LEU A 1 259 ? -7.129 -19.094 -6.074 1 95.75 259 LEU A O 1
ATOM 1863 N N . PRO A 1 260 ? -9.227 -18.312 -5.711 1 95.5 260 PRO A N 1
ATOM 1864 C CA . PRO A 1 260 ? -8.891 -17.125 -6.496 1 95.5 260 PRO A CA 1
ATOM 1865 C C . PRO A 1 260 ? -7.762 -16.312 -5.871 1 95.5 260 PRO A C 1
ATOM 1867 O O . PRO A 1 260 ? -6.922 -15.758 -6.59 1 95.5 260 PRO A O 1
ATOM 1870 N N . THR A 1 261 ? -7.781 -16.219 -4.605 1 93.75 261 THR A N 1
ATOM 1871 C CA . THR A 1 261 ? -6.703 -15.516 -3.924 1 93.75 261 THR A CA 1
ATOM 1872 C C . THR A 1 261 ? -5.355 -16.172 -4.223 1 93.75 261 THR A C 1
ATOM 1874 O O . THR A 1 261 ? -4.363 -15.477 -4.445 1 93.75 261 THR A O 1
ATOM 1877 N N . SER A 1 262 ? -5.32 -17.453 -4.199 1 95.81 262 SER A N 1
ATOM 1878 C CA . SER A 1 262 ? -4.09 -18.188 -4.484 1 95.81 262 SER A CA 1
ATOM 1879 C C . SER A 1 262 ? -3.59 -17.891 -5.895 1 95.81 262 SER A C 1
ATOM 1881 O O . SER A 1 262 ? -2.381 -17.859 -6.137 1 95.81 262 SER A O 1
ATOM 1883 N N . VAL A 1 263 ? -4.488 -17.719 -6.816 1 96.81 263 VAL A N 1
ATOM 1884 C CA . VAL A 1 263 ? -4.113 -17.391 -8.188 1 96.81 263 VAL A CA 1
ATOM 1885 C C . VAL A 1 263 ? -3.48 -15.992 -8.219 1 96.81 263 VAL A C 1
ATOM 1887 O O . VAL A 1 263 ? -2.455 -15.789 -8.875 1 96.81 263 VAL A O 1
ATOM 1890 N N . VAL A 1 264 ? -4.062 -15.078 -7.512 1 96.25 264 VAL A N 1
ATOM 1891 C CA . VAL A 1 264 ? -3.521 -13.727 -7.414 1 96.25 264 VAL A CA 1
ATOM 1892 C C . VAL A 1 264 ? -2.119 -13.773 -6.812 1 96.25 264 VAL A C 1
ATOM 1894 O O . VAL A 1 264 ? -1.179 -13.195 -7.363 1 96.25 264 VAL A O 1
ATOM 1897 N N . VAL A 1 265 ? -1.981 -14.508 -5.793 1 95.44 265 VAL A N 1
ATOM 1898 C CA . VAL A 1 265 ? -0.716 -14.625 -5.074 1 95.44 265 VAL A CA 1
ATOM 1899 C C . VAL A 1 265 ? 0.336 -15.266 -5.977 1 95.44 265 VAL A C 1
ATOM 1901 O O . VAL A 1 265 ? 1.461 -14.766 -6.078 1 95.44 265 VAL A O 1
ATOM 1904 N N . ALA A 1 266 ? -0.026 -16.328 -6.605 1 96.5 266 ALA A N 1
ATOM 1905 C CA . ALA A 1 266 ? 0.897 -17.016 -7.508 1 96.5 266 ALA A CA 1
ATOM 1906 C C . ALA A 1 266 ? 1.365 -16.094 -8.625 1 96.5 266 ALA A C 1
ATOM 1908 O O . ALA A 1 266 ? 2.541 -16.094 -9 1 96.5 266 ALA A O 1
ATOM 1909 N N . THR A 1 267 ? 0.458 -15.336 -9.102 1 96.81 267 THR A N 1
ATOM 1910 C CA . THR A 1 267 ? 0.782 -14.406 -10.172 1 96.81 267 THR A CA 1
ATOM 1911 C C . THR A 1 267 ? 1.743 -13.328 -9.68 1 96.81 267 THR A C 1
ATOM 1913 O O . THR A 1 267 ? 2.746 -13.039 -10.336 1 96.81 267 THR A O 1
ATOM 1916 N N . VAL A 1 268 ? 1.475 -12.812 -8.594 1 95.12 268 VAL A N 1
ATOM 1917 C CA . VAL A 1 268 ? 2.311 -11.758 -8.031 1 95.12 268 VAL A CA 1
ATOM 1918 C C . VAL A 1 268 ? 3.707 -12.305 -7.746 1 95.12 268 VAL A C 1
ATOM 1920 O O . VAL A 1 268 ? 4.707 -11.664 -8.078 1 95.12 268 VAL A O 1
ATOM 1923 N N . LEU A 1 269 ? 3.799 -13.477 -7.164 1 94.06 269 LEU A N 1
ATOM 1924 C CA . LEU A 1 269 ? 5.09 -14.086 -6.871 1 94.06 269 LEU A CA 1
ATOM 1925 C C . LEU A 1 269 ? 5.875 -14.336 -8.148 1 94.06 269 LEU A C 1
ATOM 1927 O O . LEU A 1 269 ? 7.09 -14.125 -8.188 1 94.06 269 LEU A O 1
ATOM 1931 N N . ALA A 1 270 ? 5.168 -14.766 -9.086 1 96.25 270 ALA A N 1
ATOM 1932 C CA . ALA A 1 270 ? 5.809 -15.055 -10.367 1 96.25 270 ALA A CA 1
ATOM 1933 C C . ALA A 1 270 ? 6.336 -13.781 -11.023 1 96.25 270 ALA A C 1
ATOM 1935 O O . ALA A 1 270 ? 7.473 -13.742 -11.5 1 96.25 270 ALA A O 1
ATOM 1936 N N . VAL A 1 271 ? 5.555 -12.766 -11.016 1 94.75 271 VAL A N 1
ATOM 1937 C CA . VAL A 1 271 ? 5.945 -11.492 -11.602 1 94.75 271 VAL A CA 1
ATOM 1938 C C . VAL A 1 271 ? 7.152 -10.922 -10.859 1 94.75 271 VAL A C 1
ATOM 1940 O O . VAL A 1 271 ? 8.117 -10.469 -11.484 1 94.75 271 VAL A O 1
ATOM 1943 N N . ASN A 1 272 ? 7.109 -11.016 -9.617 1 90.5 272 ASN A N 1
ATOM 1944 C CA . ASN A 1 272 ? 8.211 -10.5 -8.812 1 90.5 272 ASN A CA 1
ATOM 1945 C C . ASN A 1 272 ? 9.5 -11.273 -9.062 1 90.5 272 ASN A C 1
ATOM 1947 O O . ASN A 1 272 ? 10.578 -10.68 -9.156 1 90.5 272 ASN A O 1
ATOM 1951 N N . ARG A 1 273 ? 9.344 -12.508 -9.141 1 90.88 273 ARG A N 1
ATOM 1952 C CA . ARG A 1 273 ? 10.516 -13.336 -9.383 1 90.88 273 ARG A CA 1
ATOM 1953 C C . ARG A 1 273 ? 11.148 -13.016 -10.734 1 90.88 273 ARG A C 1
ATOM 1955 O O . ARG A 1 273 ? 12.367 -12.906 -10.852 1 90.88 273 ARG A O 1
ATOM 1962 N N . VAL A 1 274 ? 10.32 -12.898 -11.68 1 92.75 274 VAL A N 1
ATOM 1963 C CA . VAL A 1 274 ? 10.805 -12.617 -13.031 1 92.75 274 VAL A CA 1
ATOM 1964 C C . VAL A 1 274 ? 11.391 -11.211 -13.086 1 92.75 274 VAL A C 1
ATOM 1966 O O . VAL A 1 274 ? 12.453 -10.992 -13.68 1 92.75 274 VAL A O 1
ATOM 1969 N N . ALA A 1 275 ? 10.719 -10.266 -12.438 1 90.25 275 ALA A N 1
ATOM 1970 C CA . ALA A 1 275 ? 11.18 -8.883 -12.43 1 90.25 275 ALA A CA 1
ATOM 1971 C C . ALA A 1 275 ? 12.539 -8.758 -11.742 1 90.25 275 ALA A C 1
ATOM 1973 O O . ALA A 1 275 ? 13.422 -8.039 -12.211 1 90.25 275 ALA A O 1
ATOM 1974 N N . ARG A 1 276 ? 12.734 -9.438 -10.719 1 84.06 276 ARG A N 1
ATOM 1975 C CA . ARG A 1 276 ? 14 -9.398 -9.992 1 84.06 276 ARG A CA 1
ATOM 1976 C C . ARG A 1 276 ? 15.117 -10.047 -10.805 1 84.06 276 ARG A C 1
ATOM 1978 O O . ARG A 1 276 ? 16.266 -9.586 -10.781 1 84.06 276 ARG A O 1
ATOM 1985 N N . ALA A 1 277 ? 14.797 -11.148 -11.422 1 85.06 277 ALA A N 1
ATOM 1986 C CA . ALA A 1 277 ? 15.781 -11.828 -12.266 1 85.06 277 ALA A CA 1
ATOM 1987 C C . ALA A 1 277 ? 16.266 -10.914 -13.383 1 85.06 277 ALA A C 1
ATOM 1989 O O . ALA A 1 277 ? 17.453 -10.938 -13.742 1 85.06 277 ALA A O 1
ATOM 1990 N N . TYR A 1 278 ? 15.438 -10.133 -13.852 1 80.81 278 TYR A N 1
ATOM 1991 C CA . TYR A 1 278 ? 15.789 -9.227 -14.945 1 80.81 278 TYR A CA 1
ATOM 1992 C C . TYR A 1 278 ? 16.531 -8.008 -14.422 1 80.81 278 TYR A C 1
ATOM 1994 O O . TYR A 1 278 ? 17.406 -7.465 -15.102 1 80.81 278 TYR A O 1
ATOM 2002 N N . ALA A 1 279 ? 16.172 -7.531 -13.25 1 74.88 279 ALA A N 1
ATOM 2003 C CA . ALA A 1 279 ? 16.828 -6.363 -12.664 1 74.88 279 ALA A CA 1
ATOM 2004 C C . ALA A 1 279 ? 18.281 -6.68 -12.297 1 74.88 279 ALA A C 1
ATOM 2006 O O . ALA A 1 279 ? 19.125 -5.789 -12.281 1 74.88 279 ALA A O 1
ATOM 2007 N N . ARG A 1 280 ? 18.641 -7.828 -12.031 1 62.47 280 ARG A N 1
ATOM 2008 C CA . ARG A 1 280 ? 20 -8.234 -11.672 1 62.47 280 ARG A CA 1
ATOM 2009 C C . ARG A 1 280 ? 20.859 -8.414 -12.922 1 62.47 280 ARG A C 1
ATOM 2011 O O . ARG A 1 280 ? 22.078 -8.461 -12.828 1 62.47 280 ARG A O 1
ATOM 2018 N N . ARG A 1 281 ? 20.312 -8.422 -14.039 1 55.16 281 ARG A N 1
ATOM 2019 C CA . ARG A 1 281 ? 21.125 -8.562 -15.234 1 55.16 281 ARG A CA 1
ATOM 2020 C C . ARG A 1 281 ? 21.5 -7.203 -15.82 1 55.16 281 ARG A C 1
ATOM 2022 O O . ARG A 1 281 ? 20.703 -6.262 -15.758 1 55.16 281 ARG A O 1
ATOM 2029 N N . MET B 1 1 ? 38.281 14.242 34.719 1 35.06 1 MET B N 1
ATOM 2030 C CA . MET B 1 1 ? 37.906 13.219 33.75 1 35.06 1 MET B CA 1
ATOM 2031 C C . MET B 1 1 ? 36.438 13.273 33.406 1 35.06 1 MET B C 1
ATOM 2033 O O . MET B 1 1 ? 36 12.711 32.406 1 35.06 1 MET B O 1
ATOM 2037 N N . PRO B 1 2 ? 35.5 13.688 34.344 1 51.31 2 PRO B N 1
ATOM 2038 C CA . PRO B 1 2 ? 34.062 13.867 34.094 1 51.31 2 PRO B CA 1
ATOM 2039 C C . PRO B 1 2 ? 33.781 15.023 33.156 1 51.31 2 PRO B C 1
ATOM 2041 O O . PRO B 1 2 ? 32.75 15.016 32.469 1 51.31 2 PRO B O 1
ATOM 2044 N N . ASP B 1 3 ? 34.719 16 33.094 1 44.97 3 ASP B N 1
ATOM 2045 C CA . ASP B 1 3 ? 34.438 17.219 32.344 1 44.97 3 ASP B CA 1
ATOM 2046 C C . ASP B 1 3 ? 34.531 16.953 30.828 1 44.97 3 ASP B C 1
ATOM 2048 O O . ASP B 1 3 ? 33.969 17.703 30.031 1 44.97 3 ASP B O 1
ATOM 2052 N N . ALA B 1 4 ? 35.469 16 30.422 1 51.25 4 ALA B N 1
ATOM 2053 C CA . ALA B 1 4 ? 35.625 15.734 28.984 1 51.25 4 ALA B CA 1
ATOM 2054 C C . ALA B 1 4 ? 34.344 15.094 28.422 1 51.25 4 ALA B C 1
ATOM 2056 O O . ALA B 1 4 ? 34.031 15.266 27.234 1 51.25 4 ALA B O 1
ATOM 2057 N N . LEU B 1 5 ? 33.625 14.297 29.203 1 45.56 5 LEU B N 1
ATOM 2058 C CA . LEU B 1 5 ? 32.406 13.664 28.703 1 45.56 5 LEU B CA 1
ATOM 2059 C C . LEU B 1 5 ? 31.312 14.695 28.5 1 45.56 5 LEU B C 1
ATOM 2061 O O . LEU B 1 5 ? 30.5 14.562 27.578 1 45.56 5 LEU B O 1
ATOM 2065 N N . LEU B 1 6 ? 31.359 15.766 29.359 1 43.62 6 LEU B N 1
ATOM 2066 C CA . LEU B 1 6 ? 30.312 16.781 29.203 1 43.62 6 LEU B CA 1
ATOM 2067 C C . LEU B 1 6 ? 30.594 17.656 28 1 43.62 6 LEU B C 1
ATOM 2069 O O . LEU B 1 6 ? 29.656 18.172 27.375 1 43.62 6 LEU B O 1
ATOM 2073 N N . ASP B 1 7 ? 31.844 17.844 27.641 1 41.31 7 ASP B N 1
ATOM 2074 C CA . ASP B 1 7 ? 32.156 18.75 26.531 1 41.31 7 ASP B CA 1
ATOM 2075 C C . ASP B 1 7 ? 31.828 18.109 25.188 1 41.31 7 ASP B C 1
ATOM 2077 O O . ASP B 1 7 ? 31.516 18.812 24.219 1 41.31 7 ASP B O 1
ATOM 2081 N N . ARG B 1 8 ? 32.031 16.766 25.016 1 42.53 8 ARG B N 1
ATOM 2082 C CA . ARG B 1 8 ? 31.703 16.188 23.734 1 42.53 8 ARG B CA 1
ATOM 2083 C C . ARG B 1 8 ? 30.188 16.125 23.547 1 42.53 8 ARG B C 1
ATOM 2085 O O . ARG B 1 8 ? 29.703 16.047 22.406 1 42.53 8 ARG B O 1
ATOM 2092 N N . ALA B 1 9 ? 29.453 16 24.5 1 42.72 9 ALA B N 1
ATOM 2093 C CA . ALA B 1 9 ? 28 16.016 24.344 1 42.72 9 ALA B CA 1
ATOM 2094 C C . ALA B 1 9 ? 27.5 17.391 23.922 1 42.72 9 ALA B C 1
ATOM 2096 O O . ALA B 1 9 ? 26.531 17.516 23.172 1 42.72 9 ALA B O 1
ATOM 2097 N N . ALA B 1 10 ? 28.109 18.453 24.516 1 43.12 10 ALA B N 1
ATOM 2098 C CA . ALA B 1 10 ? 27.688 19.812 24.156 1 43.12 10 ALA B CA 1
ATOM 2099 C C . ALA B 1 10 ? 28.047 20.141 22.719 1 43.12 10 ALA B C 1
ATOM 2101 O O . ALA B 1 10 ? 27.438 21.016 22.094 1 43.12 10 ALA B O 1
ATOM 2102 N N . ARG B 1 11 ? 29.125 19.531 22.266 1 43.56 11 ARG B N 1
ATOM 2103 C CA . ARG B 1 11 ? 29.516 19.906 20.906 1 43.56 11 ARG B CA 1
ATOM 2104 C C . ARG B 1 11 ? 28.688 19.156 19.875 1 43.56 11 ARG B C 1
ATOM 2106 O O . ARG B 1 11 ? 28.719 19.484 18.688 1 43.56 11 ARG B O 1
ATOM 2113 N N . SER B 1 12 ? 28.141 18.078 20.281 1 44.03 12 SER B N 1
ATOM 2114 C CA . SER B 1 12 ? 27.406 17.281 19.297 1 44.03 12 SER B CA 1
ATOM 2115 C C . SER B 1 12 ? 26.016 17.875 19.031 1 44.03 12 SER B C 1
ATOM 2117 O O . SER B 1 12 ? 25.453 17.688 17.953 1 44.03 12 SER B O 1
ATOM 2119 N N . VAL B 1 13 ? 25.484 18.703 19.984 1 41.72 13 VAL B N 1
ATOM 2120 C CA . VAL B 1 13 ? 24.141 19.234 19.75 1 41.72 13 VAL B CA 1
ATOM 2121 C C . VAL B 1 13 ? 24.219 20.406 18.766 1 41.72 13 VAL B C 1
ATOM 2123 O O . VAL B 1 13 ? 23.312 20.594 17.953 1 41.72 13 VAL B O 1
ATOM 2126 N N . PRO B 1 14 ? 25.266 21.188 18.938 1 42.53 14 PRO B N 1
ATOM 2127 C CA . PRO B 1 14 ? 25.219 22.344 18.047 1 42.53 14 PRO B CA 1
ATOM 2128 C C . PRO B 1 14 ? 25.375 21.984 16.578 1 42.53 14 PRO B C 1
ATOM 2130 O O . PRO B 1 14 ? 24.797 22.641 15.703 1 42.53 14 PRO B O 1
ATOM 2133 N N . ALA B 1 15 ? 26.359 21.141 16.375 1 44.19 15 ALA B N 1
ATOM 2134 C CA . ALA B 1 15 ? 26.578 20.812 14.969 1 44.19 15 ALA B CA 1
ATOM 2135 C C . ALA B 1 15 ? 25.328 20.188 14.352 1 44.19 15 ALA B C 1
ATOM 2137 O O . ALA B 1 15 ? 25.031 20.422 13.18 1 44.19 15 ALA B O 1
ATOM 2138 N N . ARG B 1 16 ? 24.672 19.5 15.172 1 47.44 16 ARG B N 1
ATOM 2139 C CA . ARG B 1 16 ? 23.422 18.906 14.68 1 47.44 16 ARG B CA 1
ATOM 2140 C C . ARG B 1 16 ? 22.375 19.984 14.461 1 47.44 16 ARG B C 1
ATOM 2142 O O . ARG B 1 16 ? 21.531 19.859 13.562 1 47.44 16 ARG B O 1
ATOM 2149 N N . ALA B 1 17 ? 22.312 20.922 15.367 1 45.53 17 ALA B N 1
ATOM 2150 C CA . ALA B 1 17 ? 21.391 22.047 15.188 1 45.53 17 ALA B CA 1
ATOM 2151 C C . ALA B 1 17 ? 21.781 22.875 13.961 1 45.53 17 ALA B C 1
ATOM 2153 O O . ALA B 1 17 ? 20.906 23.406 13.258 1 45.53 17 ALA B O 1
ATOM 2154 N N . ALA B 1 18 ? 22.984 23.062 13.828 1 47.22 18 ALA B N 1
ATOM 2155 C CA . ALA B 1 18 ? 23.453 23.844 12.68 1 47.22 18 ALA B CA 1
ATOM 2156 C C . ALA B 1 18 ? 23.109 23.141 11.367 1 47.22 18 ALA B C 1
ATOM 2158 O O . ALA B 1 18 ? 22.766 23.797 10.383 1 47.22 18 ALA B O 1
ATOM 2159 N N . ALA B 1 19 ? 23.344 21.875 11.305 1 48.69 19 ALA B N 1
ATOM 2160 C CA . ALA B 1 19 ? 22.969 21.125 10.109 1 48.69 19 ALA B CA 1
ATOM 2161 C C . ALA B 1 19 ? 21.453 21.219 9.875 1 48.69 19 ALA B C 1
ATOM 2163 O O . ALA B 1 19 ? 21 21.172 8.734 1 48.69 19 ALA B O 1
ATOM 2164 N N . LEU B 1 20 ? 20.672 21.406 10.922 1 50.03 20 LEU B N 1
ATOM 2165 C CA . LEU B 1 20 ? 19.25 21.641 10.805 1 50.03 20 LEU B CA 1
ATOM 2166 C C . LEU B 1 20 ? 18.969 22.984 10.141 1 50.03 20 LEU B C 1
ATOM 2168 O O . LEU B 1 20 ? 17.953 23.156 9.453 1 50.03 20 LEU B O 1
ATOM 2172 N N . ARG B 1 21 ? 19.766 23.953 10.477 1 49.59 21 ARG B N 1
ATOM 2173 C CA . ARG B 1 21 ? 19.578 25.297 9.93 1 49.59 21 ARG B CA 1
ATOM 2174 C C . ARG B 1 21 ? 19.734 25.297 8.414 1 49.59 21 ARG B C 1
ATOM 2176 O O . ARG B 1 21 ? 19.203 26.172 7.73 1 49.59 21 ARG B O 1
ATOM 2183 N N . THR B 1 22 ? 20.438 24.344 7.918 1 56.38 22 THR B N 1
ATOM 2184 C CA . THR B 1 22 ? 20.719 24.453 6.492 1 56.38 22 THR B CA 1
ATOM 2185 C C . THR B 1 22 ? 19.703 23.641 5.684 1 56.38 22 THR B C 1
ATOM 2187 O O . THR B 1 22 ? 19.75 23.641 4.449 1 56.38 22 THR B O 1
ATOM 2190 N N . GLN B 1 23 ? 18.656 23.156 6.5 1 75.5 23 GLN B N 1
ATOM 2191 C CA . GLN B 1 23 ? 17.672 22.516 5.645 1 75.5 23 GLN B CA 1
ATOM 2192 C C . GLN B 1 23 ? 16.25 22.906 6.051 1 75.5 23 GLN B C 1
ATOM 2194 O O . GLN B 1 23 ? 15.625 22.234 6.883 1 75.5 23 GLN B O 1
ATOM 2199 N N . PRO B 1 24 ? 15.766 24.141 5.684 1 81.06 24 PRO B N 1
ATOM 2200 C CA . PRO B 1 24 ? 14.445 24.672 6.055 1 81.06 24 PRO B CA 1
ATOM 2201 C C . PRO B 1 24 ? 13.352 23.594 6.004 1 81.06 24 PRO B C 1
ATOM 2203 O O . PRO B 1 24 ? 12.453 23.594 6.848 1 81.06 24 PRO B O 1
ATOM 2206 N N . GLY B 1 25 ? 13.516 22.656 5.176 1 87.75 25 GLY B N 1
ATOM 2207 C CA . GLY B 1 25 ? 12.531 21.594 5.094 1 87.75 25 GLY B CA 1
ATOM 2208 C C . GLY B 1 25 ? 12.523 20.688 6.316 1 87.75 25 GLY B C 1
ATOM 2209 O O . GLY B 1 25 ? 11.469 20.25 6.762 1 87.75 25 GLY B O 1
ATOM 2210 N N . LEU B 1 26 ? 13.594 20.578 6.871 1 91.19 26 LEU B N 1
ATOM 2211 C CA . LEU B 1 26 ? 13.711 19.719 8.047 1 91.19 26 LEU B CA 1
ATOM 2212 C C . LEU B 1 26 ? 13.133 20.422 9.281 1 91.19 26 LEU B C 1
ATOM 2214 O O . LEU B 1 26 ? 12.5 19.766 10.117 1 91.19 26 LEU B O 1
ATOM 2218 N N . VAL B 1 27 ? 13.352 21.703 9.375 1 93.69 27 VAL B N 1
ATOM 2219 C CA . VAL B 1 27 ? 12.836 22.453 10.508 1 93.69 27 VAL B CA 1
ATOM 2220 C C . VAL B 1 27 ? 11.312 22.438 10.492 1 93.69 27 VAL B C 1
ATOM 2222 O O . VAL B 1 27 ? 10.672 22.219 11.531 1 93.69 27 VAL B O 1
ATOM 2225 N N . VAL B 1 28 ? 10.758 22.578 9.305 1 94.88 28 VAL B N 1
ATOM 2226 C CA . VAL B 1 28 ? 9.305 22.562 9.172 1 94.88 28 VAL B CA 1
ATOM 2227 C C . VAL B 1 28 ? 8.773 21.188 9.547 1 94.88 28 VAL B C 1
ATOM 2229 O O . VAL B 1 28 ? 7.746 21.062 10.219 1 94.88 28 VAL B O 1
ATOM 2232 N N . ALA B 1 29 ? 9.469 20.203 9.133 1 95.94 29 ALA B N 1
ATOM 2233 C CA . ALA B 1 29 ? 9.07 18.844 9.445 1 95.94 29 ALA B CA 1
ATOM 2234 C C . ALA B 1 29 ? 9.117 18.578 10.945 1 95.94 29 ALA B C 1
ATOM 2236 O O . ALA B 1 29 ? 8.188 18 11.516 1 95.94 29 ALA B O 1
ATOM 2237 N N . LEU B 1 30 ? 10.133 19.062 11.594 1 96.06 30 LEU B N 1
ATOM 2238 C CA . LEU B 1 30 ? 10.289 18.875 13.031 1 96.06 30 LEU B CA 1
ATOM 2239 C C . LEU B 1 30 ? 9.227 19.641 13.797 1 96.06 30 LEU B C 1
ATOM 2241 O O . LEU B 1 30 ? 8.695 19.156 14.797 1 96.06 30 LEU B O 1
ATOM 2245 N N . LEU B 1 31 ? 8.953 20.781 13.336 1 96.81 31 LEU B N 1
ATOM 2246 C CA . LEU B 1 31 ? 7.918 21.578 13.977 1 96.81 31 LEU B CA 1
ATOM 2247 C C . LEU B 1 31 ? 6.551 20.922 13.836 1 96.81 31 LEU B C 1
ATOM 2249 O O . LEU B 1 31 ? 5.754 20.938 14.773 1 96.81 31 LEU B O 1
ATOM 2253 N N . THR B 1 32 ? 6.297 20.406 12.656 1 97.31 32 THR B N 1
ATOM 2254 C CA . THR B 1 32 ? 5.043 19.703 12.414 1 97.31 32 THR B CA 1
ATOM 2255 C C . THR B 1 32 ? 4.902 18.516 13.352 1 97.31 32 THR B C 1
ATOM 2257 O O . THR B 1 32 ? 3.848 18.297 13.953 1 97.31 32 THR B O 1
ATOM 2260 N N . LEU B 1 33 ? 5.957 17.781 13.484 1 97.31 33 LEU B N 1
ATOM 2261 C CA . LEU B 1 33 ? 5.922 16.609 14.352 1 97.31 33 LEU B CA 1
ATOM 2262 C C . LEU B 1 33 ? 5.789 17 15.812 1 97.31 33 LEU B C 1
ATOM 2264 O O . LEU B 1 33 ? 5.109 16.328 16.594 1 97.31 33 LEU B O 1
ATOM 2268 N N . ALA B 1 34 ? 6.441 18.109 16.203 1 97.44 34 ALA B N 1
ATOM 2269 C CA . ALA B 1 34 ? 6.312 18.625 17.562 1 97.44 34 ALA B CA 1
ATOM 2270 C C . ALA B 1 34 ? 4.871 19.031 17.844 1 97.44 34 ALA B C 1
ATOM 2272 O O . ALA B 1 34 ? 4.355 18.781 18.938 1 97.44 34 ALA B O 1
ATOM 2273 N N . LEU B 1 35 ? 4.332 19.609 16.875 1 97.69 35 LEU B N 1
ATOM 2274 C CA . LEU B 1 35 ? 2.941 20.031 17.016 1 97.69 35 LEU B CA 1
ATOM 2275 C C . LEU B 1 35 ? 2.021 18.828 17.172 1 97.69 35 LEU B C 1
ATOM 2277 O O . LEU B 1 35 ? 1.171 18.812 18.062 1 97.69 35 LEU B O 1
ATOM 2281 N N . VAL B 1 36 ? 2.186 17.875 16.344 1 97.81 36 VAL B N 1
ATOM 2282 C CA . VAL B 1 36 ? 1.361 16.672 16.375 1 97.81 36 VAL B CA 1
ATOM 2283 C C . VAL B 1 36 ? 1.568 15.945 17.703 1 97.81 36 VAL B C 1
ATOM 2285 O O . VAL B 1 36 ? 0.611 15.445 18.297 1 97.81 36 VAL B O 1
ATOM 2288 N N . LEU B 1 37 ? 2.76 15.891 18.156 1 97.5 37 LEU B N 1
ATOM 2289 C CA . LEU B 1 37 ? 3.051 15.281 19.453 1 97.5 37 LEU B CA 1
ATOM 2290 C C . LEU B 1 37 ? 2.4 16.062 20.578 1 97.5 37 LEU B C 1
ATOM 2292 O O . LEU B 1 37 ? 1.898 15.484 21.547 1 97.5 37 LEU B O 1
ATOM 2296 N N . GLY B 1 38 ? 2.49 17.375 20.484 1 97.56 38 GLY B N 1
ATOM 2297 C CA . GLY B 1 38 ? 1.789 18.219 21.438 1 97.56 38 GLY B CA 1
ATOM 2298 C C . GLY B 1 38 ? 0.297 17.938 21.484 1 97.56 38 GLY B C 1
ATOM 2299 O O . GLY B 1 38 ? -0.292 17.875 22.578 1 97.56 38 GLY B O 1
ATOM 2300 N N . TRP B 1 39 ? -0.289 17.781 20.266 1 97.81 39 TRP B N 1
ATOM 2301 C CA . TRP B 1 39 ? -1.709 17.453 20.188 1 97.81 39 TRP B CA 1
ATOM 2302 C C . TRP B 1 39 ? -2.004 16.141 20.891 1 97.81 39 TRP B C 1
ATOM 2304 O O . TRP B 1 39 ? -3.043 15.984 21.531 1 97.81 39 TRP B O 1
ATOM 2314 N N . ALA B 1 40 ? -1.106 15.203 20.75 1 97 40 ALA B N 1
ATOM 2315 C CA . ALA B 1 40 ? -1.315 13.859 21.297 1 97 40 ALA B CA 1
ATOM 2316 C C . ALA B 1 40 ? -1.165 13.852 22.812 1 97 40 ALA B C 1
ATOM 2318 O O . ALA B 1 40 ? -1.92 13.172 23.516 1 97 40 ALA B O 1
ATOM 2319 N N . LEU B 1 41 ? -0.269 14.633 23.344 1 96.56 41 LEU B N 1
ATOM 2320 C CA . LEU B 1 41 ? 0.073 14.57 24.766 1 96.56 41 LEU B CA 1
ATOM 2321 C C . LEU B 1 41 ? -0.742 15.578 25.562 1 96.56 41 LEU B C 1
ATOM 2323 O O . LEU B 1 41 ? -1.078 15.328 26.734 1 96.56 41 LEU B O 1
ATOM 2327 N N . LEU B 1 42 ? -0.984 16.719 24.922 1 96.75 42 LEU B N 1
ATOM 2328 C CA . LEU B 1 42 ? -1.692 17.797 25.609 1 96.75 42 LEU B CA 1
ATOM 2329 C C . LEU B 1 42 ? -2.781 18.391 24.719 1 96.75 42 LEU B C 1
ATOM 2331 O O . LEU B 1 42 ? -2.748 19.578 24.406 1 96.75 42 LEU B O 1
ATOM 2335 N N . PRO B 1 43 ? -3.715 17.547 24.422 1 94.62 43 PRO B N 1
ATOM 2336 C CA . PRO B 1 43 ? -4.738 18.062 23.516 1 94.62 43 PRO B CA 1
ATOM 2337 C C . PRO B 1 43 ? -5.512 19.234 24.109 1 94.62 43 PRO B C 1
ATOM 2339 O O . PRO B 1 43 ? -5.906 20.156 23.391 1 94.62 43 PRO B O 1
ATOM 2342 N N . GLY B 1 44 ? -5.664 19.344 25.438 1 94.25 44 GLY B N 1
ATOM 2343 C CA . GLY B 1 44 ? -6.418 20.391 26.078 1 94.25 44 GLY B CA 1
ATOM 2344 C C . GLY B 1 44 ? -5.781 21.766 25.938 1 94.25 44 GLY B C 1
ATOM 2345 O O . GLY B 1 44 ? -6.469 22.781 25.984 1 94.25 44 GLY B O 1
ATOM 2346 N N . VAL B 1 45 ? -4.5 21.797 25.734 1 95.12 45 VAL B N 1
ATOM 2347 C CA . VAL B 1 45 ? -3.783 23.062 25.578 1 95.12 45 VAL B CA 1
ATOM 2348 C C . VAL B 1 45 ? -4.059 23.656 24.203 1 95.12 45 VAL B C 1
ATOM 2350 O O . VAL B 1 45 ? -4.172 24.875 24.047 1 95.12 45 VAL B O 1
ATOM 2353 N N . PHE B 1 46 ? -4.289 22.812 23.234 1 95 46 PHE B N 1
ATOM 2354 C CA . PHE B 1 46 ? -4.465 23.266 21.859 1 95 46 PHE B CA 1
ATOM 2355 C C . PHE B 1 46 ? -5.945 23.391 21.516 1 95 46 PHE B C 1
ATOM 2357 O O . PHE B 1 46 ? -6.328 24.172 20.656 1 95 46 PHE B O 1
ATOM 2364 N N . ALA B 1 47 ? -6.691 22.547 22.109 1 94.06 47 ALA B N 1
ATOM 2365 C CA . ALA B 1 47 ? -8.141 22.547 21.938 1 94.06 47 ALA B CA 1
ATOM 2366 C C . ALA B 1 47 ? -8.852 22.25 23.25 1 94.06 47 ALA B C 1
ATOM 2368 O O . ALA B 1 47 ? -9.047 21.078 23.609 1 94.06 47 ALA B O 1
ATOM 2369 N N . SER B 1 48 ? -9.352 23.234 23.875 1 88.5 48 SER B N 1
ATOM 2370 C CA . SER B 1 48 ? -9.891 23.109 25.234 1 88.5 48 SER B CA 1
ATOM 2371 C C . SER B 1 48 ? -11.336 22.609 25.203 1 88.5 48 SER B C 1
ATOM 2373 O O . SER B 1 48 ? -11.867 22.172 26.219 1 88.5 48 SER B O 1
ATOM 2375 N N . GLY B 1 49 ? -11.836 22.578 24.094 1 88.81 49 GLY B N 1
ATOM 2376 C CA . GLY B 1 49 ? -13.234 22.172 24.016 1 88.81 49 GLY B CA 1
ATOM 2377 C C . GLY B 1 49 ? -13.414 20.672 24.062 1 88.81 49 GLY B C 1
ATOM 2378 O O . GLY B 1 49 ? -12.438 19.922 24.016 1 88.81 49 GLY B O 1
ATOM 2379 N N . ASP B 1 50 ? -14.672 20.281 24.266 1 92.06 50 ASP B N 1
ATOM 2380 C CA . ASP B 1 50 ? -15.062 18.875 24.234 1 92.06 50 ASP B CA 1
ATOM 2381 C C . ASP B 1 50 ? -15.227 18.375 22.797 1 92.06 50 ASP B C 1
ATOM 2383 O O . ASP B 1 50 ? -16.062 18.891 22.062 1 92.06 50 ASP B O 1
ATOM 2387 N N . PRO B 1 51 ? -14.453 17.359 22.453 1 92.56 51 PRO B N 1
ATOM 2388 C CA . PRO B 1 51 ? -14.523 16.859 21.078 1 92.56 51 PRO B CA 1
ATOM 2389 C C . PRO B 1 51 ? -15.859 16.188 20.766 1 92.56 51 PRO B C 1
ATOM 2391 O O . PRO B 1 51 ? -16.172 15.938 19.609 1 92.56 51 PRO B O 1
ATOM 2394 N N . LEU B 1 52 ? -16.641 15.93 21.797 1 91.62 52 LEU B N 1
ATOM 2395 C CA . LEU B 1 52 ? -17.891 15.203 21.594 1 91.62 52 LEU B CA 1
ATOM 2396 C C . LEU B 1 52 ? -19.094 16.141 21.688 1 91.62 52 LEU B C 1
ATOM 2398 O O . LEU B 1 52 ? -20.234 15.734 21.438 1 91.62 52 LEU B O 1
ATOM 2402 N N . ARG B 1 53 ? -18.844 17.391 21.969 1 89.75 53 ARG B N 1
ATOM 2403 C CA . ARG B 1 53 ? -19.953 18.328 22.141 1 89.75 53 ARG B CA 1
ATOM 2404 C C . ARG B 1 53 ? -20.531 18.75 20.797 1 89.75 53 ARG B C 1
ATOM 2406 O O . ARG B 1 53 ? -19.844 19.344 19.969 1 89.75 53 ARG B O 1
ATOM 2413 N N . ALA B 1 54 ? -21.781 18.375 20.641 1 92 54 ALA B N 1
ATOM 2414 C CA . ALA B 1 54 ? -22.5 18.719 19.422 1 92 54 ALA B CA 1
ATOM 2415 C C . ALA B 1 54 ? -23.375 19.953 19.625 1 92 54 ALA B C 1
ATOM 2417 O O . ALA B 1 54 ? -23.984 20.109 20.672 1 92 54 ALA B O 1
ATOM 2418 N N . ASP B 1 55 ? -23.297 20.891 18.75 1 92.06 55 ASP B N 1
ATOM 2419 C CA . ASP B 1 55 ? -24.172 22.062 18.719 1 92.06 55 ASP B CA 1
ATOM 2420 C C . ASP B 1 55 ? -25 22.094 17.438 1 92.06 55 ASP B C 1
ATOM 2422 O O . ASP B 1 55 ? -24.531 22.547 16.391 1 92.06 55 ASP B O 1
ATOM 2426 N N . PRO B 1 56 ? -26.234 21.703 17.562 1 91.69 56 PRO B N 1
ATOM 2427 C CA . PRO B 1 56 ? -27.094 21.625 16.375 1 91.69 56 PRO B CA 1
ATOM 2428 C C . PRO B 1 56 ? -27.219 22.969 15.648 1 91.69 56 PRO B C 1
ATOM 2430 O O . PRO B 1 56 ? -27.469 23 14.438 1 91.69 56 PRO B O 1
ATOM 2433 N N . ALA B 1 57 ? -26.938 24.016 16.281 1 91.19 57 ALA B N 1
ATOM 2434 C CA . ALA B 1 57 ? -27.062 25.344 15.688 1 91.19 57 ALA B CA 1
ATOM 2435 C C . ALA B 1 57 ? -25.828 25.688 14.852 1 91.19 57 ALA B C 1
ATOM 2437 O O . ALA B 1 57 ? -25.875 26.594 14.016 1 91.19 57 ALA B O 1
ATOM 2438 N N . ALA B 1 58 ? -24.859 25.016 14.992 1 92.12 58 ALA B N 1
ATOM 2439 C CA . ALA B 1 58 ? -23.609 25.312 14.305 1 92.12 58 ALA B CA 1
ATOM 2440 C C . ALA B 1 58 ? -23.219 24.172 13.359 1 92.12 58 ALA B C 1
ATOM 2442 O O . ALA B 1 58 ? -22.047 23.812 13.273 1 92.12 58 ALA B O 1
ATOM 2443 N N . ARG B 1 59 ? -24.203 23.641 12.711 1 93.06 59 ARG B N 1
ATOM 2444 C CA . ARG B 1 59 ? -23.953 22.516 11.812 1 93.06 59 ARG B CA 1
ATOM 2445 C C . ARG B 1 59 ? -23.312 22.984 10.516 1 93.06 59 ARG B C 1
ATOM 2447 O O . ARG B 1 59 ? -23.719 24 9.945 1 93.06 59 ARG B O 1
ATOM 2454 N N . LEU B 1 60 ? -22.281 22.312 10.102 1 95 60 LEU B N 1
ATOM 2455 C CA . LEU B 1 60 ? -21.656 22.484 8.797 1 95 60 LEU B CA 1
ATOM 2456 C C . LEU B 1 60 ? -21.203 23.922 8.594 1 95 60 LEU B C 1
ATOM 2458 O O . LEU B 1 60 ? -21.453 24.516 7.543 1 95 60 LEU B O 1
ATOM 2462 N N . LEU B 1 61 ? -20.641 24.484 9.609 1 94.75 61 LEU B N 1
ATOM 2463 C CA . LEU B 1 61 ? -20.047 25.812 9.492 1 94.75 61 LEU B CA 1
ATOM 2464 C C . LEU B 1 61 ? -18.625 25.734 8.914 1 94.75 61 LEU B C 1
ATOM 2466 O O . LEU B 1 61 ? -17.812 24.922 9.375 1 94.75 61 LEU B O 1
ATOM 2470 N N . PRO B 1 62 ? -18.391 26.5 7.883 1 95.06 62 PRO B N 1
ATOM 2471 C CA . PRO B 1 62 ? -17.047 26.5 7.309 1 95.06 62 PRO B CA 1
ATOM 2472 C C . PRO B 1 62 ? -15.992 27.031 8.273 1 95.06 62 PRO B C 1
ATOM 2474 O O . PRO B 1 62 ? -16.328 27.609 9.305 1 95.06 62 PRO B O 1
ATOM 2477 N N . PRO B 1 63 ? -14.742 26.797 7.895 1 96 63 PRO B N 1
ATOM 2478 C CA . PRO B 1 63 ? -13.664 27.312 8.75 1 96 63 PRO B CA 1
ATOM 2479 C C . PRO B 1 63 ? -13.742 28.828 8.938 1 96 63 PRO B C 1
ATOM 2481 O O . PRO B 1 63 ? -14.031 29.547 7.984 1 96 63 PRO B O 1
ATOM 2484 N N . GLY B 1 64 ? -13.641 29.234 10.125 1 92.75 64 GLY B N 1
ATOM 2485 C CA . GLY B 1 64 ? -13.711 30.656 10.477 1 92.75 64 GLY B CA 1
ATOM 2486 C C . GLY B 1 64 ? -13.375 30.922 11.93 1 92.75 64 GLY B C 1
ATOM 2487 O O . GLY B 1 64 ? -12.844 30.047 12.625 1 92.75 64 GLY B O 1
ATOM 2488 N N . PRO B 1 65 ? -13.648 32.219 12.219 1 89.44 65 PRO B N 1
ATOM 2489 C CA . PRO B 1 65 ? -13.383 32.562 13.617 1 89.44 65 PRO B CA 1
ATOM 2490 C C . PRO B 1 65 ? -14.25 31.766 14.586 1 89.44 65 PRO B C 1
ATOM 2492 O O . PRO B 1 65 ? -15.445 31.578 14.352 1 89.44 65 PRO B O 1
ATOM 2495 N N . GLY B 1 66 ? -13.703 31.125 15.57 1 88.31 66 GLY B N 1
ATOM 2496 C CA . GLY B 1 66 ? -14.406 30.312 16.547 1 88.31 66 GLY B CA 1
ATOM 2497 C C . GLY B 1 66 ? -14.289 28.828 16.266 1 88.31 66 GLY B C 1
ATOM 2498 O O . GLY B 1 66 ? -14.336 28 17.188 1 88.31 66 GLY B O 1
ATOM 2499 N N . HIS B 1 67 ? -14.344 28.547 14.938 1 93.12 67 HIS B N 1
ATOM 2500 C CA . HIS B 1 67 ? -14.156 27.172 14.492 1 93.12 67 HIS B CA 1
ATOM 2501 C C . HIS B 1 67 ? -13.086 27.094 13.406 1 93.12 67 HIS B C 1
ATOM 2503 O O . HIS B 1 67 ? -13.406 27.125 12.219 1 93.12 67 HIS B O 1
ATOM 2509 N N . TRP B 1 68 ? -11.914 26.812 13.773 1 93.75 68 TRP B N 1
ATOM 2510 C CA . TRP B 1 68 ? -10.766 26.922 12.883 1 93.75 68 TRP B CA 1
ATOM 2511 C C . TRP B 1 68 ? -10.898 25.953 11.703 1 93.75 68 TRP B C 1
ATOM 2513 O O . TRP B 1 68 ? -10.625 26.328 10.562 1 93.75 68 TRP B O 1
ATOM 2523 N N . PHE B 1 69 ? -11.359 24.719 11.992 1 96.56 69 PHE B N 1
ATOM 2524 C CA . PHE B 1 69 ? -11.516 23.703 10.945 1 96.56 69 PHE B CA 1
ATOM 2525 C C . PHE B 1 69 ? -12.984 23.562 10.562 1 96.56 69 PHE B C 1
ATOM 2527 O O . PHE B 1 69 ? -13.352 22.641 9.836 1 96.56 69 PHE B O 1
ATOM 2534 N N . GLY B 1 70 ? -13.766 24.5 11.109 1 95.62 70 GLY B N 1
ATOM 2535 C CA . GLY B 1 70 ? -15.195 24.375 10.883 1 95.62 70 GLY B CA 1
ATOM 2536 C C . GLY B 1 70 ? -15.852 23.328 11.773 1 95.62 70 GLY B C 1
ATOM 2537 O O . GLY B 1 70 ? -15.266 22.906 12.773 1 95.62 70 GLY B O 1
ATOM 2538 N N . THR B 1 71 ? -17.172 23.047 11.461 1 95.44 71 THR B N 1
ATOM 2539 C CA . THR B 1 71 ? -17.938 22.078 12.234 1 95.44 71 THR B CA 1
ATOM 2540 C C . THR B 1 71 ? -18.453 20.953 11.344 1 95.44 71 THR B C 1
ATOM 2542 O O . THR B 1 71 ? -18.406 21.062 10.117 1 95.44 71 THR B O 1
ATOM 2545 N N . ASP B 1 72 ? -18.781 19.859 11.945 1 94.12 72 ASP B N 1
ATOM 2546 C CA . ASP B 1 72 ? -19.234 18.703 11.172 1 94.12 72 ASP B CA 1
ATOM 2547 C C . ASP B 1 72 ? -20.75 18.656 11.078 1 94.12 72 ASP B C 1
ATOM 2549 O O . ASP B 1 72 ? -21.422 19.672 11.258 1 94.12 72 ASP B O 1
ATOM 2553 N N . GLU B 1 73 ? -21.312 17.516 10.68 1 91.88 73 GLU B N 1
ATOM 2554 C CA . GLU B 1 73 ? -22.734 17.375 10.336 1 91.88 73 GLU B CA 1
ATOM 2555 C C . GLU B 1 73 ? -23.609 17.516 11.578 1 91.88 73 GLU B C 1
ATOM 2557 O O . GLU B 1 73 ? -24.812 17.812 11.461 1 91.88 73 GLU B O 1
ATOM 2562 N N . VAL B 1 74 ? -23 17.281 12.758 1 92.62 74 VAL B N 1
ATOM 2563 C CA . VAL B 1 74 ? -23.797 17.391 13.969 1 92.62 74 VAL B CA 1
ATOM 2564 C C . VAL B 1 74 ? -23.391 18.641 14.758 1 92.62 74 VAL B C 1
ATOM 2566 O O . VAL B 1 74 ? -23.844 18.844 15.883 1 92.62 74 VAL B O 1
ATOM 2569 N N . GLY B 1 75 ? -22.5 19.406 14.18 1 93.69 75 GLY B N 1
ATOM 2570 C CA . GLY B 1 75 ? -22.125 20.672 14.773 1 93.69 75 GLY B CA 1
ATOM 2571 C C . GLY B 1 75 ? -20.953 20.562 15.742 1 93.69 75 GLY B C 1
ATOM 2572 O O . GLY B 1 75 ? -20.844 21.344 16.672 1 93.69 75 GLY B O 1
ATOM 2573 N N . ARG B 1 76 ? -20.203 19.531 15.633 1 94.94 76 ARG B N 1
ATOM 2574 C CA . ARG B 1 76 ? -19 19.375 16.453 1 94.94 76 ARG B CA 1
ATOM 2575 C C . ARG B 1 76 ? -17.828 20.141 15.844 1 94.94 76 ARG B C 1
ATOM 2577 O O . ARG B 1 76 ? -17.672 20.188 14.625 1 94.94 76 ARG B O 1
ATOM 2584 N N . ASP B 1 77 ? -17 20.719 16.734 1 94.81 77 ASP B N 1
ATOM 2585 C CA . ASP B 1 77 ? -15.828 21.469 16.281 1 94.81 77 ASP B CA 1
ATOM 2586 C C . ASP B 1 77 ? -14.766 20.547 15.711 1 94.81 77 ASP B C 1
ATOM 2588 O O . ASP B 1 77 ? -14.195 19.719 16.438 1 94.81 77 ASP B O 1
ATOM 2592 N N . LEU B 1 78 ? -14.484 20.719 14.5 1 96.12 78 LEU B N 1
ATOM 2593 C CA . LEU B 1 78 ? -13.602 19.797 13.797 1 96.12 78 LEU B CA 1
ATOM 2594 C C . LEU B 1 78 ? -12.156 19.953 14.258 1 96.12 78 LEU B C 1
ATOM 2596 O O . LEU B 1 78 ? -11.406 18.984 14.32 1 96.12 78 LEU B O 1
ATOM 2600 N N . TRP B 1 79 ? -11.781 21.172 14.594 1 96.94 79 TRP B N 1
ATOM 2601 C CA . TRP B 1 79 ? -10.438 21.406 15.117 1 96.94 79 TRP B CA 1
ATOM 2602 C C . TRP B 1 79 ? -10.211 20.625 16.406 1 96.94 79 TRP B C 1
ATOM 2604 O O . TRP B 1 79 ? -9.211 19.906 16.531 1 96.94 79 TRP B O 1
ATOM 2614 N N . THR B 1 80 ? -11.156 20.719 17.266 1 96.38 80 THR B N 1
ATOM 2615 C CA . THR B 1 80 ? -11.078 20.016 18.547 1 96.38 80 THR B CA 1
ATOM 2616 C C . THR B 1 80 ? -11.031 18.516 18.328 1 96.38 80 THR B C 1
ATOM 2618 O O . THR B 1 80 ? -10.25 17.812 18.984 1 96.38 80 THR B O 1
ATOM 2621 N N . ARG B 1 81 ? -11.75 18.078 17.406 1 95.94 81 ARG B N 1
ATOM 2622 C CA . ARG B 1 81 ? -11.805 16.641 17.156 1 95.94 81 ARG B CA 1
ATOM 2623 C C . ARG B 1 81 ? -10.508 16.141 16.531 1 95.94 81 ARG B C 1
ATOM 2625 O O . ARG B 1 81 ? -10.031 15.062 16.859 1 95.94 81 ARG B O 1
ATOM 2632 N N . VAL B 1 82 ? -9.922 16.906 15.656 1 96.81 82 VAL B N 1
ATOM 2633 C CA . VAL B 1 82 ? -8.664 16.516 15.031 1 96.81 82 VAL B CA 1
ATOM 2634 C C . VAL B 1 82 ? -7.559 16.469 16.078 1 96.81 82 VAL B C 1
ATOM 2636 O O . VAL B 1 82 ? -6.797 15.5 16.141 1 96.81 82 VAL B O 1
ATOM 2639 N N . VAL B 1 83 ? -7.496 17.484 16.922 1 97.5 83 VAL B N 1
ATOM 2640 C CA . VAL B 1 83 ? -6.469 17.594 17.953 1 97.5 83 VAL B CA 1
ATOM 2641 C C . VAL B 1 83 ? -6.617 16.422 18.938 1 97.5 83 VAL B C 1
ATOM 2643 O O . VAL B 1 83 ? -5.652 15.711 19.203 1 97.5 83 VAL B O 1
ATOM 2646 N N . HIS B 1 84 ? -7.801 16.188 19.375 1 96.12 84 HIS B N 1
ATOM 2647 C CA . HIS B 1 84 ? -8.039 15.148 20.359 1 96.12 84 HIS B CA 1
ATOM 2648 C C . HIS B 1 84 ? -7.965 13.758 19.75 1 96.12 84 HIS B C 1
ATOM 2650 O O . HIS B 1 84 ? -7.777 12.766 20.453 1 96.12 84 HIS B O 1
ATOM 2656 N N . GLY B 1 85 ? -8.109 13.664 18.469 1 95.44 85 GLY B N 1
ATOM 2657 C CA . GLY B 1 85 ? -7.996 12.398 17.781 1 95.44 85 GLY B CA 1
ATOM 2658 C C . GLY B 1 85 ? -6.562 12 17.469 1 95.44 85 GLY B C 1
ATOM 2659 O O . GLY B 1 85 ? -6.297 10.867 17.062 1 95.44 85 GLY B O 1
ATOM 2660 N N . THR B 1 86 ? -5.672 12.875 17.719 1 97.12 86 THR B N 1
ATOM 2661 C CA . THR B 1 86 ? -4.27 12.68 17.359 1 97.12 86 THR B CA 1
ATOM 2662 C C . THR B 1 86 ? -3.654 11.555 18.188 1 97.12 86 THR B C 1
ATOM 2664 O O . THR B 1 86 ? -2.947 10.695 17.656 1 97.12 86 THR B O 1
ATOM 2667 N N . ALA B 1 87 ? -3.949 11.539 19.453 1 96.44 87 ALA B N 1
ATOM 2668 C CA . ALA B 1 87 ? -3.354 10.547 20.344 1 96.44 87 ALA B CA 1
ATOM 2669 C C . ALA B 1 87 ? -3.703 9.133 19.891 1 96.44 87 ALA B C 1
ATOM 2671 O O . ALA B 1 87 ? -2.826 8.273 19.797 1 96.44 87 ALA B O 1
ATOM 2672 N N . LEU B 1 88 ? -4.938 8.93 19.594 1 95.06 88 LEU B N 1
ATOM 2673 C CA . LEU B 1 88 ? -5.406 7.605 19.203 1 95.06 88 LEU B CA 1
ATOM 2674 C C . LEU B 1 88 ? -4.816 7.211 17.844 1 95.06 88 LEU B C 1
ATOM 2676 O O . LEU B 1 88 ? -4.422 6.059 17.641 1 95.06 88 LEU B O 1
ATOM 2680 N N . SER B 1 89 ? -4.789 8.086 16.938 1 95.94 89 SER B N 1
ATOM 2681 C CA . SER B 1 89 ? -4.215 7.828 15.617 1 95.94 89 SER B CA 1
ATOM 2682 C C . SER B 1 89 ? -2.732 7.488 15.711 1 95.94 89 SER B C 1
ATOM 2684 O O . SER B 1 89 ? -2.264 6.543 15.078 1 95.94 89 SER B O 1
ATOM 2686 N N . LEU B 1 90 ? -2.025 8.242 16.531 1 96.62 90 LEU B N 1
ATOM 2687 C CA . LEU B 1 90 ? -0.597 8 16.703 1 96.62 90 LEU B CA 1
ATOM 2688 C C . LEU B 1 90 ? -0.348 6.684 17.422 1 96.62 90 LEU B C 1
ATOM 2690 O O . LEU B 1 90 ? 0.602 5.965 17.109 1 96.62 90 LEU B O 1
ATOM 2694 N N . GLN B 1 91 ? -1.133 6.445 18.391 1 96.25 91 GLN B N 1
ATOM 2695 C CA . GLN B 1 91 ? -0.996 5.188 19.109 1 96.25 91 GLN B CA 1
ATOM 2696 C C . GLN B 1 91 ? -1.164 3.992 18.172 1 96.25 91 GLN B C 1
ATOM 2698 O O . GLN B 1 91 ? -0.382 3.041 18.234 1 96.25 91 GLN B O 1
ATOM 2703 N N . ALA B 1 92 ? -2.174 4.031 17.359 1 96.44 92 ALA B N 1
ATOM 2704 C CA . ALA B 1 92 ? -2.414 2.951 16.406 1 96.44 92 ALA B CA 1
ATOM 2705 C C . ALA B 1 92 ? -1.232 2.785 15.453 1 96.44 92 ALA B C 1
ATOM 2707 O O . ALA B 1 92 ? -0.819 1.662 15.156 1 96.44 92 ALA B O 1
ATOM 2708 N N . THR B 1 93 ? -0.744 3.879 15.039 1 96.88 93 THR B N 1
ATOM 2709 C CA . THR B 1 93 ? 0.377 3.881 14.109 1 96.88 93 THR B CA 1
ATOM 2710 C C . THR B 1 93 ? 1.621 3.281 14.758 1 96.88 93 THR B C 1
ATOM 2712 O O . THR B 1 93 ? 2.266 2.404 14.18 1 96.88 93 THR B O 1
ATOM 2715 N N . LEU B 1 94 ? 1.948 3.738 15.914 1 97.06 94 LEU B N 1
ATOM 2716 C CA . LEU B 1 94 ? 3.145 3.277 16.609 1 97.06 94 LEU B CA 1
ATOM 2717 C C . LEU B 1 94 ? 3.02 1.805 16.984 1 97.06 94 LEU B C 1
ATOM 2719 O O . LEU B 1 94 ? 4 1.061 16.938 1 97.06 94 LEU B O 1
ATOM 2723 N N . LEU B 1 95 ? 1.867 1.438 17.359 1 97.56 95 LEU B N 1
ATOM 2724 C CA . LEU B 1 95 ? 1.63 0.032 17.672 1 97.56 95 LEU B CA 1
ATOM 2725 C C . LEU B 1 95 ? 1.808 -0.834 16.422 1 97.56 95 LEU B C 1
ATOM 2727 O O . LEU B 1 95 ? 2.375 -1.927 16.5 1 97.56 95 LEU B O 1
ATOM 2731 N N . ALA B 1 96 ? 1.286 -0.389 15.336 1 97.81 96 ALA B N 1
ATOM 2732 C CA . ALA B 1 96 ? 1.432 -1.124 14.078 1 97.81 96 ALA B CA 1
ATOM 2733 C C . ALA B 1 96 ? 2.902 -1.329 13.734 1 97.81 96 ALA B C 1
ATOM 2735 O O . ALA B 1 96 ? 3.326 -2.447 13.43 1 97.81 96 ALA B O 1
ATOM 2736 N N . VAL B 1 97 ? 3.639 -0.246 13.797 1 97.25 97 VAL B N 1
ATOM 2737 C CA . VAL B 1 97 ? 5.062 -0.321 13.5 1 97.25 97 VAL B CA 1
ATOM 2738 C C . VAL B 1 97 ? 5.758 -1.225 14.516 1 97.25 97 VAL B C 1
ATOM 2740 O O . VAL B 1 97 ? 6.629 -2.02 14.148 1 97.25 97 VAL B O 1
ATOM 2743 N N . GLY B 1 98 ? 5.355 -1.11 15.773 1 97.19 98 GLY B N 1
ATOM 2744 C CA . GLY B 1 98 ? 5.922 -1.943 16.828 1 97.19 98 GLY B CA 1
ATOM 2745 C C . GLY B 1 98 ? 5.699 -3.426 16.594 1 97.19 98 GLY B C 1
ATOM 2746 O O . GLY B 1 98 ? 6.621 -4.23 16.75 1 97.19 98 GLY B O 1
ATOM 2747 N N . VAL B 1 99 ? 4.543 -3.77 16.203 1 96.88 99 VAL B N 1
ATOM 2748 C CA . VAL B 1 99 ? 4.199 -5.16 15.938 1 96.88 99 VAL B CA 1
ATOM 2749 C C . VAL B 1 99 ? 5.035 -5.684 14.773 1 96.88 99 VAL B C 1
ATOM 2751 O O . VAL B 1 99 ? 5.633 -6.758 14.867 1 96.88 99 VAL B O 1
ATOM 2754 N N . GLY B 1 100 ? 5.055 -4.945 13.711 1 96.75 100 GLY B N 1
ATOM 2755 C CA . GLY B 1 100 ? 5.867 -5.336 12.57 1 96.75 100 GLY B CA 1
ATOM 2756 C C . GLY B 1 100 ? 7.34 -5.48 12.914 1 96.75 100 GLY B C 1
ATOM 2757 O O . GLY B 1 100 ? 7.984 -6.445 12.492 1 96.75 100 GLY B O 1
ATOM 2758 N N . LEU B 1 101 ? 7.77 -4.508 13.641 1 95.44 101 LEU B N 1
ATOM 2759 C CA . LEU B 1 101 ? 9.172 -4.5 14.039 1 95.44 101 LEU B CA 1
ATOM 2760 C C . LEU B 1 101 ? 9.5 -5.711 14.906 1 95.44 101 LEU B C 1
ATOM 2762 O O . LEU B 1 101 ? 10.5 -6.391 14.68 1 95.44 101 LEU B O 1
ATOM 2766 N N . LEU B 1 102 ? 8.664 -5.984 15.836 1 95.31 102 LEU B N 1
ATOM 2767 C CA . LEU B 1 102 ? 8.914 -7.074 16.766 1 95.31 102 LEU B CA 1
ATOM 2768 C C . LEU B 1 102 ? 8.852 -8.422 16.062 1 95.31 102 LEU B C 1
ATOM 2770 O O . LEU B 1 102 ? 9.82 -9.188 16.094 1 95.31 102 LEU B O 1
ATOM 2774 N N . ILE B 1 103 ? 7.805 -8.672 15.383 1 96 103 ILE B N 1
ATOM 2775 C CA . ILE B 1 103 ? 7.617 -9.953 14.719 1 96 103 ILE B CA 1
ATOM 2776 C C . ILE B 1 103 ? 8.602 -10.078 13.555 1 96 103 ILE B C 1
ATOM 2778 O O . ILE B 1 103 ? 9.227 -11.133 13.375 1 96 103 ILE B O 1
ATOM 2782 N N . GLY B 1 104 ? 8.711 -9.023 12.797 1 95.5 104 GLY B N 1
ATOM 2783 C CA . GLY B 1 104 ? 9.648 -9.039 11.688 1 95.5 104 GLY B CA 1
ATOM 2784 C C . GLY B 1 104 ? 11.086 -9.273 12.133 1 95.5 104 GLY B C 1
ATOM 2785 O O . GLY B 1 104 ? 11.836 -9.992 11.469 1 95.5 104 GLY B O 1
ATOM 2786 N N . SER B 1 105 ? 11.43 -8.656 13.227 1 92.88 105 SER B N 1
ATOM 2787 C CA . SER B 1 105 ? 12.781 -8.828 13.742 1 92.88 105 SER B CA 1
ATOM 2788 C C . SER B 1 105 ? 13.008 -10.266 14.211 1 92.88 105 SER B C 1
ATOM 2790 O O . SER B 1 105 ? 14.07 -10.844 13.961 1 92.88 105 SER B O 1
ATOM 2792 N N . ILE B 1 106 ? 12.062 -10.82 14.852 1 92.81 106 ILE B N 1
ATOM 2793 C CA . ILE B 1 106 ? 12.172 -12.195 15.312 1 92.81 106 ILE B CA 1
ATOM 2794 C C . ILE B 1 106 ? 12.336 -13.133 14.117 1 92.81 106 ILE B C 1
ATOM 2796 O O . ILE B 1 106 ? 13.25 -13.953 14.086 1 92.81 106 ILE B O 1
ATOM 2800 N N . VAL B 1 107 ? 11.555 -12.938 13.117 1 94.5 107 VAL B N 1
ATOM 2801 C CA . VAL B 1 107 ? 11.602 -13.758 11.914 1 94.5 107 VAL B CA 1
ATOM 2802 C C . VAL B 1 107 ? 12.93 -13.555 11.195 1 94.5 107 VAL B C 1
ATOM 2804 O O . VAL B 1 107 ? 13.57 -14.523 10.773 1 94.5 107 VAL B O 1
ATOM 2807 N N . GLY B 1 108 ? 13.328 -12.289 11.078 1 92.75 108 GLY B N 1
ATOM 2808 C CA . GLY B 1 108 ? 14.57 -11.969 10.391 1 92.75 108 GLY B CA 1
ATOM 2809 C C . GLY B 1 108 ? 15.797 -12.539 11.078 1 92.75 108 GLY B C 1
ATOM 2810 O O . GLY B 1 108 ? 16.719 -13.031 10.414 1 92.75 108 GLY B O 1
ATOM 2811 N N . VAL B 1 109 ? 15.789 -12.484 12.367 1 89.12 109 VAL B N 1
ATOM 2812 C CA . VAL B 1 109 ? 16.922 -13 13.125 1 89.12 109 VAL B CA 1
ATOM 2813 C C . VAL B 1 109 ? 17 -14.516 12.977 1 89.12 109 VAL B C 1
ATOM 2815 O O . VAL B 1 109 ? 18.078 -15.07 12.734 1 89.12 109 VAL B O 1
ATOM 2818 N N . ILE B 1 110 ? 15.898 -15.156 13.133 1 91.06 110 ILE B N 1
ATOM 2819 C CA . ILE B 1 110 ? 15.867 -16.609 13.031 1 91.06 110 ILE B CA 1
ATOM 2820 C C . ILE B 1 110 ? 16.297 -17.047 11.633 1 91.06 110 ILE B C 1
ATOM 2822 O O . ILE B 1 110 ? 17.125 -17.953 11.484 1 91.06 110 ILE B O 1
ATOM 2826 N N . ALA B 1 111 ? 15.781 -16.406 10.648 1 92.38 111 ALA B N 1
ATOM 2827 C CA . ALA B 1 111 ? 16.125 -16.75 9.273 1 92.38 111 ALA B CA 1
ATOM 2828 C C . ALA B 1 111 ? 17.594 -16.469 8.977 1 92.38 111 ALA B C 1
ATOM 2830 O O . ALA B 1 111 ? 18.281 -17.297 8.383 1 92.38 111 ALA B O 1
ATOM 2831 N N . GLY B 1 112 ? 18.047 -15.336 9.375 1 86.88 112 GLY B N 1
ATOM 2832 C CA . GLY B 1 112 ? 19.422 -14.945 9.117 1 86.88 112 GLY B CA 1
ATOM 2833 C C . GLY B 1 112 ? 20.422 -15.797 9.867 1 86.88 112 GLY B C 1
ATOM 2834 O O . GLY B 1 112 ? 21.516 -16.062 9.367 1 86.88 112 GLY B O 1
ATOM 2835 N N . TYR B 1 113 ? 20.047 -16.203 11.023 1 84.38 113 TYR B N 1
ATOM 2836 C CA . TYR B 1 113 ? 20.953 -16.953 11.875 1 84.38 113 TYR B CA 1
ATOM 2837 C C . TYR B 1 113 ? 20.984 -18.438 11.484 1 84.38 113 TYR B C 1
ATOM 2839 O O . TYR B 1 113 ? 22.047 -19.047 11.414 1 84.38 113 TYR B O 1
ATOM 2847 N N . ALA B 1 114 ? 19.828 -19 11.406 1 83.44 114 ALA B N 1
ATOM 2848 C CA . ALA B 1 114 ? 19.719 -20.438 11.164 1 83.44 114 ALA B CA 1
ATOM 2849 C C . ALA B 1 114 ? 20.25 -20.812 9.781 1 83.44 114 ALA B C 1
ATOM 2851 O O . ALA B 1 114 ? 20.938 -21.812 9.617 1 83.44 114 ALA B O 1
ATOM 2852 N N . GLY B 1 115 ? 20.016 -20.047 8.867 1 81.62 115 GLY B N 1
ATOM 2853 C CA . GLY B 1 115 ? 20.359 -20.391 7.5 1 81.62 115 GLY B CA 1
ATOM 2854 C C . GLY B 1 115 ? 19.688 -21.656 7.012 1 81.62 115 GLY B C 1
ATOM 2855 O O . GLY B 1 115 ? 18.719 -22.125 7.617 1 81.62 115 GLY B O 1
ATOM 2856 N N . GLY B 1 116 ? 20.016 -22.203 5.805 1 88.75 116 GLY B N 1
ATOM 2857 C CA . GLY B 1 116 ? 19.562 -23.484 5.281 1 88.75 116 GLY B CA 1
ATOM 2858 C C . GLY B 1 116 ? 18.078 -23.531 5.012 1 88.75 116 GLY B C 1
ATOM 2859 O O . GLY B 1 116 ? 17.516 -22.609 4.426 1 88.75 116 GLY B O 1
ATOM 2860 N N . TRP B 1 117 ? 17.5 -24.609 5.523 1 89.56 117 TRP B N 1
ATOM 2861 C CA . TRP B 1 117 ? 16.109 -24.844 5.191 1 89.56 117 TRP B CA 1
ATOM 2862 C C . TRP B 1 117 ? 15.195 -23.922 5.98 1 89.56 117 TRP B C 1
ATOM 2864 O O . TRP B 1 117 ? 14.148 -23.5 5.48 1 89.56 117 TRP B O 1
ATOM 2874 N N . ALA B 1 118 ? 15.57 -23.516 7.184 1 89.81 118 ALA B N 1
ATOM 2875 C CA . ALA B 1 118 ? 14.758 -22.594 7.98 1 89.81 118 ALA B CA 1
ATOM 2876 C C . ALA B 1 118 ? 14.695 -21.219 7.332 1 89.81 118 ALA B C 1
ATOM 2878 O O . ALA B 1 118 ? 13.641 -20.594 7.293 1 89.81 118 ALA B O 1
ATOM 2879 N N . ASP B 1 119 ? 15.781 -20.781 6.859 1 90.88 119 ASP B N 1
ATOM 2880 C CA . ASP B 1 119 ? 15.852 -19.516 6.129 1 90.88 119 ASP B CA 1
ATOM 2881 C C . ASP B 1 119 ? 14.953 -19.547 4.898 1 90.88 119 ASP B C 1
ATOM 2883 O O . ASP B 1 119 ? 14.148 -18.625 4.691 1 90.88 119 ASP B O 1
ATOM 2887 N N . SER B 1 120 ? 15.055 -20.672 4.238 1 90.62 120 SER B N 1
ATOM 2888 C CA . SER B 1 120 ? 14.281 -20.812 3.01 1 90.62 120 SER B CA 1
ATOM 2889 C C . SER B 1 120 ? 12.781 -20.828 3.301 1 90.62 120 SER B C 1
ATOM 2891 O O . SER B 1 120 ? 12.008 -20.172 2.604 1 90.62 120 SER B O 1
ATOM 2893 N N . LEU B 1 121 ? 12.406 -21.5 4.301 1 92.69 121 LEU B N 1
ATOM 2894 C CA . LEU B 1 121 ? 10.992 -21.609 4.652 1 92.69 121 LEU B CA 1
ATOM 2895 C C . LEU B 1 121 ? 10.445 -20.266 5.133 1 92.69 121 LEU B C 1
ATOM 2897 O O . LEU B 1 121 ? 9.367 -19.844 4.699 1 92.69 121 LEU B O 1
ATOM 2901 N N . LEU B 1 122 ? 11.18 -19.609 5.98 1 93.94 122 LEU B N 1
ATOM 2902 C CA . LEU B 1 122 ? 10.711 -18.344 6.535 1 93.94 122 LEU B CA 1
ATOM 2903 C C . LEU B 1 122 ? 10.625 -17.281 5.445 1 93.94 122 LEU B C 1
ATOM 2905 O O . LEU B 1 122 ? 9.656 -16.516 5.398 1 93.94 122 LEU B O 1
ATOM 2909 N N . MET B 1 123 ? 11.516 -17.281 4.555 1 91.69 123 MET B N 1
ATOM 2910 C CA . MET B 1 123 ? 11.492 -16.281 3.496 1 91.69 123 MET B CA 1
ATOM 2911 C C . MET B 1 123 ? 10.406 -16.578 2.475 1 91.69 123 MET B C 1
ATOM 2913 O O . MET B 1 123 ? 9.82 -15.664 1.892 1 91.69 123 MET B O 1
ATOM 2917 N N . ARG B 1 124 ? 10.164 -17.891 2.346 1 88.81 124 ARG B N 1
ATOM 2918 C CA . ARG B 1 124 ? 9.039 -18.266 1.49 1 88.81 124 ARG B CA 1
ATOM 2919 C C . ARG B 1 124 ? 7.723 -17.75 2.072 1 88.81 124 ARG B C 1
ATOM 2921 O O . ARG B 1 124 ? 6.859 -17.266 1.339 1 88.81 124 ARG B O 1
ATOM 2928 N N . LEU B 1 125 ? 7.598 -17.875 3.316 1 93.06 125 LEU B N 1
ATOM 2929 C CA . LEU B 1 125 ? 6.398 -17.375 3.99 1 93.06 125 LEU B CA 1
ATOM 2930 C C . LEU B 1 125 ? 6.297 -15.859 3.881 1 93.06 125 LEU B C 1
ATOM 2932 O O . LEU B 1 125 ? 5.211 -15.32 3.662 1 93.06 125 LEU B O 1
ATOM 2936 N N . VAL B 1 126 ? 7.375 -15.219 4.039 1 93.75 126 VAL B N 1
ATOM 2937 C CA . VAL B 1 126 ? 7.434 -13.766 3.908 1 93.75 126 VAL B CA 1
ATOM 2938 C C . VAL B 1 126 ? 7.023 -13.359 2.494 1 93.75 126 VAL B C 1
ATOM 2940 O O . VAL B 1 126 ? 6.258 -12.414 2.312 1 93.75 126 VAL B O 1
ATOM 2943 N N . ASP B 1 127 ? 7.418 -14.117 1.555 1 90.19 127 ASP B N 1
ATOM 2944 C CA . ASP B 1 127 ? 7.09 -13.82 0.164 1 90.19 127 ASP B CA 1
ATOM 2945 C C . ASP B 1 127 ? 5.602 -14.023 -0.104 1 90.19 127 ASP B C 1
ATOM 2947 O O . ASP B 1 127 ? 4.988 -13.25 -0.844 1 90.19 127 ASP B O 1
ATOM 2951 N N . VAL B 1 128 ? 5.102 -15.008 0.461 1 90.12 128 VAL B N 1
ATOM 2952 C CA . VAL B 1 128 ? 3.676 -15.273 0.305 1 90.12 128 VAL B CA 1
ATOM 2953 C C . VAL B 1 128 ? 2.867 -14.133 0.914 1 90.12 128 VAL B C 1
ATOM 2955 O O . VAL B 1 128 ? 1.896 -13.664 0.316 1 90.12 128 VAL B O 1
ATOM 2958 N N . LEU B 1 129 ? 3.246 -13.68 2.045 1 92.12 129 LEU B N 1
ATOM 2959 C CA . LEU B 1 129 ? 2.557 -12.57 2.695 1 92.12 129 LEU B CA 1
ATOM 2960 C C . LEU B 1 129 ? 2.598 -11.32 1.824 1 92.12 129 LEU B C 1
ATOM 2962 O O . LEU B 1 129 ? 1.609 -10.586 1.732 1 92.12 129 LEU B O 1
ATOM 2966 N N . LEU B 1 130 ? 3.654 -11.125 1.164 1 90.94 130 LEU B N 1
ATOM 2967 C CA . LEU B 1 130 ? 3.832 -9.953 0.318 1 90.94 130 LEU B CA 1
ATOM 2968 C C . LEU B 1 130 ? 3.012 -10.07 -0.961 1 90.94 130 LEU B C 1
ATOM 2970 O O . LEU B 1 130 ? 2.771 -9.078 -1.646 1 90.94 130 LEU B O 1
ATOM 2974 N N . ALA B 1 131 ? 2.617 -11.281 -1.24 1 90.62 131 ALA B N 1
ATOM 2975 C CA . ALA B 1 131 ? 1.889 -11.523 -2.482 1 90.62 131 ALA B CA 1
ATOM 2976 C C . ALA B 1 131 ? 0.382 -11.438 -2.264 1 90.62 131 ALA B C 1
ATOM 2978 O O . ALA B 1 131 ? -0.394 -11.453 -3.223 1 90.62 131 ALA B O 1
ATOM 2979 N N . ILE B 1 132 ? -0.02 -11.32 -1.048 1 90.69 132 ILE B N 1
ATOM 2980 C CA . ILE B 1 132 ? -1.427 -11.117 -0.717 1 90.69 132 ILE B CA 1
ATOM 2981 C C . ILE B 1 132 ? -1.761 -9.633 -0.759 1 90.69 132 ILE B C 1
ATOM 2983 O O . ILE B 1 132 ? -1.033 -8.805 -0.197 1 90.69 132 ILE B O 1
ATOM 2987 N N . PRO B 1 133 ? -2.818 -9.273 -1.445 1 87.5 133 PRO B N 1
ATOM 2988 C CA . PRO B 1 133 ? -3.232 -7.867 -1.397 1 87.5 133 PRO B CA 1
ATOM 2989 C C . PRO B 1 133 ? -3.352 -7.336 0.03 1 87.5 133 PRO B C 1
ATOM 2991 O O . PRO B 1 133 ? -4.012 -7.953 0.869 1 87.5 133 PRO B O 1
ATOM 2994 N N . GLY B 1 134 ? -2.641 -6.273 0.282 1 88.12 134 GLY B N 1
ATOM 2995 C CA . GLY B 1 134 ? -2.533 -5.75 1.634 1 88.12 134 GLY B CA 1
ATOM 2996 C C . GLY B 1 134 ? -3.881 -5.484 2.279 1 88.12 134 GLY B C 1
ATOM 2997 O O . GLY B 1 134 ? -4.094 -5.82 3.445 1 88.12 134 GLY B O 1
ATOM 2998 N N . LEU B 1 135 ? -4.758 -4.93 1.535 1 87.5 135 LEU B N 1
ATOM 2999 C CA . LEU B 1 135 ? -6.082 -4.633 2.066 1 87.5 135 LEU B CA 1
ATOM 3000 C C . LEU B 1 135 ? -6.82 -5.918 2.436 1 87.5 135 LEU B C 1
ATOM 3002 O O . LEU B 1 135 ? -7.461 -5.988 3.486 1 87.5 135 LEU B O 1
ATOM 3006 N N . LEU B 1 136 ? -6.664 -6.918 1.563 1 86.56 136 LEU B N 1
ATOM 3007 C CA . LEU B 1 136 ? -7.316 -8.195 1.825 1 86.56 136 LEU B CA 1
ATOM 3008 C C . LEU B 1 136 ? -6.766 -8.836 3.094 1 86.56 136 LEU B C 1
ATOM 3010 O O . LEU B 1 136 ? -7.527 -9.367 3.908 1 86.56 136 LEU B O 1
ATOM 3014 N N . LEU B 1 137 ? -5.527 -8.75 3.176 1 90.75 137 LEU B N 1
ATOM 3015 C CA . LEU B 1 137 ? -4.887 -9.297 4.363 1 90.75 137 LEU B CA 1
ATOM 3016 C C . LEU B 1 137 ? -5.383 -8.602 5.625 1 90.75 137 LEU B C 1
ATOM 3018 O O . LEU B 1 137 ? -5.746 -9.258 6.602 1 90.75 137 LEU B O 1
ATOM 3022 N N . CYS B 1 138 ? -5.438 -7.289 5.59 1 93.19 138 CYS B N 1
ATOM 3023 C CA . CYS B 1 138 ? -5.871 -6.523 6.75 1 93.19 138 CYS B CA 1
ATOM 3024 C C . CYS B 1 138 ? -7.332 -6.82 7.086 1 93.19 138 CYS B C 1
ATOM 3026 O O . CYS B 1 138 ? -7.684 -6.992 8.25 1 93.19 138 CYS B O 1
ATOM 3028 N N . LEU B 1 139 ? -8.156 -6.891 6.086 1 88.69 139 LEU B N 1
ATOM 3029 C CA . LEU B 1 139 ? -9.57 -7.152 6.312 1 88.69 139 LEU B CA 1
ATOM 3030 C C . LEU B 1 139 ? -9.781 -8.5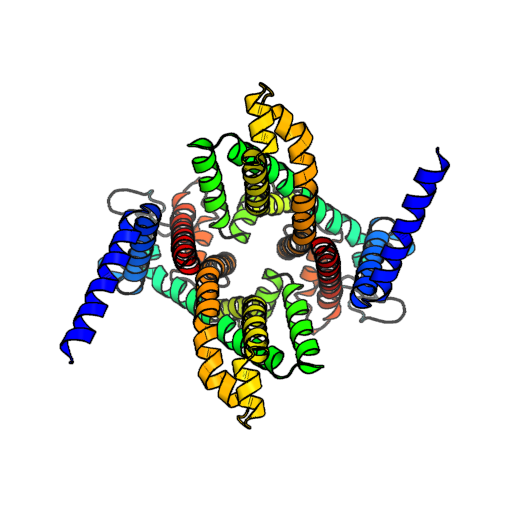62 6.852 1 88.69 139 LEU B C 1
ATOM 3032 O O . LEU B 1 139 ? -10.664 -8.789 7.688 1 88.69 139 LEU B O 1
ATOM 3036 N N . ALA B 1 140 ? -8.961 -9.508 6.312 1 88.12 140 ALA B N 1
ATOM 3037 C CA . ALA B 1 140 ? -9.039 -10.875 6.828 1 88.12 140 ALA B CA 1
ATOM 3038 C C . ALA B 1 140 ? -8.695 -10.914 8.312 1 88.12 140 ALA B C 1
ATOM 3040 O O . ALA B 1 140 ? -9.367 -11.594 9.094 1 88.12 140 ALA B O 1
ATOM 3041 N N . VAL B 1 141 ? -7.703 -10.188 8.688 1 91.5 141 VAL B N 1
ATOM 3042 C CA . VAL B 1 141 ? -7.289 -10.133 10.086 1 91.5 141 VAL B CA 1
ATOM 3043 C C . VAL B 1 141 ? -8.375 -9.453 10.914 1 91.5 141 VAL B C 1
ATOM 3045 O O . VAL B 1 141 ? -8.711 -9.922 12.008 1 91.5 141 VAL B O 1
ATOM 3048 N N . LEU B 1 142 ? -8.953 -8.438 10.391 1 91.56 142 LEU B N 1
ATOM 3049 C CA . LEU B 1 142 ? -9.969 -7.684 11.109 1 91.56 142 LEU B CA 1
ATOM 3050 C C . LEU B 1 142 ? -11.258 -8.492 11.242 1 91.56 142 LEU B C 1
ATOM 3052 O O . LEU B 1 142 ? -12.008 -8.312 12.203 1 91.56 142 LEU B O 1
ATOM 3056 N N . ALA B 1 143 ? -11.492 -9.32 10.266 1 87.31 143 ALA B N 1
ATOM 3057 C CA . ALA B 1 143 ? -12.648 -10.203 10.352 1 87.31 143 ALA B CA 1
ATOM 3058 C C . ALA B 1 143 ? -12.547 -11.125 11.57 1 87.31 143 ALA B C 1
ATOM 3060 O O . ALA B 1 143 ? -13.555 -11.477 12.18 1 87.31 143 ALA B O 1
ATOM 3061 N N . ALA B 1 144 ? -11.398 -11.461 11.953 1 89.25 144 ALA B N 1
ATOM 3062 C CA . ALA B 1 144 ? -11.164 -12.359 13.086 1 89.25 144 ALA B CA 1
ATOM 3063 C C . ALA B 1 144 ? -11.086 -11.57 14.391 1 89.25 144 ALA B C 1
ATOM 3065 O O . ALA B 1 144 ? -11.57 -12.031 15.43 1 89.25 144 ALA B O 1
ATOM 3066 N N . LEU B 1 145 ? -10.531 -10.398 14.383 1 91.75 145 LEU B N 1
ATOM 3067 C CA . LEU B 1 145 ? -10.234 -9.664 15.609 1 91.75 145 LEU B CA 1
ATOM 3068 C C . LEU B 1 145 ? -11.359 -8.688 15.945 1 91.75 145 LEU B C 1
ATOM 3070 O O . LEU B 1 145 ? -11.5 -8.258 17.094 1 91.75 145 LEU B O 1
ATOM 3074 N N . GLY B 1 146 ? -12.109 -8.219 14.922 1 90.12 146 GLY B N 1
ATOM 3075 C CA . GLY B 1 146 ? -13.141 -7.207 15.109 1 90.12 146 GLY B CA 1
ATOM 3076 C C . GLY B 1 146 ? -12.688 -5.812 14.727 1 90.12 146 GLY B C 1
ATOM 3077 O O . GLY B 1 146 ? -11.719 -5.652 13.977 1 90.12 146 GLY B O 1
ATOM 3078 N N . ARG B 1 147 ? -13.5 -4.887 15.195 1 89.56 147 ARG B N 1
ATOM 3079 C CA . ARG B 1 147 ? -13.227 -3.49 14.867 1 89.56 147 ARG B CA 1
ATOM 3080 C C . ARG B 1 147 ? -12.547 -2.777 16.031 1 89.56 147 ARG B C 1
ATOM 3082 O O . ARG B 1 147 ? -12.719 -3.16 17.188 1 89.56 147 ARG B O 1
ATOM 3089 N N . GLY B 1 148 ? -11.602 -1.837 15.641 1 92.44 148 GLY B N 1
ATOM 3090 C CA . GLY B 1 148 ? -10.922 -1.056 16.656 1 92.44 148 GLY B CA 1
ATOM 3091 C C . GLY B 1 148 ? -9.547 -0.585 16.234 1 92.44 148 GLY B C 1
ATOM 3092 O O . GLY B 1 148 ? -8.977 -1.105 15.273 1 92.44 148 GLY B O 1
ATOM 3093 N N . THR B 1 149 ? -9.07 0.377 16.953 1 92.19 149 THR B N 1
ATOM 3094 C CA . THR B 1 149 ? -7.781 0.963 16.594 1 92.19 149 THR B CA 1
ATOM 3095 C C . THR B 1 149 ? -6.648 -0.027 16.844 1 92.19 149 THR B C 1
ATOM 3097 O O . THR B 1 149 ? -5.691 -0.094 16.078 1 92.19 149 THR B O 1
ATOM 3100 N N . VAL B 1 150 ? -6.77 -0.801 17.906 1 94.31 150 VAL B N 1
ATOM 3101 C CA . VAL B 1 150 ? -5.742 -1.791 18.219 1 94.31 150 VAL B CA 1
ATOM 3102 C C . VAL B 1 150 ? -5.773 -2.912 17.172 1 94.31 150 VAL B C 1
ATOM 3104 O O . VAL B 1 150 ? -4.727 -3.391 16.734 1 94.31 150 VAL B O 1
ATOM 3107 N N . GLU B 1 151 ? -6.965 -3.303 16.828 1 96 151 GLU B N 1
ATOM 3108 C CA . GLU B 1 151 ? -7.129 -4.348 15.812 1 96 151 GLU B CA 1
ATOM 3109 C C . GLU B 1 151 ? -6.539 -3.918 14.477 1 96 151 GLU B C 1
ATOM 3111 O O . GLU B 1 151 ? -5.871 -4.707 13.805 1 96 151 GLU B O 1
ATOM 3116 N N . ILE B 1 152 ? -6.781 -2.65 14.125 1 95.94 152 ILE B N 1
ATOM 3117 C CA . ILE B 1 152 ? -6.195 -2.111 12.906 1 95.94 152 ILE B CA 1
ATOM 3118 C C . ILE B 1 152 ? -4.672 -2.137 13.008 1 95.94 152 ILE B C 1
ATOM 3120 O O . ILE B 1 152 ? -3.984 -2.49 12.047 1 95.94 152 ILE B O 1
ATOM 3124 N N . ALA B 1 153 ? -4.219 -1.719 14.18 1 96.88 153 ALA B N 1
ATOM 3125 C CA . ALA B 1 153 ? -2.775 -1.665 14.398 1 96.88 153 ALA B CA 1
ATOM 3126 C C . ALA B 1 153 ? -2.143 -3.041 14.203 1 96.88 153 ALA B C 1
ATOM 3128 O O . ALA B 1 153 ? -1.095 -3.164 13.562 1 96.88 153 ALA B O 1
ATOM 3129 N N . VAL B 1 154 ? -2.758 -4.02 14.68 1 97.06 154 VAL B N 1
ATOM 3130 C CA . VAL B 1 154 ? -2.246 -5.379 14.562 1 97.06 154 VAL B CA 1
ATOM 3131 C C . VAL B 1 154 ? -2.285 -5.828 13.109 1 97.06 154 VAL B C 1
ATOM 3133 O O . VAL B 1 154 ? -1.317 -6.402 12.602 1 97.06 154 VAL B O 1
ATOM 3136 N N . ALA B 1 155 ? -3.402 -5.539 12.461 1 96.62 155 ALA B N 1
ATOM 3137 C CA . ALA B 1 155 ? -3.559 -5.918 11.062 1 96.62 155 ALA B CA 1
ATOM 3138 C C . ALA B 1 155 ? -2.482 -5.27 10.195 1 96.62 155 ALA B C 1
ATOM 3140 O O . ALA B 1 155 ? -1.819 -5.945 9.406 1 96.62 155 ALA B O 1
ATOM 3141 N N . VAL B 1 156 ? -2.293 -4.027 10.367 1 96.38 156 VAL B N 1
ATOM 3142 C CA . VAL B 1 156 ? -1.287 -3.279 9.617 1 96.38 156 VAL B CA 1
ATOM 3143 C C . VAL B 1 156 ? 0.109 -3.764 10 1 96.38 156 VAL B C 1
ATOM 3145 O O . VAL B 1 156 ? 0.992 -3.875 9.141 1 96.38 156 VAL B O 1
ATOM 3148 N N . GLY B 1 157 ? 0.318 -4.004 11.242 1 97.38 157 GLY B N 1
ATOM 3149 C CA . GLY B 1 157 ? 1.593 -4.52 11.719 1 97.38 157 GLY B CA 1
ATOM 3150 C C . GLY B 1 157 ? 1.979 -5.836 11.078 1 97.38 157 GLY B C 1
ATOM 3151 O O . GLY B 1 157 ? 3.127 -6.02 10.664 1 97.38 157 GLY B O 1
ATOM 3152 N N . ILE B 1 158 ? 1.055 -6.672 10.961 1 95.75 158 ILE B N 1
ATOM 3153 C CA . ILE B 1 158 ? 1.296 -7.965 10.328 1 95.75 158 ILE B CA 1
ATOM 3154 C C . ILE B 1 158 ? 1.706 -7.762 8.875 1 95.75 158 ILE B C 1
ATOM 3156 O O . ILE B 1 158 ? 2.611 -8.438 8.375 1 95.75 158 ILE B O 1
ATOM 3160 N N . GLY B 1 159 ? 1.081 -6.824 8.281 1 94.06 159 GLY B N 1
ATOM 3161 C CA . GLY B 1 159 ? 1.401 -6.504 6.902 1 94.06 159 GLY B CA 1
ATOM 3162 C C . GLY B 1 159 ? 2.803 -5.953 6.727 1 94.06 159 GLY B C 1
ATOM 3163 O O . GLY B 1 159 ? 3.365 -6.004 5.629 1 94.06 159 GLY B O 1
ATOM 3164 N N . SER B 1 160 ? 3.383 -5.473 7.742 1 94.81 160 SER B N 1
ATOM 3165 C CA . SER B 1 160 ? 4.695 -4.84 7.645 1 94.81 160 SER B CA 1
ATOM 3166 C C . SER B 1 160 ? 5.805 -5.797 8.062 1 94.81 160 SER B C 1
ATOM 3168 O O . SER B 1 160 ? 6.988 -5.469 7.957 1 94.81 160 SER B O 1
ATOM 3170 N N . VAL B 1 161 ? 5.453 -6.984 8.445 1 95.88 161 VAL B N 1
ATOM 3171 C CA . VAL B 1 161 ? 6.395 -7.973 8.969 1 95.88 161 VAL B CA 1
ATOM 3172 C C . VAL B 1 161 ? 7.43 -8.312 7.895 1 95.88 161 VAL B C 1
ATOM 3174 O O . VAL B 1 161 ? 8.633 -8.328 8.164 1 95.88 161 VAL B O 1
ATOM 3177 N N . PRO B 1 162 ? 6.977 -8.547 6.684 1 95.06 162 PRO B N 1
ATOM 3178 C CA . PRO B 1 162 ? 7.957 -8.938 5.668 1 95.06 162 PRO B CA 1
ATOM 3179 C C . PRO B 1 162 ? 9.047 -7.887 5.469 1 95.06 162 PRO B C 1
ATOM 3181 O O . PRO B 1 162 ? 10.219 -8.234 5.324 1 95.06 162 PRO B O 1
ATOM 3184 N N . GLY B 1 163 ? 8.719 -6.645 5.492 1 92.94 163 GLY B N 1
ATOM 3185 C CA . GLY B 1 163 ? 9.695 -5.574 5.324 1 92.94 163 GLY B CA 1
ATOM 3186 C C . GLY B 1 163 ? 10.758 -5.562 6.402 1 92.94 163 GLY B C 1
ATOM 3187 O O . GLY B 1 163 ? 11.953 -5.473 6.102 1 92.94 163 GLY B O 1
ATOM 3188 N N . PHE B 1 164 ? 10.352 -5.691 7.562 1 94.19 164 PHE B N 1
ATOM 3189 C CA . PHE B 1 164 ? 11.297 -5.711 8.672 1 94.19 164 PHE B CA 1
ATOM 3190 C C . PHE B 1 164 ? 12.102 -7.004 8.68 1 94.19 164 PHE B C 1
ATOM 3192 O O . PHE B 1 164 ? 13.305 -6.992 8.953 1 94.19 164 PHE B O 1
ATOM 3199 N N . ALA B 1 165 ? 11.43 -8.078 8.375 1 95.25 165 ALA B N 1
ATOM 3200 C CA . ALA B 1 165 ? 12.094 -9.375 8.375 1 95.25 165 ALA B CA 1
ATOM 3201 C C . ALA B 1 165 ? 13.25 -9.398 7.375 1 95.25 165 ALA B C 1
ATOM 3203 O O . ALA B 1 165 ? 14.344 -9.883 7.691 1 95.25 165 ALA B O 1
ATOM 3204 N N . ARG B 1 166 ? 13.039 -8.844 6.289 1 93 166 ARG B N 1
ATOM 3205 C CA . ARG B 1 166 ? 14.07 -8.852 5.254 1 93 166 ARG B CA 1
ATOM 3206 C C . ARG B 1 166 ? 15.242 -7.965 5.641 1 93 166 ARG B C 1
ATOM 3208 O O . ARG B 1 166 ? 16.406 -8.328 5.418 1 93 166 ARG B O 1
ATOM 3215 N N . VAL B 1 167 ? 14.992 -6.887 6.176 1 91.94 167 VAL B N 1
ATOM 3216 C CA . VAL B 1 167 ? 16.047 -5.949 6.559 1 91.94 167 VAL B CA 1
ATOM 3217 C C . VAL B 1 167 ? 16.875 -6.543 7.699 1 91.94 167 VAL B C 1
ATOM 3219 O O . VAL B 1 167 ? 18.109 -6.512 7.664 1 91.94 167 VAL B O 1
ATOM 3222 N N . VAL B 1 168 ? 16.141 -7.102 8.664 1 91.25 168 VAL B N 1
ATOM 3223 C CA . VAL B 1 168 ? 16.828 -7.688 9.812 1 91.25 168 VAL B CA 1
ATOM 3224 C C . VAL B 1 168 ? 17.641 -8.906 9.367 1 91.25 168 VAL B C 1
ATOM 3226 O O . VAL B 1 168 ? 18.781 -9.078 9.773 1 91.25 168 VAL B O 1
ATOM 3229 N N . ARG B 1 169 ? 17.016 -9.68 8.555 1 92.19 169 ARG B N 1
ATOM 3230 C CA . ARG B 1 169 ? 17.75 -10.836 8.039 1 92.19 169 ARG B CA 1
ATOM 3231 C C . ARG B 1 169 ? 19.016 -10.406 7.324 1 92.19 169 ARG B C 1
ATOM 3233 O O . ARG B 1 169 ? 20.078 -11 7.531 1 92.19 169 ARG B O 1
ATOM 3240 N N . ALA B 1 170 ? 18.922 -9.461 6.5 1 90.56 170 ALA B N 1
ATOM 3241 C CA . ALA B 1 170 ? 20.078 -8.984 5.742 1 90.56 170 ALA B CA 1
ATOM 3242 C C . ALA B 1 170 ? 21.188 -8.5 6.672 1 90.56 170 ALA B C 1
ATOM 3244 O O . ALA B 1 170 ? 22.375 -8.75 6.434 1 90.56 170 ALA B O 1
ATOM 3245 N N . GLU B 1 171 ? 20.781 -7.844 7.656 1 87.75 171 GLU B N 1
ATOM 3246 C CA . GLU B 1 171 ? 21.766 -7.34 8.617 1 87.75 171 GLU B CA 1
ATOM 3247 C C . GLU B 1 171 ? 22.422 -8.484 9.391 1 87.75 171 GLU B C 1
ATOM 3249 O O . GLU B 1 171 ? 23.625 -8.469 9.633 1 87.75 171 GLU B O 1
ATOM 3254 N N . VAL B 1 172 ? 21.641 -9.445 9.758 1 86.75 172 VAL B N 1
ATOM 3255 C CA . VAL B 1 172 ? 22.141 -10.594 10.508 1 86.75 172 VAL B CA 1
ATOM 3256 C C . VAL B 1 172 ? 23.125 -11.383 9.656 1 86.75 172 VAL B C 1
ATOM 3258 O O . VAL B 1 172 ? 24.203 -11.766 10.125 1 86.75 172 VAL B O 1
ATOM 3261 N N . VAL B 1 173 ? 22.812 -11.625 8.461 1 87.5 173 VAL B N 1
ATOM 3262 C CA . VAL B 1 173 ? 23.688 -12.359 7.555 1 87.5 173 VAL B CA 1
ATOM 3263 C C . VAL B 1 173 ? 24.984 -11.578 7.336 1 87.5 173 VAL B C 1
ATOM 3265 O O . VAL B 1 173 ? 26.078 -12.156 7.312 1 87.5 173 VAL B O 1
ATOM 3268 N N . ARG B 1 174 ? 24.828 -10.305 7.133 1 87.19 174 ARG B N 1
ATOM 3269 C CA . ARG B 1 174 ? 25.984 -9.445 6.934 1 87.19 174 ARG B CA 1
ATOM 3270 C C . ARG B 1 174 ? 26.938 -9.523 8.125 1 87.19 174 ARG B C 1
ATOM 3272 O O . ARG B 1 174 ? 28.156 -9.648 7.953 1 87.19 174 ARG B O 1
ATOM 3279 N N . ILE B 1 175 ? 26.469 -9.508 9.25 1 81 175 ILE B N 1
ATOM 3280 C CA . ILE B 1 175 ? 27.266 -9.508 10.469 1 81 175 ILE B CA 1
ATOM 3281 C C . ILE B 1 175 ? 27.875 -10.891 10.695 1 81 175 ILE B C 1
ATOM 3283 O O . ILE B 1 175 ? 29.031 -11.016 11.094 1 81 175 ILE B O 1
ATOM 3287 N N . ARG B 1 176 ? 27.078 -11.836 10.492 1 82.44 176 ARG B N 1
ATOM 3288 C CA . ARG B 1 176 ? 27.516 -13.211 10.688 1 82.44 176 ARG B CA 1
ATOM 3289 C C . ARG B 1 176 ? 28.672 -13.547 9.758 1 82.44 176 ARG B C 1
ATOM 3291 O O . ARG B 1 176 ? 29.531 -14.375 10.102 1 82.44 176 ARG B O 1
ATOM 3298 N N . THR B 1 177 ? 28.734 -12.914 8.664 1 83.06 177 THR B N 1
ATOM 3299 C CA . THR B 1 177 ? 29.766 -13.219 7.684 1 83.06 177 THR B CA 1
ATOM 3300 C C . THR B 1 177 ? 30.922 -12.227 7.793 1 83.06 177 THR B C 1
ATOM 3302 O O . THR B 1 177 ? 31.859 -12.273 6.996 1 83.06 177 THR B O 1
ATOM 3305 N N . ALA B 1 178 ? 30.781 -11.414 8.766 1 82.5 178 ALA B N 1
ATOM 3306 C CA . ALA B 1 178 ? 31.844 -10.445 8.977 1 82.5 178 ALA B CA 1
ATOM 3307 C C . ALA B 1 178 ? 33.094 -11.125 9.531 1 82.5 178 ALA B C 1
ATOM 3309 O O . ALA B 1 178 ? 33 -12.047 10.344 1 82.5 178 ALA B O 1
ATOM 3310 N N . PRO B 1 179 ? 34.25 -10.633 9.148 1 82.06 179 PRO B N 1
ATOM 3311 C CA . PRO B 1 179 ? 35.531 -11.258 9.562 1 82.06 179 PRO B CA 1
ATOM 3312 C C . PRO B 1 179 ? 35.688 -11.336 11.078 1 82.06 179 PRO B C 1
ATOM 3314 O O . PRO B 1 179 ? 36.219 -12.32 11.594 1 82.06 179 PRO B O 1
ATOM 3317 N N . TYR B 1 180 ? 35.281 -10.297 11.734 1 77 180 TYR B N 1
ATOM 3318 C CA . TYR B 1 180 ? 35.469 -10.273 13.188 1 77 180 TYR B CA 1
ATOM 3319 C C . TYR B 1 180 ? 34.594 -11.336 13.852 1 77 180 TYR B C 1
ATOM 3321 O O . TYR B 1 180 ? 34.969 -11.906 14.883 1 77 180 TYR B O 1
ATOM 3329 N N . VAL B 1 181 ? 33.5 -11.602 13.375 1 76.06 181 VAL B N 1
ATOM 3330 C CA . VAL B 1 181 ? 32.625 -12.633 13.93 1 76.06 181 VAL B CA 1
ATOM 3331 C C . VAL B 1 181 ? 33.188 -14.016 13.586 1 76.06 181 VAL B C 1
ATOM 3333 O O . VAL B 1 181 ? 33.156 -14.93 14.414 1 76.06 181 VAL B O 1
ATOM 3336 N N . GLU B 1 182 ? 33.688 -14.086 12.406 1 77.12 182 GLU B N 1
ATOM 3337 C CA . GLU B 1 182 ? 34.312 -15.352 12.016 1 77.12 182 GLU B CA 1
ATOM 3338 C C . GLU B 1 182 ? 35.469 -15.688 12.93 1 77.12 182 GLU B C 1
ATOM 3340 O O . GLU B 1 182 ? 35.656 -16.844 13.32 1 77.12 182 GLU B O 1
ATOM 3345 N N . ALA B 1 183 ? 36.156 -14.656 13.141 1 76.88 183 ALA B N 1
ATOM 3346 C CA . ALA B 1 183 ? 37.312 -14.836 14.023 1 76.88 183 ALA B CA 1
ATOM 3347 C C . ALA B 1 183 ? 36.875 -15.219 15.43 1 76.88 183 ALA B C 1
ATOM 3349 O O . ALA B 1 183 ? 37.5 -16.078 16.062 1 76.88 183 ALA B O 1
ATOM 3350 N N . ALA B 1 184 ? 35.812 -14.602 15.898 1 76.25 184 ALA B N 1
ATOM 3351 C CA . ALA B 1 184 ? 35.312 -14.867 17.25 1 76.25 184 ALA B CA 1
ATOM 3352 C C . ALA B 1 184 ? 34.781 -16.281 17.344 1 76.25 184 ALA B C 1
ATOM 3354 O O . ALA B 1 184 ? 35 -16.969 18.344 1 76.25 184 ALA B O 1
ATOM 3355 N N . THR B 1 185 ? 34.125 -16.672 16.328 1 74.62 185 THR B N 1
ATOM 3356 C CA . THR B 1 185 ? 33.562 -18 16.344 1 74.62 185 THR B CA 1
ATOM 3357 C C . THR B 1 185 ? 34.656 -19.062 16.25 1 74.62 185 THR B C 1
ATOM 3359 O O . THR B 1 185 ? 34.562 -20.125 16.859 1 74.62 185 THR B O 1
ATOM 3362 N N . ALA B 1 186 ? 35.594 -18.656 15.508 1 75.75 186 ALA B N 1
ATOM 3363 C CA . ALA B 1 186 ? 36.75 -19.547 15.43 1 75.75 186 ALA B CA 1
ATOM 3364 C C . ALA B 1 186 ? 37.438 -19.688 16.797 1 75.75 186 ALA B C 1
ATOM 3366 O O . ALA B 1 186 ? 38.062 -20.719 17.078 1 75.75 186 ALA B O 1
ATOM 3367 N N . SER B 1 187 ? 37.25 -18.688 17.578 1 81.12 187 SER B N 1
ATOM 3368 C CA . SER B 1 187 ? 37.844 -18.703 18.906 1 81.12 187 SER B CA 1
ATOM 3369 C C . SER B 1 187 ? 36.906 -19.359 19.922 1 81.12 187 SER B C 1
ATOM 3371 O O . SER B 1 187 ? 37.188 -19.375 21.109 1 81.12 187 SER B O 1
ATOM 3373 N N . GLY B 1 188 ? 35.75 -19.797 19.516 1 75.06 188 GLY B N 1
ATOM 3374 C CA . GLY B 1 188 ? 34.906 -20.594 20.359 1 75.06 188 GLY B CA 1
ATOM 3375 C C . GLY B 1 188 ? 33.688 -19.812 20.859 1 75.06 188 GLY B C 1
ATOM 3376 O O . GLY B 1 188 ? 32.938 -20.297 21.703 1 75.06 188 GLY B O 1
ATOM 3377 N N . VAL B 1 189 ? 33.625 -18.594 20.547 1 70.38 189 VAL B N 1
ATOM 3378 C CA . VAL B 1 189 ? 32.469 -17.828 21 1 70.38 189 VAL B CA 1
ATOM 3379 C C . VAL B 1 189 ? 31.234 -18.203 20.188 1 70.38 189 VAL B C 1
ATOM 3381 O O . VAL B 1 189 ? 31.328 -18.375 18.969 1 70.38 189 VAL B O 1
ATOM 3384 N N . ARG B 1 190 ? 30.172 -18.453 21.016 1 72.56 190 ARG B N 1
ATOM 3385 C CA . ARG B 1 190 ? 28.938 -18.844 20.344 1 72.56 190 ARG B CA 1
ATOM 3386 C C . ARG B 1 190 ? 28.391 -17.719 19.5 1 72.56 190 ARG B C 1
ATOM 3388 O O . ARG B 1 190 ? 28.359 -16.562 19.922 1 72.56 190 ARG B O 1
ATOM 3395 N N . THR B 1 191 ? 28.016 -18.031 18.266 1 69.88 191 THR B N 1
ATOM 3396 C CA . THR B 1 191 ? 27.531 -17.094 17.266 1 69.88 191 THR B CA 1
ATOM 3397 C C . THR B 1 191 ? 26.344 -16.297 17.812 1 69.88 191 THR B C 1
ATOM 3399 O O . THR B 1 191 ? 26.25 -15.094 17.578 1 69.88 191 THR B O 1
ATOM 3402 N N . LEU B 1 192 ? 25.578 -16.938 18.656 1 70.25 192 LEU B N 1
ATOM 3403 C CA . LEU B 1 192 ? 24.391 -16.281 19.188 1 70.25 192 LEU B CA 1
ATOM 3404 C C . LEU B 1 192 ? 24.766 -15.18 20.172 1 70.25 192 LEU B C 1
ATOM 3406 O O . LEU B 1 192 ? 24.109 -14.141 20.219 1 70.25 192 LEU B O 1
ATOM 3410 N N . ARG B 1 193 ? 25.781 -15.469 20.891 1 68.81 193 ARG B N 1
ATOM 3411 C CA . ARG B 1 193 ? 26.25 -14.469 21.844 1 68.81 193 ARG B CA 1
ATOM 3412 C C . ARG B 1 193 ? 26.828 -13.258 21.125 1 68.81 193 ARG B C 1
ATOM 3414 O O . ARG B 1 193 ? 26.641 -12.117 21.562 1 68.81 193 ARG B O 1
ATOM 3421 N N . VAL B 1 194 ? 27.438 -13.578 20.094 1 66.06 194 VAL B N 1
ATOM 3422 C CA . VAL B 1 194 ? 28 -12.492 19.297 1 66.06 194 VAL B CA 1
ATOM 3423 C C . VAL B 1 194 ? 26.891 -11.688 18.641 1 66.06 194 VAL B C 1
ATOM 3425 O O . VAL B 1 194 ? 26.953 -10.453 18.609 1 66.06 194 VAL B O 1
ATOM 3428 N N . LEU B 1 195 ? 25.891 -12.375 18.234 1 68.06 195 LEU B N 1
ATOM 3429 C CA . LEU B 1 195 ? 24.797 -11.711 17.547 1 68.06 195 LEU B CA 1
ATOM 3430 C C . LEU B 1 195 ? 24 -10.82 18.484 1 68.06 195 LEU B C 1
ATOM 3432 O O . LEU B 1 195 ? 23.656 -9.688 18.141 1 68.06 195 LEU B O 1
ATOM 3436 N N . THR B 1 196 ? 23.703 -11.344 19.672 1 71.12 196 THR B N 1
ATOM 3437 C CA . THR B 1 196 ? 22.891 -10.578 20.609 1 71.12 196 THR B CA 1
ATOM 3438 C C . THR B 1 196 ? 23.688 -9.43 21.203 1 71.12 196 THR B C 1
ATOM 3440 O O . THR B 1 196 ? 23.125 -8.367 21.5 1 71.12 196 THR B O 1
ATOM 3443 N N . SER B 1 197 ? 24.938 -9.633 21.297 1 65.06 197 SER B N 1
ATOM 3444 C CA . SER B 1 197 ? 25.75 -8.641 21.984 1 65.06 197 SER B CA 1
ATOM 3445 C C . SER B 1 197 ? 26.297 -7.598 21.016 1 65.06 197 SER B C 1
ATOM 3447 O O . SER B 1 197 ? 26.453 -6.43 21.375 1 65.06 197 SER B O 1
ATOM 3449 N N . HIS B 1 198 ? 26.516 -8.008 19.906 1 59.75 198 HIS B N 1
ATOM 3450 C CA . HIS B 1 198 ? 27.203 -7.09 19 1 59.75 198 HIS B CA 1
ATOM 3451 C C . HIS B 1 198 ? 26.344 -6.777 17.781 1 59.75 198 HIS B C 1
ATOM 3453 O O . HIS B 1 198 ? 26.328 -5.645 17.297 1 59.75 198 HIS B O 1
ATOM 3459 N N . VAL B 1 199 ? 25.594 -7.711 17.391 1 59.03 199 VAL B N 1
ATOM 3460 C CA . VAL B 1 199 ? 24.938 -7.602 16.094 1 59.03 199 VAL B CA 1
ATOM 3461 C C . VAL B 1 199 ? 23.656 -6.793 16.234 1 59.03 199 VAL B C 1
ATOM 3463 O O . VAL B 1 199 ? 23.391 -5.891 15.438 1 59.03 199 VAL B O 1
ATOM 3466 N N . LEU B 1 200 ? 22.984 -7.043 17.297 1 66 200 LEU B N 1
ATOM 3467 C CA . LEU B 1 200 ? 21.672 -6.418 17.422 1 66 200 LEU B CA 1
ATOM 3468 C C . LEU B 1 200 ? 21.797 -4.914 17.609 1 66 200 LEU B C 1
ATOM 3470 O O . LEU B 1 200 ? 21.047 -4.141 17 1 66 200 LEU B O 1
ATOM 3474 N N . PRO B 1 201 ? 22.797 -4.559 18.344 1 66.88 201 PRO B N 1
ATOM 3475 C CA . PRO B 1 201 ? 22.938 -3.111 18.484 1 66.88 201 PRO B CA 1
ATOM 3476 C C . PRO B 1 201 ? 23.391 -2.422 17.203 1 66.88 201 PRO B C 1
ATOM 3478 O O . PRO B 1 201 ? 22.984 -1.29 16.938 1 66.88 201 PRO B O 1
ATOM 3481 N N . ASN B 1 202 ? 24.188 -3.117 16.438 1 65.31 202 ASN B N 1
ATOM 3482 C CA . ASN B 1 202 ? 24.641 -2.539 15.172 1 65.31 202 ASN B CA 1
ATOM 3483 C C . ASN B 1 202 ? 23.531 -2.549 14.117 1 65.31 202 ASN B C 1
ATOM 3485 O O . ASN B 1 202 ? 23.453 -1.645 13.289 1 65.31 202 ASN B O 1
ATOM 3489 N N . ALA B 1 203 ? 22.781 -3.506 14.164 1 74.31 203 ALA B N 1
ATOM 3490 C CA . ALA B 1 203 ? 21.656 -3.627 13.227 1 74.31 203 ALA B CA 1
ATOM 3491 C C . ALA B 1 203 ? 20.516 -2.703 13.625 1 74.31 203 ALA B C 1
ATOM 3493 O O . ALA B 1 203 ? 19.641 -2.404 12.805 1 74.31 203 ALA B O 1
ATOM 3494 N N . ALA B 1 204 ? 20.688 -2.141 14.805 1 81.94 204 ALA B N 1
ATOM 3495 C CA . ALA B 1 204 ? 19.609 -1.315 15.336 1 81.94 204 ALA B CA 1
ATOM 3496 C C . ALA B 1 204 ? 19.469 -0.012 14.555 1 81.94 204 ALA B C 1
ATOM 3498 O O . ALA B 1 204 ? 18.359 0.476 14.336 1 81.94 204 ALA B O 1
ATOM 3499 N N . GLY B 1 205 ? 20.641 0.469 14.133 1 80.12 205 GLY B N 1
ATOM 3500 C CA . GLY B 1 205 ? 20.594 1.704 13.367 1 80.12 205 GLY B CA 1
ATOM 3501 C C . GLY B 1 205 ? 19.828 1.564 12.062 1 80.12 205 GLY B C 1
ATOM 3502 O O . GLY B 1 205 ? 18.953 2.373 11.758 1 80.12 205 GLY B O 1
ATOM 3503 N N . ALA B 1 206 ? 20.141 0.462 11.359 1 81.31 206 ALA B N 1
ATOM 3504 C CA . ALA B 1 206 ? 19.484 0.23 10.078 1 81.31 206 ALA B CA 1
ATOM 3505 C C . ALA B 1 206 ? 18 -0.082 10.266 1 81.31 206 ALA B C 1
ATOM 3507 O O . ALA B 1 206 ? 17.156 0.396 9.508 1 81.31 206 ALA B O 1
ATOM 3508 N N . VAL B 1 207 ? 17.688 -0.803 11.258 1 87.69 207 VAL B N 1
ATOM 3509 C CA . VAL B 1 207 ? 16.312 -1.226 11.516 1 87.69 207 VAL B CA 1
ATOM 3510 C C . VAL B 1 207 ? 15.477 -0.027 11.961 1 87.69 207 VAL B C 1
ATOM 3512 O O . VAL B 1 207 ? 14.328 0.127 11.547 1 87.69 207 VAL B O 1
ATOM 3515 N N . LEU B 1 208 ? 16.109 0.861 12.719 1 87.19 208 LEU B N 1
ATOM 3516 C CA . LEU B 1 208 ? 15.398 2.043 13.195 1 87.19 208 LEU B CA 1
ATOM 3517 C C . LEU B 1 208 ? 15.148 3.021 12.055 1 87.19 208 LEU B C 1
ATOM 3519 O O . LEU B 1 208 ? 14.125 3.711 12.031 1 87.19 208 LEU B O 1
ATOM 3523 N N . ALA B 1 209 ? 16.109 3.047 11.172 1 86.44 209 ALA B N 1
ATOM 3524 C CA . ALA B 1 209 ? 15.914 3.896 10 1 86.44 209 ALA B CA 1
ATOM 3525 C C . ALA B 1 209 ? 14.719 3.434 9.18 1 86.44 209 ALA B C 1
ATOM 3527 O O . ALA B 1 209 ? 13.891 4.25 8.758 1 86.44 209 ALA B O 1
ATOM 3528 N N . VAL B 1 210 ? 14.633 2.18 9.047 1 88.81 210 VAL B N 1
ATOM 3529 C CA . VAL B 1 210 ? 13.523 1.623 8.281 1 88.81 210 VAL B CA 1
ATOM 3530 C C . VAL B 1 210 ? 12.219 1.8 9.062 1 88.81 210 VAL B C 1
ATOM 3532 O O . VAL B 1 210 ? 11.172 2.062 8.469 1 88.81 210 VAL B O 1
ATOM 3535 N N . ALA B 1 211 ? 12.297 1.669 10.297 1 92.31 211 ALA B N 1
ATOM 3536 C CA . ALA B 1 211 ? 11.125 1.876 11.141 1 92.31 211 ALA B CA 1
ATOM 3537 C C . ALA B 1 211 ? 10.578 3.295 10.992 1 92.31 211 ALA B C 1
ATOM 3539 O O . ALA B 1 211 ? 9.367 3.502 10.945 1 92.31 211 ALA B O 1
ATOM 3540 N N . GLY B 1 212 ? 11.523 4.23 10.961 1 91.56 212 GLY B N 1
ATOM 3541 C CA . GLY B 1 212 ? 11.109 5.613 10.758 1 91.56 212 GLY B CA 1
ATOM 3542 C C . GLY B 1 212 ? 10.344 5.824 9.469 1 91.56 212 GLY B C 1
ATOM 3543 O O . GLY B 1 212 ? 9.312 6.5 9.461 1 91.56 212 GLY B O 1
ATOM 3544 N N . LEU B 1 213 ? 10.82 5.215 8.484 1 88.81 213 LEU B N 1
ATOM 3545 C CA . LEU B 1 213 ? 10.148 5.324 7.195 1 88.81 213 LEU B CA 1
ATOM 3546 C C . LEU B 1 213 ? 8.805 4.609 7.219 1 88.81 213 LEU B C 1
ATOM 3548 O O . LEU B 1 213 ? 7.844 5.055 6.578 1 88.81 213 LEU B O 1
ATOM 3552 N N . GLN B 1 214 ? 8.75 3.564 7.941 1 94.5 214 GLN B N 1
ATOM 3553 C CA . GLN B 1 214 ? 7.535 2.752 8.016 1 94.5 214 GLN B CA 1
ATOM 3554 C C . GLN B 1 214 ? 6.422 3.49 8.75 1 94.5 214 GLN B C 1
ATOM 3556 O O . GLN B 1 214 ? 5.242 3.18 8.578 1 94.5 214 GLN B O 1
ATOM 3561 N N . ILE B 1 215 ? 6.789 4.43 9.594 1 95.69 215 ILE B N 1
ATOM 3562 C CA . ILE B 1 215 ? 5.781 5.184 10.328 1 95.69 215 ILE B CA 1
ATOM 3563 C C . ILE B 1 215 ? 4.855 5.906 9.352 1 95.69 215 ILE B C 1
ATOM 3565 O O . ILE B 1 215 ? 3.633 5.871 9.5 1 95.69 215 ILE B O 1
ATOM 3569 N N . GLY B 1 216 ? 5.473 6.559 8.383 1 94.38 216 GLY B N 1
ATOM 3570 C CA . GLY B 1 216 ? 4.664 7.219 7.371 1 94.38 216 GLY B CA 1
ATOM 3571 C C . GLY B 1 216 ? 3.697 6.277 6.676 1 94.38 216 GLY B C 1
ATOM 3572 O O . GLY B 1 216 ? 2.516 6.598 6.52 1 94.38 216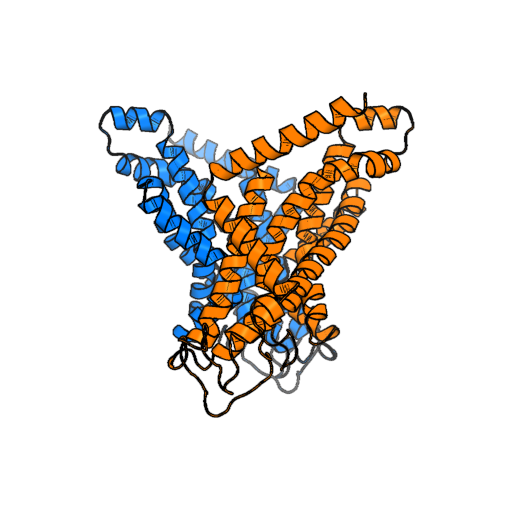 GLY B O 1
ATOM 3573 N N . THR B 1 217 ? 4.137 5.141 6.355 1 92.94 217 THR B N 1
ATOM 3574 C CA . THR B 1 217 ? 3.307 4.145 5.684 1 92.94 217 THR B CA 1
ATOM 3575 C C . THR B 1 217 ? 2.217 3.627 6.617 1 92.94 217 THR B C 1
ATOM 3577 O O . THR B 1 217 ? 1.094 3.365 6.184 1 92.94 217 THR B O 1
ATOM 3580 N N . ALA B 1 218 ? 2.588 3.463 7.785 1 96.25 218 ALA B N 1
ATOM 3581 C CA . ALA B 1 218 ? 1.631 2.977 8.773 1 96.25 218 ALA B CA 1
ATOM 3582 C C . ALA B 1 218 ? 0.511 3.988 9 1 96.25 218 ALA B C 1
ATOM 3584 O O . ALA B 1 218 ? -0.654 3.611 9.148 1 96.25 218 ALA B O 1
ATOM 3585 N N . VAL B 1 219 ? 0.919 5.238 9.055 1 96.31 219 VAL B N 1
ATOM 3586 C CA . VAL B 1 219 ? -0.093 6.281 9.203 1 96.31 219 VAL B CA 1
ATOM 3587 C C . VAL B 1 219 ? -1.107 6.176 8.062 1 96.31 219 VAL B C 1
ATOM 3589 O O . VAL B 1 219 ? -2.316 6.238 8.297 1 96.31 219 VAL B O 1
ATOM 3592 N N . LEU B 1 220 ? -0.643 5.984 6.938 1 94.81 220 LEU B N 1
ATOM 3593 C CA . LEU B 1 220 ? -1.498 5.914 5.758 1 94.81 220 LEU B CA 1
ATOM 3594 C C . LEU B 1 220 ? -2.377 4.668 5.797 1 94.81 220 LEU B C 1
ATOM 3596 O O . LEU B 1 220 ? -3.574 4.738 5.508 1 94.81 220 LEU B O 1
ATOM 3600 N N . ALA B 1 221 ? -1.804 3.58 6.152 1 94.94 221 ALA B N 1
ATOM 3601 C CA . ALA B 1 221 ? -2.547 2.324 6.207 1 94.94 221 ALA B CA 1
ATOM 3602 C C . ALA B 1 221 ? -3.627 2.373 7.285 1 94.94 221 ALA B C 1
ATOM 3604 O O . ALA B 1 221 ? -4.77 1.979 7.043 1 94.94 221 ALA B O 1
ATOM 3605 N N . VAL B 1 222 ? -3.25 2.885 8.406 1 95.38 222 VAL B N 1
ATOM 3606 C CA . VAL B 1 222 ? -4.188 3.006 9.516 1 95.38 222 VAL B CA 1
ATOM 3607 C C . VAL B 1 222 ? -5.332 3.936 9.133 1 95.38 222 VAL B C 1
ATOM 3609 O O . VAL B 1 222 ? -6.504 3.607 9.336 1 95.38 222 VAL B O 1
ATOM 3612 N N . SER B 1 223 ? -4.969 5.051 8.586 1 94.56 223 SER B N 1
ATOM 3613 C CA . SER B 1 223 ? -5.984 6.012 8.172 1 94.56 223 SER B CA 1
ATOM 3614 C C . SER B 1 223 ? -6.91 5.418 7.117 1 94.56 223 SER B C 1
ATOM 3616 O O . SER B 1 223 ? -8.117 5.664 7.137 1 94.56 223 SER B O 1
ATOM 3618 N N . SER B 1 224 ? -6.395 4.633 6.238 1 93.31 224 SER B N 1
ATOM 3619 C CA . SER B 1 224 ? -7.18 4.02 5.172 1 93.31 224 SER B CA 1
ATOM 3620 C C . SER B 1 224 ? -8.188 3.016 5.73 1 93.31 224 SER B C 1
ATOM 3622 O O . SER B 1 224 ? -9.352 3.014 5.336 1 93.31 224 SER B O 1
ATOM 3624 N N . LEU B 1 225 ? -7.789 2.227 6.633 1 93.25 225 LEU B N 1
ATOM 3625 C CA . LEU B 1 225 ? -8.68 1.229 7.215 1 93.25 225 LEU B CA 1
ATOM 3626 C C . LEU B 1 225 ? -9.727 1.892 8.102 1 93.25 225 LEU B C 1
ATOM 3628 O O . LEU B 1 225 ? -10.883 1.451 8.148 1 93.25 225 LEU B O 1
ATOM 3632 N N . SER B 1 226 ? -9.273 2.938 8.758 1 93.38 226 SER B N 1
ATOM 3633 C CA . SER B 1 226 ? -10.234 3.705 9.547 1 93.38 226 SER B CA 1
ATOM 3634 C C . SER B 1 226 ? -11.266 4.391 8.656 1 93.38 226 SER B C 1
ATOM 3636 O O . SER B 1 226 ? -12.438 4.484 9.016 1 93.38 226 SER B O 1
ATOM 3638 N N . PHE B 1 227 ? -10.789 4.883 7.582 1 90.38 227 PHE B N 1
ATOM 3639 C CA . PHE B 1 227 ? -11.68 5.477 6.594 1 90.38 227 PHE B CA 1
ATOM 3640 C C . PHE B 1 227 ? -12.742 4.477 6.152 1 90.38 227 PHE B C 1
ATOM 3642 O O . PHE B 1 227 ? -13.891 4.852 5.898 1 90.38 227 PHE B O 1
ATOM 3649 N N . LEU B 1 228 ? -12.422 3.236 6.141 1 89.38 228 LEU B N 1
ATOM 3650 C CA . LEU B 1 228 ? -13.344 2.191 5.711 1 89.38 228 LEU B CA 1
ATOM 3651 C C . LEU B 1 228 ? -14.289 1.801 6.844 1 89.38 228 LEU B C 1
ATOM 3653 O O . LEU B 1 228 ? -15.188 0.975 6.656 1 89.38 228 LEU B O 1
ATOM 3657 N N . GLY B 1 229 ? -14.016 2.285 7.992 1 89.69 229 GLY B N 1
ATOM 3658 C CA . GLY B 1 229 ? -14.945 2.068 9.094 1 89.69 229 GLY B CA 1
ATOM 3659 C C . GLY B 1 229 ? -14.445 1.051 10.102 1 89.69 229 GLY B C 1
ATOM 3660 O O . GLY B 1 229 ? -15.195 0.622 10.977 1 89.69 229 GLY B O 1
ATOM 3661 N N . PHE B 1 230 ? -13.172 0.693 9.984 1 91 230 PHE B N 1
ATOM 3662 C CA . PHE B 1 230 ? -12.664 -0.342 10.875 1 91 230 PHE B CA 1
ATOM 3663 C C . PHE B 1 230 ? -11.914 0.275 12.055 1 91 230 PHE B C 1
ATOM 3665 O O . PHE B 1 230 ? -11.383 -0.442 12.906 1 91 230 PHE B O 1
ATOM 3672 N N . GLY B 1 231 ? -11.844 1.534 12.016 1 88.62 231 GLY B N 1
ATOM 3673 C CA . GLY B 1 231 ? -11.055 2.225 13.023 1 88.62 231 GLY B CA 1
ATOM 3674 C C . GLY B 1 231 ? -11.805 2.434 14.328 1 88.62 231 GLY B C 1
ATOM 3675 O O . GLY B 1 231 ? -12.445 1.508 14.836 1 88.62 231 GLY B O 1
ATOM 3676 N N . ALA B 1 232 ? -11.664 3.572 14.891 1 87.31 232 ALA B N 1
ATOM 3677 C CA . ALA B 1 232 ? -12.258 3.9 16.188 1 87.31 232 ALA B CA 1
ATOM 3678 C C . ALA B 1 232 ? -13.781 3.904 16.094 1 87.31 232 ALA B C 1
ATOM 3680 O O . ALA B 1 232 ? -14.352 4.355 15.102 1 87.31 232 ALA B O 1
ATOM 3681 N N . VAL B 1 233 ? -14.398 3.398 17.094 1 85.44 233 VAL B N 1
ATOM 3682 C CA . VAL B 1 233 ? -15.859 3.363 17.172 1 85.44 233 VAL B CA 1
ATOM 3683 C C . VAL B 1 233 ? -16.391 4.746 17.531 1 85.44 233 VAL B C 1
ATOM 3685 O O . VAL B 1 233 ? -15.922 5.367 18.484 1 85.44 233 VAL B O 1
ATOM 3688 N N . PRO B 1 234 ? -17.234 5.227 16.656 1 82.44 234 PRO B N 1
ATOM 3689 C CA . PRO B 1 234 ? -17.844 6.508 17.016 1 82.44 234 PRO B CA 1
ATOM 3690 C C . PRO B 1 234 ? -18.391 6.516 18.453 1 82.44 234 PRO B C 1
ATOM 3692 O O . PRO B 1 234 ? -18.844 5.48 18.938 1 82.44 234 PRO B O 1
ATOM 3695 N N . PRO B 1 235 ? -18.203 7.68 19.25 1 88.81 235 PRO B N 1
ATOM 3696 C CA . PRO B 1 235 ? -17.922 9.031 18.75 1 88.81 235 PRO B CA 1
ATOM 3697 C C . PRO B 1 235 ? -16.453 9.422 18.875 1 88.81 235 PRO B C 1
ATOM 3699 O O . PRO B 1 235 ? -16.109 10.586 18.656 1 88.81 235 PRO B O 1
ATOM 3702 N N . THR B 1 236 ? -15.68 8.461 19.203 1 89.62 236 THR B N 1
ATOM 3703 C CA . THR B 1 236 ? -14.266 8.727 19.438 1 89.62 236 THR B CA 1
ATOM 3704 C C . THR B 1 236 ? -13.594 9.227 18.156 1 89.62 236 THR B C 1
ATOM 3706 O O . THR B 1 236 ? -13.656 8.57 17.125 1 89.62 236 THR B O 1
ATOM 3709 N N . PRO B 1 237 ? -12.945 10.383 18.312 1 92.75 237 PRO B N 1
ATOM 3710 C CA . PRO B 1 237 ? -12.305 10.93 17.109 1 92.75 237 PRO B CA 1
ATOM 3711 C C . PRO B 1 237 ? -10.992 10.234 16.766 1 92.75 237 PRO B C 1
ATOM 3713 O O . PRO B 1 237 ? -10.242 9.852 17.672 1 92.75 237 PRO B O 1
ATOM 3716 N N . GLU B 1 238 ? -10.758 10.039 15.586 1 93.81 238 GLU B N 1
ATOM 3717 C CA . GLU B 1 238 ? -9.562 9.492 14.945 1 93.81 238 GLU B CA 1
ATOM 3718 C C . GLU B 1 238 ? -9.414 10.016 13.516 1 93.81 238 GLU B C 1
ATOM 3720 O O . GLU B 1 238 ? -10.414 10.273 12.844 1 93.81 238 GLU B O 1
ATOM 3725 N N . TRP B 1 239 ? -8.219 10.25 13.133 1 95.44 239 TRP B N 1
ATOM 3726 C CA . TRP B 1 239 ? -7.965 10.969 11.891 1 95.44 239 TRP B CA 1
ATOM 3727 C C . TRP B 1 239 ? -8.664 10.281 10.711 1 95.44 239 TRP B C 1
ATOM 3729 O O . TRP B 1 239 ? -9.344 10.938 9.93 1 95.44 239 TRP B O 1
ATOM 3739 N N . GLY B 1 240 ? -8.477 9.023 10.617 1 92.69 240 GLY B N 1
ATOM 3740 C CA . GLY B 1 240 ? -9.07 8.312 9.5 1 92.69 240 GLY B CA 1
ATOM 3741 C C . GLY B 1 240 ? -10.586 8.352 9.5 1 92.69 240 GLY B C 1
ATOM 3742 O O . GLY B 1 240 ? -11.211 8.508 8.453 1 92.69 240 GLY B O 1
ATOM 3743 N N . SER B 1 241 ? -11.203 8.211 10.625 1 93 241 SER B N 1
ATOM 3744 C CA . SER B 1 241 ? -12.656 8.266 10.734 1 93 241 SER B CA 1
ATOM 3745 C C . SER B 1 241 ? -13.1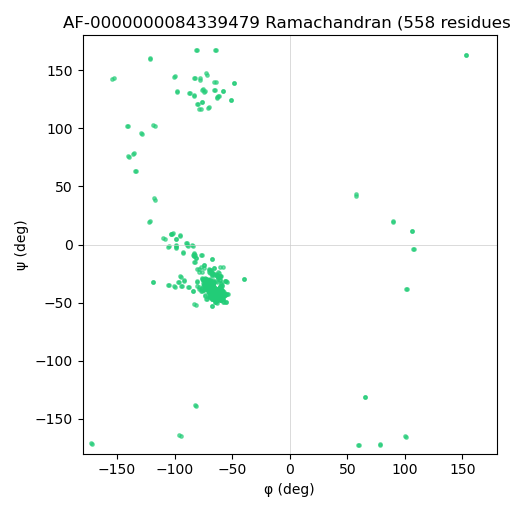8 9.672 10.453 1 93 241 SER B C 1
ATOM 3747 O O . SER B 1 241 ? -14.273 9.836 9.906 1 93 241 SER B O 1
ATOM 3749 N N . LEU B 1 242 ? -12.367 10.648 10.844 1 94.38 242 LEU B N 1
ATOM 3750 C CA . LEU B 1 242 ? -12.758 12.023 10.57 1 94.38 242 LEU B CA 1
ATOM 3751 C C . LEU B 1 242 ? -12.773 12.289 9.062 1 94.38 242 LEU B C 1
ATOM 3753 O O . LEU B 1 242 ? -13.648 13 8.562 1 94.38 242 LEU B O 1
ATOM 3757 N N . VAL B 1 243 ? -11.852 11.742 8.375 1 91.94 243 VAL B N 1
ATOM 3758 C CA . VAL B 1 243 ? -11.812 11.867 6.922 1 91.94 243 VAL B CA 1
ATOM 3759 C C . VAL B 1 243 ? -13.031 11.188 6.312 1 91.94 243 VAL B C 1
ATOM 3761 O O . VAL B 1 243 ? -13.664 11.727 5.398 1 91.94 243 VAL B O 1
ATOM 3764 N N . ALA B 1 244 ? -13.406 10.07 6.84 1 90.94 244 ALA B N 1
ATOM 3765 C CA . ALA B 1 244 ? -14.523 9.281 6.34 1 90.94 244 ALA B CA 1
ATOM 3766 C C . ALA B 1 244 ? -15.844 10.023 6.512 1 90.94 244 ALA B C 1
ATOM 3768 O O . ALA B 1 244 ? -16.734 9.922 5.668 1 90.94 244 ALA B O 1
ATOM 3769 N N . ALA B 1 245 ? -15.93 10.727 7.586 1 89.5 245 ALA B N 1
ATOM 3770 C CA . ALA B 1 245 ? -17.156 11.438 7.898 1 89.5 245 ALA B CA 1
ATOM 3771 C C . ALA B 1 245 ? -17.453 12.516 6.855 1 89.5 245 ALA B C 1
ATOM 3773 O O . ALA B 1 245 ? -18.609 12.852 6.613 1 89.5 245 ALA B O 1
ATOM 3774 N N . GLY B 1 246 ? -16.406 12.992 6.238 1 89.5 246 GLY B N 1
ATOM 3775 C CA . GLY B 1 246 ? -16.578 14.07 5.277 1 89.5 246 GLY B CA 1
ATOM 3776 C C . GLY B 1 246 ? -16.828 13.578 3.865 1 89.5 246 GLY B C 1
ATOM 3777 O O . GLY B 1 246 ? -17.078 14.375 2.961 1 89.5 246 GLY B O 1
ATOM 3778 N N . ARG B 1 247 ? -16.891 12.312 3.674 1 84.5 247 ARG B N 1
ATOM 3779 C CA . ARG B 1 247 ? -17 11.75 2.334 1 84.5 247 ARG B CA 1
ATOM 3780 C C . ARG B 1 247 ? -18.312 12.156 1.673 1 84.5 247 ARG B C 1
ATOM 3782 O O . ARG B 1 247 ? -18.344 12.492 0.487 1 84.5 247 ARG B O 1
ATOM 3789 N N . ASN B 1 248 ? -19.359 12.141 2.457 1 85.12 248 ASN B N 1
ATOM 3790 C CA . ASN B 1 248 ? -20.688 12.406 1.91 1 85.12 248 ASN B CA 1
ATOM 3791 C C . ASN B 1 248 ? -20.969 13.906 1.824 1 85.12 248 ASN B C 1
ATOM 3793 O O . ASN B 1 248 ? -22 14.312 1.303 1 85.12 248 ASN B O 1
ATOM 3797 N N . TYR B 1 249 ? -20 14.711 2.273 1 89.12 249 TYR B N 1
ATOM 3798 C CA . TYR B 1 249 ? -20.25 16.141 2.348 1 89.12 249 TYR B CA 1
ATOM 3799 C C . TYR B 1 249 ? -19.234 16.906 1.509 1 89.12 249 TYR B C 1
ATOM 3801 O O . TYR B 1 249 ? -19.078 18.125 1.668 1 89.12 249 TYR B O 1
ATOM 3809 N N . LEU B 1 250 ? -18.656 16.25 0.63 1 83.75 250 LEU B N 1
ATOM 3810 C CA . LEU B 1 250 ? -17.562 16.859 -0.128 1 83.75 250 LEU B CA 1
ATOM 3811 C C . LEU B 1 250 ? -18.078 18.031 -0.945 1 83.75 250 LEU B C 1
ATOM 3813 O O . LEU B 1 250 ? -17.375 19.031 -1.1 1 83.75 250 LEU B O 1
ATOM 3817 N N . ALA B 1 251 ? -19.266 17.984 -1.374 1 84.5 251 ALA B N 1
ATOM 3818 C CA . ALA B 1 251 ? -19.828 19.031 -2.221 1 84.5 251 ALA B CA 1
ATOM 3819 C C . ALA B 1 251 ? -20.281 20.234 -1.385 1 84.5 251 ALA B C 1
ATOM 3821 O O . ALA B 1 251 ? -20.188 21.375 -1.827 1 84.5 251 ALA B O 1
ATOM 3822 N N . THR B 1 252 ? -20.719 20.031 -0.194 1 90 252 THR B N 1
ATOM 3823 C CA . THR B 1 252 ? -21.344 21.078 0.615 1 90 252 THR B CA 1
ATOM 3824 C C . THR B 1 252 ? -20.391 21.547 1.705 1 90 252 THR B C 1
ATOM 3826 O O . THR B 1 252 ? -20.375 22.734 2.051 1 90 252 THR B O 1
ATOM 3829 N N . ALA B 1 253 ? -19.625 20.609 2.209 1 94.44 253 ALA B N 1
ATOM 3830 C CA . ALA B 1 253 ? -18.719 20.906 3.322 1 94.44 253 ALA B CA 1
ATOM 3831 C C . ALA B 1 253 ? -17.391 20.203 3.146 1 94.44 253 ALA B C 1
ATOM 3833 O O . ALA B 1 253 ? -17.016 19.328 3.947 1 94.44 253 ALA B O 1
ATOM 3834 N N . TRP B 1 254 ? -16.594 20.766 2.258 1 91.44 254 TRP B N 1
ATOM 3835 C CA . TRP B 1 254 ? -15.367 20.094 1.847 1 91.44 254 TRP B CA 1
ATOM 3836 C C . TRP B 1 254 ? -14.359 20.047 2.992 1 91.44 254 TRP B C 1
ATOM 3838 O O . TRP B 1 254 ? -13.492 19.156 3.031 1 91.44 254 TRP B O 1
ATOM 3848 N N . TRP B 1 255 ? -14.453 20.922 3.951 1 95.19 255 TRP B N 1
ATOM 3849 C CA . TRP B 1 255 ? -13.445 21.031 5.004 1 95.19 255 TRP B CA 1
ATOM 3850 C C . TRP B 1 255 ? -13.492 19.828 5.934 1 95.19 255 TRP B C 1
ATOM 3852 O O . TRP B 1 255 ? -12.492 19.484 6.566 1 95.19 255 TRP B O 1
ATOM 3862 N N . ILE B 1 256 ? -14.625 19.109 5.988 1 94.12 256 ILE B N 1
ATOM 3863 C CA . ILE B 1 256 ? -14.789 17.984 6.91 1 94.12 256 ILE B CA 1
ATOM 3864 C C . ILE B 1 256 ? -13.844 16.859 6.516 1 94.12 256 ILE B C 1
ATOM 3866 O O . ILE B 1 256 ? -13.312 16.156 7.383 1 94.12 256 ILE B O 1
ATOM 3870 N N . SER B 1 257 ? -13.609 16.688 5.246 1 92.38 257 SER B N 1
ATOM 3871 C CA . SER B 1 257 ? -12.734 15.617 4.785 1 92.38 257 SER B CA 1
ATOM 3872 C C . SER B 1 257 ? -11.344 16.141 4.465 1 92.38 257 SER B C 1
ATOM 3874 O O . SER B 1 257 ? -10.336 15.516 4.816 1 92.38 257 SER B O 1
ATOM 3876 N N . VAL B 1 258 ? -11.219 17.297 3.936 1 92.94 258 VAL B N 1
ATOM 3877 C CA . VAL B 1 258 ? -9.969 17.812 3.371 1 92.94 258 VAL B CA 1
ATOM 3878 C C . VAL B 1 258 ? -9.031 18.234 4.496 1 92.94 258 VAL B C 1
ATOM 3880 O O . VAL B 1 258 ? -7.82 17.984 4.43 1 92.94 258 VAL B O 1
ATOM 3883 N N . LEU B 1 259 ? -9.531 18.812 5.469 1 95.75 259 LEU B N 1
ATOM 3884 C CA . LEU B 1 259 ? -8.656 19.359 6.504 1 95.75 259 LEU B CA 1
ATOM 3885 C C . LEU B 1 259 ? -8.055 18.234 7.352 1 95.75 259 LEU B C 1
ATOM 3887 O O . LEU B 1 259 ? -6.844 18.219 7.586 1 95.75 259 LEU B O 1
ATOM 3891 N N . PRO B 1 260 ? -8.875 17.266 7.809 1 95.44 260 PRO B N 1
ATOM 3892 C CA . PRO B 1 260 ? -8.234 16.109 8.461 1 95.44 260 PRO B CA 1
ATOM 3893 C C . PRO B 1 260 ? -7.254 15.391 7.539 1 95.44 260 PRO B C 1
ATOM 3895 O O . PRO B 1 260 ? -6.207 14.922 7.988 1 95.44 260 PRO B O 1
ATOM 3898 N N . THR B 1 261 ? -7.625 15.273 6.324 1 93.75 261 THR B N 1
ATOM 3899 C CA . THR B 1 261 ? -6.719 14.656 5.363 1 93.75 261 THR B CA 1
ATOM 3900 C C . THR B 1 261 ? -5.406 15.422 5.281 1 93.75 261 THR B C 1
ATOM 3902 O O . THR B 1 261 ? -4.332 14.828 5.211 1 93.75 261 THR B O 1
ATOM 3905 N N . SER B 1 262 ? -5.488 16.703 5.266 1 95.75 262 SER B N 1
ATOM 3906 C CA . SER B 1 262 ? -4.297 17.547 5.211 1 95.75 262 SER B CA 1
ATOM 3907 C C . SER B 1 262 ? -3.4 17.312 6.422 1 95.75 262 SER B C 1
ATOM 3909 O O . SER B 1 262 ? -2.174 17.391 6.316 1 95.75 262 SER B O 1
ATOM 3911 N N . VAL B 1 263 ? -3.988 17.078 7.547 1 96.81 263 VAL B N 1
ATOM 3912 C CA . VAL B 1 263 ? -3.219 16.797 8.75 1 96.81 263 VAL B CA 1
ATOM 3913 C C . VAL B 1 263 ? -2.486 15.461 8.594 1 96.81 263 VAL B C 1
ATOM 3915 O O . VAL B 1 263 ? -1.306 15.352 8.938 1 96.81 263 VAL B O 1
ATOM 3918 N N . VAL B 1 264 ? -3.158 14.492 8.062 1 96.19 264 VAL B N 1
ATOM 3919 C CA . VAL B 1 264 ? -2.549 13.195 7.805 1 96.19 264 VAL B CA 1
ATOM 3920 C C . VAL B 1 264 ? -1.379 13.352 6.836 1 96.19 264 VAL B C 1
ATOM 3922 O O . VAL B 1 264 ? -0.276 12.867 7.102 1 96.19 264 VAL B O 1
ATOM 3925 N N . VAL B 1 265 ? -1.6 14.086 5.824 1 95.31 265 VAL B N 1
ATOM 3926 C CA . VAL B 1 265 ? -0.597 14.305 4.789 1 95.31 265 VAL B CA 1
ATOM 3927 C C . VAL B 1 265 ? 0.603 15.047 5.375 1 95.31 265 VAL B C 1
ATOM 3929 O O . VAL B 1 265 ? 1.751 14.648 5.152 1 95.31 265 VAL B O 1
ATOM 3932 N N . ALA B 1 266 ? 0.336 16.078 6.094 1 96.38 266 ALA B N 1
ATOM 3933 C CA . ALA B 1 266 ? 1.408 16.859 6.711 1 96.38 266 ALA B CA 1
ATOM 3934 C C . ALA B 1 266 ? 2.246 15.984 7.645 1 96.38 266 ALA B C 1
ATOM 3936 O O . ALA B 1 266 ? 3.473 16.109 7.676 1 96.38 266 ALA B O 1
ATOM 3937 N N . THR B 1 267 ? 1.582 15.164 8.344 1 96.75 267 THR B N 1
ATOM 3938 C CA . THR B 1 267 ? 2.271 14.281 9.273 1 96.75 267 THR B CA 1
ATOM 3939 C C . THR B 1 267 ? 3.15 13.281 8.523 1 96.75 267 THR B C 1
ATOM 3941 O O . THR B 1 267 ? 4.316 13.094 8.867 1 96.75 267 THR B O 1
ATOM 3944 N N . VAL B 1 268 ? 2.637 12.734 7.543 1 95.06 268 VAL B N 1
ATOM 3945 C CA . VAL B 1 268 ? 3.369 11.75 6.754 1 95.06 268 VAL B CA 1
ATOM 3946 C C . VAL B 1 268 ? 4.578 12.406 6.098 1 95.06 268 VAL B C 1
ATOM 3948 O O . VAL B 1 268 ? 5.688 11.867 6.133 1 95.06 268 VAL B O 1
ATOM 3951 N N . LEU B 1 269 ? 4.395 13.578 5.531 1 94 269 LEU B N 1
ATOM 3952 C CA . LEU B 1 269 ? 5.492 14.297 4.895 1 94 269 LEU B CA 1
ATOM 3953 C C . LEU B 1 269 ? 6.578 14.633 5.91 1 94 269 LEU B C 1
ATOM 3955 O O . LEU B 1 269 ? 7.77 14.523 5.609 1 94 269 LEU B O 1
ATOM 3959 N N . ALA B 1 270 ? 6.121 15.008 7.012 1 96.25 270 ALA B N 1
ATOM 3960 C CA . ALA B 1 270 ? 7.066 15.367 8.062 1 96.25 270 ALA B CA 1
ATOM 3961 C C . ALA B 1 270 ? 7.863 14.148 8.531 1 96.25 270 ALA B C 1
ATOM 3963 O O . ALA B 1 270 ? 9.086 14.219 8.664 1 96.25 270 ALA B O 1
ATOM 3964 N N . VAL B 1 271 ? 7.215 13.078 8.727 1 94.69 271 VAL B N 1
ATOM 3965 C CA . VAL B 1 271 ? 7.863 11.844 9.172 1 94.69 271 VAL B CA 1
ATOM 3966 C C . VAL B 1 271 ? 8.867 11.383 8.117 1 94.69 271 VAL B C 1
ATOM 3968 O O . VAL B 1 271 ? 10 11.016 8.438 1 94.69 271 VAL B O 1
ATOM 3971 N N . ASN B 1 272 ? 8.469 11.445 6.93 1 90.44 272 ASN B N 1
ATOM 3972 C CA . ASN B 1 272 ? 9.344 11.016 5.84 1 90.44 272 ASN B CA 1
ATOM 3973 C C . ASN B 1 272 ? 10.578 11.906 5.738 1 90.44 272 ASN B C 1
ATOM 3975 O O . ASN B 1 272 ? 11.688 11.406 5.52 1 90.44 272 ASN B O 1
ATOM 3979 N N . ARG B 1 273 ? 10.336 13.117 5.867 1 90.88 273 ARG B N 1
ATOM 3980 C CA . ARG B 1 273 ? 11.453 14.055 5.789 1 90.88 273 ARG B CA 1
ATOM 3981 C C . ARG B 1 273 ? 12.453 13.805 6.91 1 90.88 273 ARG B C 1
ATOM 3983 O O . ARG B 1 273 ? 13.664 13.805 6.68 1 90.88 273 ARG B O 1
ATOM 3990 N N . VAL B 1 274 ? 11.945 13.633 8.047 1 92.75 274 VAL B N 1
ATOM 3991 C CA . VAL B 1 274 ? 12.805 13.406 9.211 1 92.75 274 VAL B CA 1
ATOM 3992 C C . VAL B 1 274 ? 13.508 12.062 9.078 1 92.75 274 VAL B C 1
ATOM 3994 O O . VAL B 1 274 ? 14.703 11.945 9.352 1 92.75 274 VAL B O 1
ATOM 3997 N N . ALA B 1 275 ? 12.766 11.055 8.641 1 90.31 275 ALA B N 1
ATOM 3998 C CA . ALA B 1 275 ? 13.328 9.719 8.492 1 90.31 275 ALA B CA 1
ATOM 3999 C C . ALA B 1 275 ? 14.445 9.703 7.445 1 90.31 275 ALA B C 1
ATOM 4001 O O . ALA B 1 275 ? 15.484 9.078 7.645 1 90.31 275 ALA B O 1
ATOM 4002 N N . ARG B 1 276 ? 14.281 10.383 6.406 1 84.19 276 ARG B N 1
ATOM 4003 C CA . ARG B 1 276 ? 15.297 10.445 5.355 1 84.19 276 ARG B CA 1
ATOM 4004 C C . ARG B 1 276 ? 16.531 11.195 5.832 1 84.19 276 ARG B C 1
ATOM 4006 O O . ARG B 1 276 ? 17.656 10.836 5.484 1 84.19 276 ARG B O 1
ATOM 4013 N N . ALA B 1 277 ? 16.297 12.273 6.531 1 85.06 277 ALA B N 1
ATOM 4014 C CA . ALA B 1 277 ? 17.406 13.039 7.074 1 85.06 277 ALA B CA 1
ATOM 4015 C C . ALA B 1 277 ? 18.266 12.18 8 1 85.06 277 ALA B C 1
ATOM 4017 O O . ALA B 1 277 ? 19.5 12.312 8.023 1 85.06 277 ALA B O 1
ATOM 4018 N N . TYR B 1 278 ? 17.656 11.344 8.68 1 80.62 278 TYR B N 1
ATOM 4019 C CA . TYR B 1 278 ? 18.375 10.477 9.617 1 80.62 278 TYR B CA 1
ATOM 4020 C C . TYR B 1 278 ? 19.062 9.328 8.891 1 80.62 278 TYR B C 1
ATOM 4022 O O . TYR B 1 278 ? 20.141 8.883 9.289 1 80.62 278 TYR B O 1
ATOM 4030 N N . ALA B 1 279 ? 18.438 8.805 7.855 1 75.12 279 ALA B N 1
ATOM 4031 C CA . ALA B 1 279 ? 19.016 7.699 7.098 1 75.12 279 ALA B CA 1
ATOM 4032 C C . ALA B 1 279 ? 20.266 8.133 6.348 1 75.12 279 ALA B C 1
ATOM 4034 O O . ALA B 1 279 ? 21.156 7.324 6.094 1 75.12 279 ALA B O 1
ATOM 4035 N N . ARG B 1 280 ? 20.438 9.305 6 1 62.72 280 ARG B N 1
ATOM 4036 C CA . ARG B 1 280 ? 21.594 9.828 5.289 1 62.72 280 ARG B CA 1
ATOM 4037 C C . ARG B 1 280 ? 22.75 10.102 6.25 1 62.72 280 ARG B C 1
ATOM 4039 O O . ARG B 1 280 ? 23.906 10.258 5.824 1 62.72 280 ARG B O 1
ATOM 4046 N N . ARG B 1 281 ? 22.531 10.07 7.477 1 55.62 281 ARG B N 1
ATOM 4047 C CA . ARG B 1 281 ? 23.641 10.305 8.406 1 55.62 281 ARG B CA 1
ATOM 4048 C C . ARG B 1 281 ? 24.281 8.992 8.844 1 55.62 281 ARG B C 1
ATOM 4050 O O . ARG B 1 281 ? 23.594 7.98 8.984 1 55.62 281 ARG B O 1
#

Organism: Pseudonocardia thermophila (NCBI:txid1848)

Foldseek 3Di:
DVVVVVVVVVVVVVVVVVVCVVPVLLVLLVVLVVLLVCLQPPVCVVPVDDQPDFDQVQALAPADPPQNLGAYRRHGRLSSLLSNQSNLLLVLLVLLLVLLQVLLLVLLLCLLPVDDPSVVVSLVVLVVLQVDDLVVQLVVQCVVVPFESNSSSNSSSVSNSSVNSVLNNVQSNVVCPDPVNVVVVVVPDDSVVCCVPPRCVVSVLVSVLVSLLVSLVSSVSSLCVVLVPRYHDPPRGHLSVQLNSCPVVCPPRVSSNVVSVVSSVSNSSSSNVNSVVSVVD/DVVVVVVVVVVVVVVVVVVVVVPVLLVLLVVLVVLLVCLQPPVCVVPVDDQLDFDQVQALAPADPPQNLGAYRRHGRLSSLLSNQSNLLLVLLVLLLVLLQVLLLVLLLCLLPVDDPSVVVSLVVLVVLQVDDLVVQLVVQCVVVPFESNSSSNSSSVSNSSVNSVLNNVQSNVVCPDPVVVVVVVVPDDSVCCCVPPRCVVSVLVSVLVSLLVSLVSSVSSLCVVLVPRYHDPPRGHLSVQLNSCPVVCPPRVSSNVVSVVSSVSNSSSSNVNSVVSVVD

Secondary structure (DSSP, 8-state):
--HHHHHHHHHHHHHHHHHHHT-HHHHHHHHHHHHHHHHHH-HHHH--S-TT---GGGTTPPSBTTBTT-B-TT--BHHHHHHHHHHHHHHHHHHHHHHHHHHHHHHHHHHHHH-HHHHHHHHHHHHHHHHS-HHHHHHHHHHHH-SSHHHHHHHHHHHHHHHHHHHHHHHHHHHHTSHHHHHHHHTT--HHHHIIIIIHHHHHHHHHHHHHHHHHHHHHHHHHHHHTT-SSPTTS--HHHHHHHTGGGTTT-THHHHHHHHHHHHHHHHHHHHHHHHHT-/--HHHHHHHHHHHHHHHHHHHT-HHHHHHHHHHHHHHHHHH-HHHH--S-TT---GGGTTPPSBTTBTT-B-TT--BHHHHHHHHHHHHHHHHHHHHHHHHHHHHHHHHHHHHH-HHHHHHHHHHHHHHHHS-HHHHHHHHHHHH-SSHHHHHHHHHHHHHHHHHHHHHHHHHHHHTSHHHHHHHHTT--HHHHIIIIIHHHHHHHHHHHHHHHHHHHHHHHHHHHHTT-SSPTTS--HHHHHHHTGGGTTT-THHHHHHHHHHHHHHHHHHHHHHHHHT-

InterPro domains:
  IPR000515 ABC transporter type 1, transmembrane domain MetI-like [PF00528] (104-281)
  IPR000515 ABC transporter type 1, transmembrane domain MetI-like [PS50928] (86-275)
  IPR000515 ABC transporter type 1, transmembrane domain MetI-like [cd06261] (89-268)
  IPR035906 MetI-like superfamily [G3DSA:1.10.3720.10] (77-281)
  IPR035906 MetI-like superfamily [SSF161098] (80-268)
  IPR050366 Binding-protein-dependent transport system permease [PTHR43386] (19-277)

Sequence (562 aa):
MPDALLDRAARSVPARAAALRTQPGLVVALLTLALVLGWALLPGVFASGDPLRADPAARLLPPGPGHWFGTDEVGRDLWTRVVHGTALSLQATLLAVGVGLLIGSIVGVIAGYAGGWADSLLMRLVDVLLAIPGLLLCLAVLAALGRGTVEIAVAVGIGSVPGFARVVRAEVVRIRTAPYVEAATASGVRTLRVLTSHVLPNAAGAVLAVAGLQIGTAVLAVSSLSFLGFGAVPPTPEWGSLVAAGRNYLATAWWISVLPTSVVVATVLAVNRVARAYARRMPDALLDRAARSVPARAAALRTQPGLVVALLTLALVLGWALLPGVFASGDPLRADPAARLLPPGPGHWFGTDEVGRDLWTRVVHGTALSLQATLLAVGVGLLIGSIVGVIAGYAGGWADSLLMRLVDVLLAIPGLLLCLAVLAALGRGTVEIAVAVGIGSVPGFARVVRAEVVRIRTAPYVEAATASGVRTLRVLTSHVLPNAAGAVLAVAGLQIGTAVLAVSSLSFLGFGAVPPTPEWGSLVAAGRNYLATAWWISVLPTSVVVATVLAVNRVARAYARR

Solvent-accessible surface area (backbone atoms only — not comparable to full-atom values): 27257 Å² total; per-residue (Å²): 122,71,66,62,62,56,52,56,56,60,54,52,52,49,57,54,50,51,61,42,68,75,32,66,67,51,50,53,19,51,50,51,51,49,47,50,49,41,24,37,75,41,24,59,83,80,29,72,61,63,53,77,50,61,35,77,87,44,43,59,35,68,60,41,92,97,26,74,46,5,24,32,88,54,13,23,44,38,46,28,24,52,34,59,4,33,35,57,44,50,50,25,25,51,46,11,48,47,46,8,46,52,54,6,36,53,52,5,42,50,25,29,66,67,32,72,68,58,22,52,52,51,50,48,51,34,50,51,58,71,27,43,29,64,61,52,52,32,50,55,45,26,70,75,71,42,74,20,42,66,41,44,13,51,27,53,3,59,69,38,17,47,63,34,15,51,54,36,16,52,45,40,40,52,47,63,69,28,68,69,44,47,52,40,40,72,71,65,44,56,66,64,58,47,38,66,67,52,38,48,66,60,40,40,59,60,51,49,37,50,49,38,46,42,43,31,54,33,44,27,52,49,28,35,45,12,39,74,66,37,22,59,63,82,82,52,51,24,49,20,43,43,27,38,67,11,64,88,28,50,90,83,39,43,50,41,20,49,50,44,44,48,51,49,23,52,50,24,49,19,38,41,49,52,24,51,61,54,58,75,100,123,73,64,64,62,54,53,57,56,61,54,53,50,50,57,53,50,49,58,41,67,76,31,68,66,52,49,53,20,50,50,51,51,50,48,50,48,42,24,37,75,41,24,58,80,81,30,73,61,63,52,77,50,61,34,77,88,44,42,59,35,68,61,42,92,98,26,74,45,5,23,32,89,57,13,24,44,38,44,28,23,51,33,58,4,34,35,57,43,49,50,24,25,52,46,11,49,48,46,7,45,52,55,6,37,54,51,5,41,50,25,30,66,65,33,72,68,58,22,52,51,50,51,50,52,36,50,51,59,70,26,42,27,66,61,52,51,29,50,55,44,27,70,74,70,41,74,18,42,64,40,44,12,51,25,53,5,61,69,39,17,47,64,34,16,51,53,36,16,51,44,40,40,53,48,61,67,28,67,70,45,46,53,40,40,72,71,66,45,57,65,65,59,47,37,65,68,51,39,48,65,61,41,39,58,61,51,49,38,51,48,37,46,43,44,29,52,32,45,28,52,49,29,36,44,11,39,74,67,36,18,59,62,82,82,53,50,25,48,21,43,43,26,40,67,11,62,87,27,49,89,83,39,43,50,40,21,50,50,45,44,49,52,50,23,53,48,23,50,18,36,41,49,52,26,51,60,53,59,75,99

pLDDT: mean 86.44, std 14.21, range [35.06, 97.81]

Radius of gyration: 26.59 Å; Cα contacts (8 Å, |Δi|>4): 899; chains: 2; bounding box: 67×67×78 Å

Nearest PDB structures (foldseek):
  8xfc-assembly1_C  TM=9.110E-01  e=2.513E-14  Mycobacterium tuberculosis H37Rv
  8j5q-assembly1_C  TM=9.052E-01  e=7.597E-13  Mycobacterium tuberculosis H37Rv
  8wda-assembly1_B  TM=7.101E-01  e=6.519E-05  Mycobacterium tuberculosis H37Rv
  8wd9-assembly1_B  TM=6.616E-01  e=1.202E-04  Mycobacterium tuberculosis H37Rv
  8j5q-assembly1_B  TM=6.324E-01  e=8.852E-05  Mycobacterium tuberculosis H37Rv